Protein AF-0000000072259200 (afdb_homodimer)

pLDDT: mean 88.72, std 16.26, range [25.12, 98.75]

Organism: Indibacter alkaliphilus (strain CCUG 57479 / KCTC 22604 / LW1) (NCBI:txid1189612)

Nearest PDB structures (foldseek):
  2iuw-assembly1_A-2  TM=8.952E-01  e=7.969E-21  Homo sapiens
  8jnk-assembly1_G  TM=8.870E-01  e=5.093E-20  Homo sapiens
  3buc-assembly1_A  TM=8.949E-01  e=1.401E-19  Homo sapiens
  3btz-assembly1_A  TM=8.940E-01  e=1.327E-18  Homo sapiens
  3rzm-assembly1_A  TM=8.786E-01  e=1.327E-18  Homo sapiens

Foldseek 3Di:
DCVPQPWPVDAQAPDQWGKTKRQQLVHDPCQQVVVVVCVPPAPWDWAWDDDPNDTDTAQKIKAKEFADPPPDPDDPPDPDHHYDDPVNVVVQVSQCVVQVDHFGMKMKIKRAWLQHKWDKAFPPDPQQPAWWKKKKFKGKDWFKKKKAFPVHRVRIGIDTHHRGMMMIITHRCSVTMIMMGHRDPVTRHMMMMIITGHGHD/DCVPQPWPVDAQAPDQWGKTKRQQLVHDPCQQVVVVVCVPPAPWDWDWDDDPNDTDTAQKIKAKAFADDPPDPDDPPDPGHHYDDPVNVVVQVSQCVVQVDHFGMKMKIKRAWLQHKWDKAFPPDPQQPAWWKKKKFKGKDWFKKKKAFPVHRVRIGIDTRHRGMMMIITHRCSVTMIMMGHRDPVTRHMMMMIITGHGHD

InterPro domains:
  IPR005123 Oxoglutarate/iron-dependent dioxygenase domain [PS51471] (102-200)
  IPR027450 Alpha-ketoglutarate-dependent dioxygenase AlkB-like [PF13532] (20-197)
  IPR032854 Alkylated DNA repair protein alkB homologue 3 [PTHR31212] (34-199)
  IPR037151 Alpha-ketoglutarate-dependent dioxygenase AlkB-like superfamily [G3DSA:2.60.120.590] (10-200)

Sequence (402 aa):
MNLFPISSDQNLLPFDGEVFYYPDFFGESPGMKFFELLKNEIQWKQEPIWIFGKKVMQPRLTALYGDPEIPYGYSGIQMEAYPWTGKLQEIKERVEVQAGTHFTHVLLNYYRNGDDSMGWHRDNEKELGINPVIASVSFGAEREFQMRHYKQKNVKVNVHLKDGSLLLMQGSSQHHWEHQLPKRKKISSGRINLTFRRIIGMNLFPISSDQNLLPFDGEVFYYPDFFGESPGMKFFELLKNEIQWKQEPIWIFGKKVMQPRLTALYGDPEIPYGYSGIQMEAYPWTGKLQEIKERVEVQAGTHFTHVLLNYYRNGDDSMGWHRDNEKELGINPVIASVSFGAEREFQMRHYKQKNVKVNVHLKDGSLLLMQGSSQHHWEHQLPKRKKISSGRINLTFRRIIG

Secondary structure (DSSP, 8-state):
---------S-SSSSSSEEEEETTSS-HHHHHHHHHHHHHHS--B--EEEETTEEEE-SSEEEEEESPP---SS----B-PBPPPHHHHHHHHHHHHHHTS---EEEEEEE-STT--EEEE----GGG-SS--EEEEEEES-EEEEEEESSSTT-EEEEEE-TTEEEEEETTHHHHEEEEE---TT--S-EEEEEEE----/---------S-SSSSSSEEEEETTSS-HHHHHHHHHHHHHHS--B--EEEETTEEEE-SSEEEEEESPP---SS------PBPPPHHHHHHHHHHHHHHTS---EEEEEEE-STT--EEEE----GGG-SS--EEEEEEES-EEEEEEESSSTT-EEEEEE-TTEEEEEETTHHHHEEEEE---TT--S-EEEEEEE----

Structure (mmCIF, N/CA/C/O backbone):
data_AF-0000000072259200-model_v1
#
loop_
_entity.id
_entity.type
_entity.pdbx_description
1 polymer 'Alkylated DNA repair protein AlkB'
#
loop_
_atom_site.group_PDB
_atom_site.id
_atom_site.type_symbol
_atom_site.label_atom_id
_atom_site.label_alt_id
_atom_site.label_comp_id
_atom_site.label_asym_id
_atom_site.label_entity_id
_atom_site.label_seq_id
_atom_site.pdbx_PDB_ins_code
_atom_site.Cartn_x
_atom_site.Cartn_y
_atom_site.Cartn_z
_atom_site.occupancy
_atom_site.B_iso_or_equiv
_atom_site.auth_seq_id
_atom_site.auth_comp_id
_atom_site.auth_asym_id
_atom_site.auth_atom_id
_atom_site.pdbx_PDB_model_num
ATOM 1 N N . MET A 1 1 ? -4.359 44.531 14.281 1 25.45 1 MET A N 1
ATOM 2 C CA . MET A 1 1 ? -3.408 43.625 13.617 1 25.45 1 MET A CA 1
ATOM 3 C C . MET A 1 1 ? -4.098 42.812 12.531 1 25.45 1 MET A C 1
ATOM 5 O O . MET A 1 1 ? -5.098 42.156 12.797 1 25.45 1 MET A O 1
ATOM 9 N N . ASN A 1 2 ? -4.215 43.281 11.32 1 30.47 2 ASN A N 1
ATOM 10 C CA . ASN A 1 2 ? -4.84 42.781 10.094 1 30.47 2 ASN A CA 1
ATOM 11 C C . ASN A 1 2 ? -4.43 41.344 9.789 1 30.47 2 ASN A C 1
ATOM 13 O O . ASN A 1 2 ? -3.402 41.125 9.148 1 30.47 2 ASN A O 1
ATOM 17 N N . LEU A 1 3 ? -4.355 40.5 10.789 1 34.28 3 LEU A N 1
ATOM 18 C CA . LEU A 1 3 ? -3.873 39.125 10.633 1 34.28 3 LEU A CA 1
ATOM 19 C C . LEU A 1 3 ? -4.559 38.438 9.461 1 34.28 3 LEU A C 1
ATOM 21 O O . LEU A 1 3 ? -5.57 37.75 9.641 1 34.28 3 LEU A O 1
ATOM 25 N N . PHE A 1 4 ? -4.781 39.219 8.414 1 39.69 4 PHE A N 1
ATOM 26 C CA . PHE A 1 4 ? -5.465 38.656 7.262 1 39.69 4 PHE A CA 1
ATOM 27 C C . PHE A 1 4 ? -4.707 37.438 6.73 1 39.69 4 PHE A C 1
ATOM 29 O O . PHE A 1 4 ? -3.496 37.5 6.52 1 39.69 4 PHE A O 1
ATOM 36 N N . PRO A 1 5 ? -5.117 36.25 7.039 1 44.94 5 PRO A N 1
ATOM 37 C CA . PRO A 1 5 ? -4.426 35.031 6.578 1 44.94 5 PRO A CA 1
ATOM 38 C C . PRO A 1 5 ? -3.951 35.156 5.129 1 44.94 5 PRO A C 1
ATOM 40 O O . PRO A 1 5 ? -4.602 35.812 4.312 1 44.94 5 PRO A O 1
ATOM 43 N N . ILE A 1 6 ? -2.779 35.562 4.793 1 46.09 6 ILE A N 1
ATOM 44 C CA . ILE A 1 6 ? -2.182 35.406 3.467 1 46.09 6 ILE A CA 1
ATOM 45 C C . ILE A 1 6 ? -2.754 34.188 2.77 1 46.09 6 ILE A C 1
ATOM 47 O O . ILE A 1 6 ? -2.508 33.062 3.191 1 46.09 6 ILE A O 1
ATOM 51 N N . SER A 1 7 ? -4.07 34.125 2.523 1 52.38 7 SER A N 1
ATOM 52 C CA . SER A 1 7 ? -4.844 33.156 1.785 1 52.38 7 SER A CA 1
ATOM 53 C C . SER A 1 7 ? -4.238 32.875 0.412 1 52.38 7 SER A C 1
ATOM 55 O O . SER A 1 7 ? -3.975 33.812 -0.348 1 52.38 7 SER A O 1
ATOM 57 N N . SER A 1 8 ? -3.299 32.094 0.234 1 62.31 8 SER A N 1
ATOM 58 C CA . SER A 1 8 ? -3.1 31.797 -1.18 1 62.31 8 SER A CA 1
ATOM 59 C C . SER A 1 8 ? -4.355 31.203 -1.801 1 62.31 8 SER A C 1
ATOM 61 O O . SER A 1 8 ? -4.797 30.125 -1.399 1 62.31 8 SER A O 1
ATOM 63 N N . ASP A 1 9 ? -5.203 32.062 -2.285 1 78.44 9 ASP A N 1
ATOM 64 C CA . ASP A 1 9 ? -6.461 31.688 -2.934 1 78.44 9 ASP A CA 1
ATOM 65 C C . ASP A 1 9 ? -6.207 31 -4.27 1 78.44 9 ASP A C 1
ATOM 67 O O . ASP A 1 9 ? -7.152 30.672 -4.992 1 78.44 9 ASP A O 1
ATOM 71 N N . GLN A 1 10 ? -4.949 30.766 -4.332 1 92.44 10 GLN A N 1
ATOM 72 C CA . GLN A 1 10 ? -4.695 30.156 -5.633 1 92.44 10 GLN A CA 1
ATOM 73 C C . GLN A 1 10 ? -4.652 28.625 -5.527 1 92.44 10 GLN A C 1
ATOM 75 O O . GLN A 1 10 ? -3.951 28.078 -4.676 1 92.44 10 GLN A O 1
ATOM 80 N N . ASN A 1 11 ? -5.367 28.031 -6.359 1 97.25 11 ASN A N 1
ATOM 81 C CA . ASN A 1 11 ? -5.305 26.594 -6.477 1 97.25 11 ASN A CA 1
ATOM 82 C C . ASN A 1 11 ? -3.98 26.125 -7.082 1 97.25 11 ASN A C 1
ATOM 84 O O . ASN A 1 11 ? -3.617 26.547 -8.18 1 97.25 11 ASN A O 1
ATOM 88 N N . LEU A 1 12 ? -3.287 25.266 -6.418 1 97.88 12 LEU A N 1
ATOM 89 C CA . LEU A 1 12 ? -1.979 24.812 -6.883 1 97.88 12 LEU A CA 1
ATOM 90 C C . LEU A 1 12 ? -2.119 23.781 -7.992 1 97.88 12 LEU A C 1
ATOM 92 O O . LEU A 1 12 ? -1.184 23.562 -8.766 1 97.88 12 LEU A O 1
ATOM 96 N N . LEU A 1 13 ? -3.279 23.047 -7.984 1 98.12 13 LEU A N 1
ATOM 97 C CA . LEU A 1 13 ? -3.475 22.031 -9 1 98.12 13 LEU A CA 1
ATOM 98 C C . LEU A 1 13 ? -4.059 22.625 -10.273 1 98.12 13 LEU A C 1
ATOM 100 O O . LEU A 1 13 ? -5 23.422 -10.219 1 98.12 13 LEU A O 1
ATOM 104 N N . PRO A 1 14 ? -3.555 22.297 -11.43 1 97.88 14 PRO A N 1
ATOM 105 C CA . PRO A 1 14 ? -4.055 22.844 -12.688 1 97.88 14 PRO A CA 1
ATOM 106 C C . PRO A 1 14 ? -5.449 22.328 -13.047 1 97.88 14 PRO A C 1
ATOM 108 O O . PRO A 1 14 ? -6.207 23.016 -13.734 1 97.88 14 PRO A O 1
ATOM 111 N N . PHE A 1 15 ? -5.82 21.062 -12.656 1 97.5 15 PHE A N 1
ATOM 112 C CA . PHE A 1 15 ? -7.125 20.469 -12.938 1 97.5 15 PHE A CA 1
ATOM 113 C C . PHE A 1 15 ? -7.41 19.312 -11.992 1 97.5 15 PHE A C 1
ATOM 115 O O . PHE A 1 15 ? -6.516 18.859 -11.273 1 97.5 15 PHE A O 1
ATOM 122 N N . ASP A 1 16 ? -8.625 18.953 -11.852 1 98 16 ASP A N 1
ATOM 123 C CA . ASP A 1 16 ? -9.109 17.75 -11.195 1 98 16 ASP A CA 1
ATOM 124 C C . ASP A 1 16 ? -8.805 17.766 -9.703 1 98 16 ASP A C 1
ATOM 126 O O . ASP A 1 16 ? -8.383 16.766 -9.133 1 98 16 ASP A O 1
ATOM 130 N N . GLY A 1 17 ? -8.914 18.859 -9.109 1 98 17 GLY A N 1
ATOM 131 C CA . GLY A 1 17 ? -8.711 18.953 -7.672 1 98 17 GLY A CA 1
ATOM 132 C C . GLY A 1 17 ? -8.297 20.344 -7.223 1 98 17 GLY A C 1
ATOM 133 O O . GLY A 1 17 ? -8.016 21.203 -8.055 1 98 17 GLY A O 1
ATOM 134 N N . GLU A 1 18 ? -8.281 20.547 -5.922 1 98.12 18 GLU A N 1
ATOM 135 C CA . GLU A 1 18 ? -7.91 21.828 -5.32 1 98.12 18 GLU A CA 1
ATOM 136 C C . GLU A 1 18 ? -6.938 21.625 -4.16 1 98.12 18 GLU A C 1
ATOM 138 O O . GLU A 1 18 ? -7.172 20.797 -3.279 1 98.12 18 GLU A O 1
ATOM 143 N N . VAL A 1 19 ? -5.879 22.391 -4.234 1 98.44 19 VAL A N 1
ATOM 144 C CA . VAL A 1 19 ? -4.914 22.438 -3.139 1 98.44 19 VAL A CA 1
ATOM 145 C C . VAL A 1 19 ? -4.555 23.891 -2.834 1 98.44 19 VAL A C 1
ATOM 147 O O . VAL A 1 19 ? -4.207 24.656 -3.738 1 98.44 19 VAL A O 1
ATOM 150 N N . PHE A 1 20 ? -4.68 24.266 -1.611 1 98.19 20 PHE A N 1
ATOM 151 C CA . PHE A 1 20 ? -4.344 25.609 -1.153 1 98.19 20 PHE A CA 1
ATOM 152 C C . PHE A 1 20 ? -3.262 25.562 -0.083 1 98.19 20 PHE A C 1
ATOM 154 O O . PHE A 1 20 ? -3.289 24.703 0.798 1 98.19 20 PHE A O 1
ATOM 161 N N . TYR A 1 21 ? -2.316 26.469 -0.245 1 97.75 21 TYR A N 1
ATOM 162 C CA . TYR A 1 21 ? -1.162 26.469 0.646 1 97.75 21 TYR A CA 1
ATOM 163 C C . TYR A 1 21 ? -1.057 27.781 1.408 1 97.75 21 TYR A C 1
ATOM 165 O O . TYR A 1 21 ? -1.146 28.859 0.815 1 97.75 21 TYR A O 1
ATOM 173 N N . TYR A 1 22 ? -0.928 27.672 2.713 1 95.94 22 TYR A N 1
ATOM 174 C CA . TYR A 1 22 ? -0.751 28.797 3.631 1 95.94 22 TYR A CA 1
ATOM 175 C C . TYR A 1 22 ? 0.567 28.688 4.387 1 95.94 22 TYR A C 1
ATOM 177 O O . TYR A 1 22 ? 0.622 28.078 5.465 1 95.94 22 TYR A O 1
ATOM 185 N N . PRO A 1 23 ? 1.617 29.297 3.867 1 94.25 23 PRO A N 1
ATOM 186 C CA . PRO A 1 23 ? 2.965 29.078 4.395 1 94.25 23 PRO A CA 1
ATOM 187 C C . PRO A 1 23 ? 3.154 29.641 5.797 1 94.25 23 PRO A C 1
ATOM 189 O O . PRO A 1 23 ? 4.02 29.188 6.543 1 94.25 23 PRO A O 1
ATOM 192 N N . ASP A 1 24 ? 2.387 30.656 6.246 1 92.69 24 ASP A N 1
ATOM 193 C CA . ASP A 1 24 ? 2.572 31.312 7.539 1 92.69 24 ASP A CA 1
ATOM 194 C C . ASP A 1 24 ? 1.314 31.203 8.398 1 92.69 24 ASP A C 1
ATOM 196 O O . ASP A 1 24 ? 0.92 32.156 9.062 1 92.69 24 ASP A O 1
ATOM 200 N N . PHE A 1 25 ? 0.721 30.078 8.32 1 94.06 25 PHE A N 1
ATOM 201 C CA . PHE A 1 25 ? -0.571 29.875 8.961 1 94.06 25 PHE A CA 1
ATOM 202 C C . PHE A 1 25 ? -0.448 30.016 10.477 1 94.06 25 PHE A C 1
ATOM 204 O O . PHE A 1 25 ? -1.31 30.609 11.125 1 94.06 25 PHE A O 1
ATOM 211 N N . PHE A 1 26 ? 0.555 29.391 11.102 1 93.5 26 PHE A N 1
ATOM 212 C CA . PHE A 1 26 ? 0.739 29.469 12.547 1 93.5 26 PHE A CA 1
ATOM 213 C C . PHE A 1 26 ? 1.783 30.531 12.898 1 93.5 26 PHE A C 1
ATOM 215 O O . PHE A 1 26 ? 2.164 30.672 14.062 1 93.5 26 PHE A O 1
ATOM 222 N N . GLY A 1 27 ? 2.188 31.312 12.016 1 81.06 27 GLY A N 1
ATOM 223 C CA . GLY A 1 27 ? 3.158 32.375 12.25 1 81.06 27 GLY A CA 1
ATOM 224 C C . GLY A 1 27 ? 4.539 31.844 12.594 1 81.06 27 GLY A C 1
ATOM 225 O O . GLY A 1 27 ? 4.738 30.641 12.719 1 81.06 27 GLY A O 1
ATOM 226 N N . GLU A 1 28 ? 5.652 32.562 12.57 1 64 28 GLU A N 1
ATOM 227 C CA . GLU A 1 28 ? 7.055 32.219 12.766 1 64 28 GLU A CA 1
ATOM 228 C C . GLU A 1 28 ? 7.312 31.75 14.188 1 64 28 GLU A C 1
ATOM 230 O O . GLU A 1 28 ? 8.023 30.75 14.398 1 64 28 GLU A O 1
ATOM 235 N N . SER A 1 29 ? 6.805 32.312 15.18 1 60.28 29 SER A N 1
ATOM 236 C CA . SER A 1 29 ? 7.191 32.031 16.562 1 60.28 29 SER A CA 1
ATOM 237 C C . SER A 1 29 ? 6.512 30.781 17.094 1 60.28 29 SER A C 1
ATOM 239 O O . SER A 1 29 ? 7.168 29.922 17.672 1 60.28 29 SER A O 1
ATOM 241 N N . PRO A 1 30 ? 5.363 30.516 16.781 1 61 30 PRO A N 1
ATOM 242 C CA . PRO A 1 30 ? 4.645 29.422 17.438 1 61 30 PRO A CA 1
ATOM 243 C C . PRO A 1 30 ? 4.977 28.047 16.844 1 61 30 PRO A C 1
ATOM 245 O O . PRO A 1 30 ? 4.816 27.031 17.516 1 61 30 PRO A O 1
ATOM 248 N N . GLY A 1 31 ? 5.605 28 15.727 1 68.75 31 GLY A N 1
ATOM 249 C CA . GLY A 1 31 ? 5.879 26.734 15.07 1 68.75 31 GLY A CA 1
ATOM 250 C C . GLY A 1 31 ? 6.891 25.875 15.812 1 68.75 31 GLY A C 1
ATOM 251 O O . GLY A 1 31 ? 6.66 24.688 16.031 1 68.75 31 GLY A O 1
ATOM 252 N N . MET A 1 32 ? 7.82 26.516 16.266 1 71.06 32 MET A N 1
ATOM 253 C CA . MET A 1 32 ? 8.867 25.797 16.984 1 71.06 32 MET A CA 1
ATOM 254 C C . MET A 1 32 ? 8.367 25.312 18.344 1 71.06 32 MET A C 1
ATOM 256 O O . MET A 1 32 ? 8.727 24.234 18.797 1 71.06 32 MET A O 1
ATOM 260 N N . LYS A 1 33 ? 7.512 26.125 18.859 1 86.44 33 LYS A N 1
ATOM 261 C CA . LYS A 1 33 ? 6.953 25.734 20.141 1 86.44 33 LYS A CA 1
ATOM 262 C C . LYS A 1 33 ? 6.051 24.5 20 1 86.44 33 LYS A C 1
ATOM 264 O O . LYS A 1 33 ? 6.094 23.594 20.828 1 86.44 33 LYS A O 1
ATOM 269 N N . PHE A 1 34 ? 5.332 24.469 18.891 1 94 34 PHE A N 1
ATOM 270 C CA . PHE A 1 34 ? 4.441 23.344 18.656 1 94 34 PHE A CA 1
ATOM 271 C C . PHE A 1 34 ? 5.242 22.078 18.375 1 94 34 PHE A C 1
ATOM 273 O O . PHE A 1 34 ? 4.895 21 18.859 1 94 34 PHE A O 1
ATOM 280 N N . PHE A 1 35 ? 6.324 22.234 17.703 1 96.12 35 PHE A N 1
ATOM 281 C CA . PHE A 1 35 ? 7.152 21.078 17.375 1 96.12 35 PHE A CA 1
ATOM 282 C C . PHE A 1 35 ? 7.645 20.391 18.641 1 96.12 35 PHE A C 1
ATOM 284 O O . PHE A 1 35 ? 7.445 19.188 18.812 1 96.12 35 PHE A O 1
ATOM 291 N N . GLU A 1 36 ? 8.234 21.156 19.469 1 95.62 36 GLU A N 1
ATOM 292 C CA . GLU A 1 36 ? 8.82 20.594 20.672 1 95.62 36 GLU A CA 1
ATOM 293 C C . GLU A 1 36 ? 7.742 20.016 21.594 1 95.62 36 GLU A C 1
ATOM 295 O O . GLU A 1 36 ? 7.922 18.953 22.172 1 95.62 36 GLU A O 1
ATOM 300 N N . LEU A 1 37 ? 6.727 20.703 21.703 1 95.62 37 LEU A N 1
ATOM 301 C CA . LEU A 1 37 ? 5.625 20.25 22.531 1 95.62 37 LEU A CA 1
ATOM 302 C C . LEU A 1 37 ? 5.074 18.906 22.047 1 95.62 37 LEU A C 1
ATOM 304 O O . LEU A 1 37 ? 4.926 17.969 22.812 1 95.62 37 LEU A O 1
ATOM 308 N N . LEU A 1 38 ? 4.785 18.828 20.766 1 97.62 38 LEU A N 1
ATOM 309 C CA . LEU A 1 38 ? 4.215 17.609 20.188 1 97.62 38 LEU A CA 1
ATOM 310 C C . LEU A 1 38 ? 5.211 16.469 20.25 1 97.62 38 LEU A C 1
ATOM 312 O O . LEU A 1 38 ? 4.836 15.32 20.531 1 97.62 38 LEU A O 1
ATOM 316 N N . LYS A 1 39 ? 6.461 16.766 19.969 1 97.56 39 LYS A N 1
ATOM 317 C CA . LYS A 1 39 ? 7.504 15.742 20.016 1 97.56 39 LYS A CA 1
ATOM 318 C C . LYS A 1 39 ? 7.531 15.047 21.375 1 97.56 39 LYS A C 1
ATOM 320 O O . LYS A 1 39 ? 7.707 13.828 21.438 1 97.56 39 LYS A O 1
ATOM 325 N N . ASN A 1 40 ? 7.211 15.805 22.391 1 96.5 40 ASN A N 1
ATOM 326 C CA . ASN A 1 40 ? 7.379 15.297 23.75 1 96.5 40 ASN A CA 1
ATOM 327 C C . ASN A 1 40 ? 6.074 14.727 24.312 1 96.5 40 ASN A C 1
ATOM 329 O O . ASN A 1 40 ? 6.09 13.836 25.156 1 96.5 40 ASN A O 1
ATOM 333 N N . GLU A 1 41 ? 4.969 15.133 23.812 1 96.75 41 GLU A N 1
ATOM 334 C CA . GLU A 1 41 ? 3.709 14.828 24.484 1 96.75 41 GLU A CA 1
ATOM 335 C C . GLU A 1 41 ? 2.941 13.734 23.734 1 96.75 41 GLU A C 1
ATOM 337 O O . GLU A 1 41 ? 2.092 13.055 24.328 1 96.75 41 GLU A O 1
ATOM 342 N N . ILE A 1 42 ? 3.141 13.602 22.484 1 97.69 42 ILE A N 1
ATOM 343 C CA . ILE A 1 42 ? 2.381 12.664 21.656 1 97.69 42 ILE A CA 1
ATOM 344 C C . ILE A 1 42 ? 2.836 11.234 21.953 1 97.69 42 ILE A C 1
ATOM 346 O O . ILE A 1 42 ? 4.02 10.992 22.203 1 97.69 42 ILE A O 1
ATOM 350 N N . GLN A 1 43 ? 1.866 10.289 21.875 1 95.56 43 GLN A N 1
ATOM 351 C CA . GLN A 1 43 ? 2.15 8.875 22.078 1 95.56 43 GLN A CA 1
ATOM 352 C C . GLN A 1 43 ? 2.65 8.227 20.797 1 95.56 43 GLN A C 1
ATOM 354 O O . GLN A 1 43 ? 1.97 7.375 20.219 1 95.56 43 GLN A O 1
ATOM 359 N N . TRP A 1 44 ? 3.947 8.461 20.531 1 95.94 44 TRP A N 1
ATOM 360 C CA . TRP A 1 44 ? 4.535 8.023 19.266 1 95.94 44 TRP A CA 1
ATOM 361 C C . TRP A 1 44 ? 4.742 6.516 19.25 1 95.94 44 TRP A C 1
ATOM 363 O O . TRP A 1 44 ? 5.152 5.926 20.266 1 95.94 44 TRP A O 1
ATOM 373 N N . LYS A 1 45 ? 4.434 5.961 18.156 1 91.19 45 LYS A N 1
ATOM 374 C CA . LYS A 1 45 ? 4.75 4.562 17.891 1 91.19 45 LYS A CA 1
ATOM 375 C C . LYS A 1 45 ? 5.316 4.379 16.484 1 91.19 45 LYS A C 1
ATOM 377 O O . LYS A 1 45 ? 5.027 5.172 15.586 1 91.19 45 LYS A O 1
ATOM 382 N N . GLN A 1 46 ? 6.18 3.416 16.312 1 89.62 46 GLN A N 1
ATOM 383 C CA . GLN A 1 46 ? 6.648 3.018 14.984 1 89.62 46 GLN A CA 1
ATOM 384 C C . GLN A 1 46 ? 6.051 1.677 14.57 1 89.62 46 GLN A C 1
ATOM 386 O O . GLN A 1 46 ? 6.309 0.651 15.203 1 89.62 46 GLN A O 1
ATOM 391 N N . GLU A 1 47 ? 5.254 1.729 13.57 1 82.44 47 GLU A N 1
ATOM 392 C CA . GLU A 1 47 ? 4.535 0.529 13.156 1 82.44 47 GLU A CA 1
ATOM 393 C C . GLU A 1 47 ? 5.281 -0.206 12.047 1 82.44 47 GLU A C 1
ATOM 395 O O . GLU A 1 47 ? 5.895 0.423 11.18 1 82.44 47 GLU A O 1
ATOM 400 N N . PRO A 1 48 ? 5.199 -1.53 12.062 1 79.75 48 PRO A N 1
ATOM 401 C CA . PRO A 1 48 ? 5.832 -2.305 10.992 1 79.75 48 PRO A CA 1
ATOM 402 C C . PRO A 1 48 ? 4.945 -2.443 9.758 1 79.75 48 PRO A C 1
ATOM 404 O O . PRO A 1 48 ? 3.727 -2.258 9.844 1 79.75 48 PRO A O 1
ATOM 407 N N . ILE A 1 49 ? 5.625 -2.631 8.625 1 76.62 49 ILE A N 1
ATOM 408 C CA . ILE A 1 49 ? 4.953 -3.094 7.418 1 76.62 49 ILE A CA 1
ATOM 409 C C . ILE A 1 49 ? 5.609 -4.383 6.926 1 76.62 49 ILE A C 1
ATOM 411 O O . ILE A 1 49 ? 6.773 -4.652 7.238 1 76.62 49 ILE A O 1
ATOM 415 N N . TRP A 1 50 ? 4.809 -5.176 6.316 1 72 50 TRP A N 1
ATOM 416 C CA . TRP A 1 50 ? 5.316 -6.449 5.82 1 72 50 TRP A CA 1
ATOM 417 C C . TRP A 1 50 ? 5.59 -6.379 4.324 1 72 50 TRP A C 1
ATOM 419 O O . TRP A 1 50 ? 4.723 -5.973 3.545 1 72 50 TRP A O 1
ATOM 429 N N . ILE A 1 51 ? 6.879 -6.684 4.004 1 71.25 51 ILE A N 1
ATOM 430 C CA . ILE A 1 51 ? 7.289 -6.762 2.607 1 71.25 51 ILE A CA 1
ATOM 431 C C . ILE A 1 51 ? 7.789 -8.172 2.293 1 71.25 51 ILE A C 1
ATOM 433 O O . ILE A 1 51 ? 8.859 -8.57 2.758 1 71.25 51 ILE A O 1
ATOM 437 N N . PHE A 1 52 ? 6.984 -8.906 1.551 1 67.69 52 PHE A N 1
ATOM 438 C CA . PHE A 1 52 ? 7.293 -10.289 1.189 1 67.69 52 PHE A CA 1
ATOM 439 C C . PHE A 1 52 ? 7.555 -11.125 2.434 1 67.69 52 PHE A C 1
ATOM 441 O O . PHE A 1 52 ? 8.539 -11.867 2.496 1 67.69 52 PHE A O 1
ATOM 448 N N . GLY A 1 53 ? 6.781 -10.859 3.434 1 66.44 53 GLY A N 1
ATOM 449 C CA . GLY A 1 53 ? 6.879 -11.656 4.645 1 66.44 53 GLY A CA 1
ATOM 450 C C . GLY A 1 53 ? 7.906 -11.125 5.629 1 66.44 53 GLY A C 1
ATOM 451 O O . GLY A 1 53 ? 8.055 -11.656 6.73 1 66.44 53 GLY A O 1
ATOM 452 N N . LYS A 1 54 ? 8.641 -10.102 5.125 1 69.56 54 LYS A N 1
ATOM 453 C CA . LYS A 1 54 ? 9.609 -9.477 6.016 1 69.56 54 LYS A CA 1
ATOM 454 C C . LYS A 1 54 ? 9.016 -8.25 6.703 1 69.56 54 LYS A C 1
ATOM 456 O O . LYS A 1 54 ? 8.383 -7.414 6.055 1 69.56 54 LYS A O 1
ATOM 461 N N . LYS A 1 55 ? 9.234 -8.281 8.031 1 74.88 55 LYS A N 1
ATOM 462 C CA . LYS A 1 55 ? 8.766 -7.145 8.812 1 74.88 55 LYS A CA 1
ATOM 463 C C . LYS A 1 55 ? 9.758 -5.984 8.742 1 74.88 55 LYS A C 1
ATOM 465 O O . LYS A 1 55 ? 10.938 -6.148 9.055 1 74.88 55 LYS A O 1
ATOM 470 N N . VAL A 1 56 ? 9.352 -4.855 8.234 1 79.12 56 VAL A N 1
ATOM 471 C CA . VAL A 1 56 ? 10.172 -3.65 8.18 1 79.12 56 VAL A CA 1
ATOM 472 C C . VAL A 1 56 ? 9.469 -2.506 8.898 1 79.12 56 VAL A C 1
ATOM 474 O O . VAL A 1 56 ? 8.25 -2.344 8.773 1 79.12 56 VAL A O 1
ATOM 477 N N . MET A 1 57 ? 10.273 -1.848 9.672 1 84.94 57 MET A N 1
ATOM 478 C CA . MET A 1 57 ? 9.672 -0.724 10.383 1 84.94 57 MET A CA 1
ATOM 479 C C . MET A 1 57 ? 9.445 0.455 9.445 1 84.94 57 MET A C 1
ATOM 481 O O . MET A 1 57 ? 10.328 0.809 8.656 1 84.94 57 MET A O 1
ATOM 485 N N . GLN A 1 58 ? 8.273 1.062 9.547 1 88.56 58 GLN A N 1
ATOM 486 C CA . GLN A 1 58 ? 8 2.27 8.773 1 88.56 58 GLN A CA 1
ATOM 487 C C . GLN A 1 58 ? 9.008 3.371 9.102 1 88.56 58 GLN A C 1
ATOM 489 O O . GLN A 1 58 ? 9.383 3.551 10.258 1 88.56 58 GLN A O 1
ATOM 494 N N . PRO A 1 59 ? 9.422 4.117 8.062 1 93.69 59 PRO A N 1
ATOM 495 C CA . PRO A 1 59 ? 10.406 5.176 8.289 1 93.69 59 PRO A CA 1
ATOM 496 C C . PRO A 1 59 ? 9.773 6.469 8.805 1 93.69 59 PRO A C 1
ATOM 498 O O . PRO A 1 59 ? 9.969 7.535 8.219 1 93.69 59 PRO A O 1
ATOM 501 N N . ARG A 1 60 ? 9 6.328 9.875 1 95.06 60 ARG A N 1
ATOM 502 C CA . ARG A 1 60 ? 8.359 7.418 10.609 1 95.06 60 ARG A CA 1
ATOM 503 C C . ARG A 1 60 ? 7.699 6.902 11.883 1 95.06 60 ARG A C 1
ATOM 505 O O . ARG A 1 60 ? 7.441 5.703 12.016 1 95.06 60 ARG A O 1
ATOM 512 N N . LEU A 1 61 ? 7.492 7.77 12.766 1 95.75 61 LEU A N 1
ATOM 513 C CA . LEU A 1 61 ? 6.633 7.5 13.914 1 95.75 61 LEU A CA 1
ATOM 514 C C . LEU A 1 61 ? 5.234 8.07 13.688 1 95.75 61 LEU A C 1
ATOM 516 O O . LEU A 1 61 ? 5.074 9.086 13.008 1 95.75 61 LEU A O 1
ATOM 520 N N . THR A 1 62 ? 4.246 7.422 14.242 1 94.19 62 THR A N 1
ATOM 521 C CA . THR A 1 62 ? 2.881 7.887 14.039 1 94.19 62 THR A CA 1
ATOM 522 C C . THR A 1 62 ? 2.088 7.836 15.336 1 94.19 62 THR A C 1
ATOM 524 O O . THR A 1 62 ? 2.506 7.188 16.297 1 94.19 62 THR A O 1
ATOM 527 N N . ALA A 1 63 ? 1.025 8.539 15.391 1 94.38 63 ALA A N 1
ATOM 528 C CA . ALA A 1 63 ? 0.012 8.484 16.438 1 94.38 63 ALA A CA 1
ATOM 529 C C . ALA A 1 63 ? -1.338 8.977 15.922 1 94.38 63 ALA A C 1
ATOM 531 O O . ALA A 1 63 ? -1.41 9.977 15.203 1 94.38 63 ALA A O 1
ATOM 532 N N . LEU A 1 64 ? -2.352 8.273 16.297 1 92.88 64 LEU A N 1
ATOM 533 C CA . LEU A 1 64 ? -3.705 8.633 15.891 1 92.88 64 LEU A CA 1
ATOM 534 C C . LEU A 1 64 ? -4.512 9.164 17.078 1 92.88 64 LEU A C 1
ATOM 536 O O . LEU A 1 64 ? -4.566 8.523 18.125 1 92.88 64 LEU A O 1
ATOM 540 N N . TYR A 1 65 ? -4.98 10.336 16.875 1 94.94 65 TYR A N 1
ATOM 541 C CA . TYR A 1 65 ? -5.895 10.945 17.844 1 94.94 65 TYR A CA 1
ATOM 542 C C . TYR A 1 65 ? -7.246 11.242 17.203 1 94.94 65 TYR A C 1
ATOM 544 O O . TYR A 1 65 ? -7.332 11.438 15.992 1 94.94 65 TYR A O 1
ATOM 552 N N . GLY A 1 66 ? -8.289 11.242 18 1 93.81 66 GLY A N 1
ATOM 553 C CA . GLY A 1 66 ? -9.562 11.547 17.375 1 93.81 66 GLY A CA 1
ATOM 554 C C . GLY A 1 66 ? -10.742 11.336 18.297 1 93.81 66 GLY A C 1
ATOM 555 O O . GLY A 1 66 ? -10.562 11.141 19.516 1 93.81 66 GLY A O 1
ATOM 556 N N . ASP A 1 67 ? -11.891 11.531 17.719 1 90.44 67 ASP A N 1
ATOM 557 C CA . ASP A 1 67 ? -13.148 11.312 18.422 1 90.44 67 ASP A CA 1
ATOM 558 C C . ASP A 1 67 ? -13.305 9.852 18.828 1 90.44 67 ASP A C 1
ATOM 560 O O . ASP A 1 67 ? -12.82 8.953 18.141 1 90.44 67 ASP A O 1
ATOM 564 N N . PRO A 1 68 ? -13.867 9.695 20.016 1 79.88 68 PRO A N 1
ATOM 565 C CA . PRO A 1 68 ? -14.109 8.305 20.406 1 79.88 68 PRO A CA 1
ATOM 566 C C . PRO A 1 68 ? -14.961 7.547 19.391 1 79.88 68 PRO A C 1
ATOM 568 O O . PRO A 1 68 ? -15.852 8.125 18.766 1 79.88 68 PRO A O 1
ATOM 571 N N . GLU A 1 69 ? -14.312 6.398 19.016 1 67 69 GLU A N 1
ATOM 572 C CA . GLU A 1 69 ? -15.062 5.578 18.062 1 67 69 GLU A CA 1
ATOM 573 C C . GLU A 1 69 ? -16.359 5.078 18.688 1 67 69 GLU A C 1
ATOM 575 O O . GLU A 1 69 ? -16.422 4.801 19.891 1 67 69 GLU A O 1
ATOM 580 N N . ILE A 1 70 ? -17.406 5.434 18.078 1 54.41 70 ILE A N 1
ATOM 581 C CA . ILE A 1 70 ? -18.625 4.75 18.484 1 54.41 70 ILE A CA 1
ATOM 582 C C . ILE A 1 70 ? -18.484 3.25 18.219 1 54.41 70 ILE A C 1
ATOM 584 O O . ILE A 1 70 ? -18.234 2.834 17.094 1 54.41 70 ILE A O 1
ATOM 588 N N . PRO A 1 71 ? -18.094 2.594 19.344 1 51.31 71 PRO A N 1
ATOM 589 C CA . PRO A 1 71 ? -17.984 1.146 19.141 1 51.31 71 PRO A CA 1
ATOM 590 C C . PRO A 1 71 ? -19.078 0.604 18.219 1 51.31 71 PRO A C 1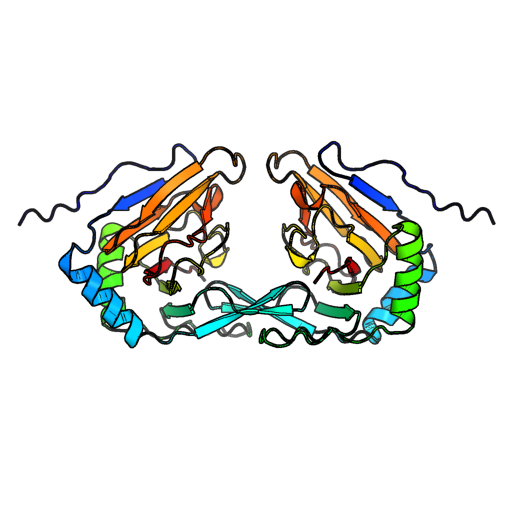
ATOM 592 O O . PRO A 1 71 ? -20.266 0.944 18.391 1 51.31 71 PRO A O 1
ATOM 595 N N . TYR A 1 72 ? -19 0.807 17.094 1 44.31 72 TYR A N 1
ATOM 596 C CA . TYR A 1 72 ? -20.031 0.009 16.438 1 44.31 72 TYR A CA 1
ATOM 597 C C . TYR A 1 72 ? -19.891 -1.466 16.797 1 44.31 72 TYR A C 1
ATOM 599 O O . TYR A 1 72 ? -18.797 -1.929 17.125 1 44.31 72 TYR A O 1
ATOM 607 N N . GLY A 1 73 ? -20.984 -2.125 17.156 1 41.91 73 GLY A N 1
ATOM 608 C CA . GLY A 1 73 ? -21.109 -3.52 17.547 1 41.91 73 GLY A CA 1
ATOM 609 C C . GLY A 1 73 ? -19.953 -4.383 17.078 1 41.91 73 GLY A C 1
ATOM 610 O O . GLY A 1 73 ? -19.281 -5.02 17.891 1 41.91 73 GLY A O 1
ATOM 611 N N . TYR A 1 74 ? -20.156 -5.047 15.914 1 38.31 74 TYR A N 1
ATOM 612 C CA . TYR A 1 74 ? -19.594 -6.328 15.484 1 38.31 74 TYR A CA 1
ATOM 613 C C . TYR A 1 74 ? -18.125 -6.176 15.086 1 38.31 74 TYR A C 1
ATOM 615 O O . TYR A 1 74 ? -17.453 -7.168 14.805 1 38.31 74 TYR A O 1
ATOM 623 N N . SER A 1 75 ? -17.734 -5.211 14.352 1 41.53 75 SER A N 1
ATOM 624 C CA . SER A 1 75 ? -16.641 -5.598 13.469 1 41.53 75 SER A CA 1
ATOM 625 C C . SER A 1 75 ? -15.281 -5.387 14.141 1 41.53 75 SER A C 1
ATOM 627 O O . SER A 1 75 ? -14.992 -4.297 14.641 1 41.53 75 SER A O 1
ATOM 629 N N . GLY A 1 76 ? -14.875 -6.324 15 1 46.41 76 GLY A N 1
ATOM 630 C CA . GLY A 1 76 ? -13.523 -6.676 15.398 1 46.41 76 GLY A CA 1
ATOM 631 C C . GLY A 1 76 ? -12.523 -5.566 15.156 1 46.41 76 GLY A C 1
ATOM 632 O O . GLY A 1 76 ? -11.312 -5.766 15.32 1 46.41 76 GLY A O 1
ATOM 633 N N . ILE A 1 77 ? -12.836 -4.555 14.422 1 45.16 77 ILE A N 1
ATOM 634 C CA . ILE A 1 77 ? -11.805 -3.6 14.039 1 45.16 77 ILE A CA 1
ATOM 635 C C . ILE A 1 77 ? -11.641 -2.545 15.133 1 45.16 77 ILE A C 1
ATOM 637 O O . ILE A 1 77 ? -12.617 -1.891 15.516 1 45.16 77 ILE A O 1
ATOM 641 N N . GLN A 1 78 ? -10.914 -2.664 16.203 1 50.88 78 GLN A N 1
ATOM 642 C CA . GLN A 1 78 ? -10.734 -1.647 17.234 1 50.88 78 GLN A CA 1
ATOM 643 C C . GLN A 1 78 ? -9.836 -0.515 16.75 1 50.88 78 GLN A C 1
ATOM 645 O O . GLN A 1 78 ? -8.742 -0.76 16.25 1 50.88 78 GLN A O 1
ATOM 650 N N . MET A 1 79 ? -10.32 0.562 16.172 1 52.44 79 MET A N 1
ATOM 651 C CA . MET A 1 79 ? -9.562 1.793 15.961 1 52.44 79 MET A CA 1
ATOM 652 C C . MET A 1 79 ? -9.078 2.375 17.281 1 52.44 79 MET A 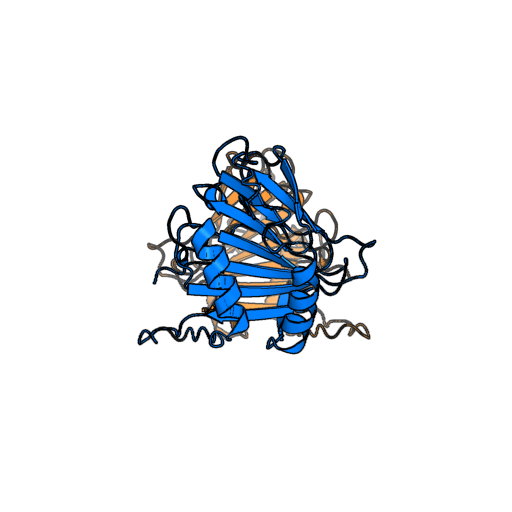C 1
ATOM 654 O O . MET A 1 79 ? -9.883 2.646 18.172 1 52.44 79 MET A O 1
ATOM 658 N N . GLU A 1 80 ? -7.859 2.164 17.844 1 72.94 80 GLU A N 1
ATOM 659 C CA . GLU A 1 80 ? -7.73 2.826 19.125 1 72.94 80 GLU A CA 1
ATOM 660 C C . GLU A 1 80 ? -7.023 4.172 19 1 72.94 80 GLU A C 1
ATOM 662 O O . GLU A 1 80 ? -5.793 4.234 19.016 1 72.94 80 GLU A O 1
ATOM 667 N N . ALA A 1 81 ? -7.848 5.262 18.422 1 86 81 ALA A N 1
ATOM 668 C CA . ALA A 1 81 ? -7.309 6.617 18.516 1 86 81 ALA A CA 1
ATOM 669 C C . ALA A 1 81 ? -7.25 7.086 19.969 1 86 81 ALA A C 1
ATOM 671 O O . ALA A 1 81 ? -8.156 6.801 20.75 1 86 81 ALA A O 1
ATOM 672 N N . TYR A 1 82 ? -6.207 7.711 20.266 1 92.12 82 TYR A N 1
ATOM 673 C CA . TYR A 1 82 ? -6.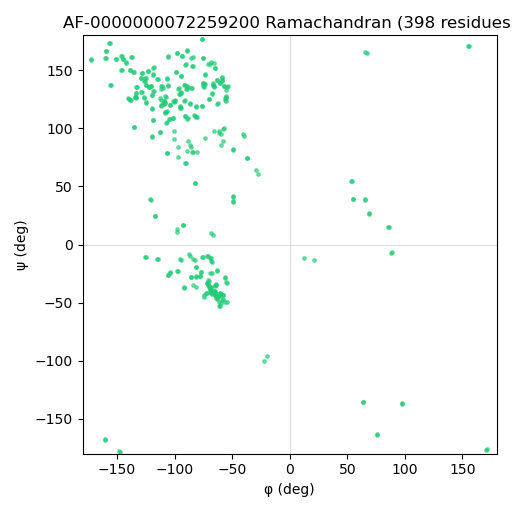141 8.406 21.547 1 92.12 82 TYR A CA 1
ATOM 674 C C . TYR A 1 82 ? -7.09 9.602 21.562 1 92.12 82 TYR A C 1
ATOM 676 O O . TYR A 1 82 ? -7.43 10.148 20.516 1 92.12 82 TYR A O 1
ATOM 684 N N . PRO A 1 83 ? -7.48 10.008 22.781 1 94.5 83 PRO A N 1
ATOM 685 C CA . PRO A 1 83 ? -8.305 11.211 22.859 1 94.5 83 PRO A CA 1
ATOM 686 C C . PRO A 1 83 ? -7.527 12.484 22.531 1 94.5 83 PRO A C 1
ATOM 688 O O . PRO A 1 83 ? -6.309 12.531 22.703 1 94.5 83 PRO A O 1
ATOM 691 N N . TRP A 1 84 ? -8.281 13.43 22.109 1 96.69 84 TRP A N 1
ATOM 692 C CA . TRP A 1 84 ? -7.695 14.742 21.844 1 96.69 84 TRP A CA 1
ATOM 693 C C . TRP A 1 84 ? -7.008 15.297 23.078 1 96.69 84 TRP A C 1
ATOM 695 O O . TRP A 1 84 ? -7.535 15.18 24.188 1 96.69 84 TRP A O 1
ATOM 705 N N . THR A 1 85 ? -5.863 15.844 22.906 1 96.69 85 THR A N 1
ATOM 706 C CA . THR A 1 85 ? -5.266 16.672 23.953 1 96.69 85 THR A CA 1
ATOM 707 C C . THR A 1 85 ? -5.695 18.125 23.812 1 96.69 85 THR A C 1
ATOM 709 O O . THR A 1 85 ? -6.219 18.516 22.766 1 96.69 85 THR A O 1
ATOM 712 N N . GLY A 1 86 ? -5.445 18.875 24.812 1 96.38 86 GLY A N 1
ATOM 713 C CA . GLY A 1 86 ? -5.762 20.297 24.734 1 96.38 86 GLY A CA 1
ATOM 714 C C . GLY A 1 86 ? -5.074 21 23.578 1 96.38 86 GLY A C 1
ATOM 715 O O . GLY A 1 86 ? -5.703 21.781 22.859 1 96.38 86 GLY A O 1
ATOM 716 N N . LYS A 1 87 ? -3.852 20.703 23.391 1 95.81 87 LYS A N 1
ATOM 717 C CA . LYS A 1 87 ? -3.068 21.344 22.328 1 95.81 87 LYS A CA 1
ATOM 718 C C . LYS A 1 87 ? -3.561 20.906 20.953 1 95.81 87 LYS A C 1
ATOM 720 O O . LYS A 1 87 ? -3.666 21.734 20.047 1 95.81 87 LYS A O 1
ATOM 725 N N . LEU A 1 88 ? -3.865 19.641 20.781 1 97.94 88 LEU A N 1
ATOM 726 C CA . LEU A 1 88 ? -4.387 19.156 19.5 1 97.94 88 LEU A CA 1
ATOM 727 C C . LEU A 1 88 ? -5.742 19.781 19.203 1 97.94 88 LEU A C 1
ATOM 729 O O . LEU A 1 88 ? -6.043 20.094 18.047 1 97.94 88 LEU A O 1
ATOM 733 N N . GLN A 1 89 ? -6.477 20 20.234 1 97.5 89 GLN A N 1
ATOM 734 C CA . GLN A 1 89 ? -7.77 20.641 20.062 1 97.5 89 GLN A CA 1
ATOM 735 C C . GLN A 1 89 ? -7.602 22.094 19.594 1 97.5 89 GLN A C 1
ATOM 737 O O . GLN A 1 89 ? -8.336 22.547 18.719 1 97.5 89 GLN A O 1
ATOM 742 N N . GLU A 1 90 ? -6.68 22.703 20.188 1 95.88 90 GLU A N 1
ATOM 743 C CA . GLU A 1 90 ? -6.383 24.078 19.797 1 95.88 90 GLU A CA 1
ATOM 744 C C . GLU A 1 90 ? -6 24.156 18.328 1 95.88 90 GLU A C 1
ATOM 746 O O . GLU A 1 90 ? -6.516 25.016 17.594 1 95.88 90 GLU A O 1
ATOM 751 N N . ILE A 1 91 ? -5.148 23.328 17.875 1 96.94 91 ILE A N 1
ATOM 752 C CA . ILE A 1 91 ? -4.699 23.312 16.484 1 96.94 91 ILE A CA 1
ATOM 753 C C . ILE A 1 91 ? -5.867 22.953 15.57 1 96.94 91 ILE A C 1
ATOM 755 O O . ILE A 1 91 ? -6.078 23.609 14.547 1 96.94 91 ILE A O 1
ATOM 759 N N . LYS A 1 92 ? -6.617 21.984 15.977 1 98.38 92 LYS A N 1
ATOM 760 C CA . LYS A 1 92 ? -7.781 21.531 15.211 1 98.38 92 LYS A CA 1
ATOM 761 C C . LYS A 1 92 ? -8.742 22.688 14.953 1 98.38 92 LYS A C 1
ATOM 763 O O . LYS A 1 92 ? -9.203 22.891 13.828 1 98.38 92 LYS A O 1
ATOM 768 N N . GLU A 1 93 ? -9.055 23.391 15.977 1 97.81 93 GLU A N 1
ATOM 769 C CA . GLU A 1 93 ? -10.016 24.484 15.875 1 97.81 93 GLU A CA 1
ATOM 770 C C . GLU A 1 93 ? -9.539 25.547 14.891 1 97.81 93 GLU A C 1
ATOM 772 O O . GLU A 1 93 ? -10.328 26.062 14.086 1 97.81 93 GLU A O 1
ATOM 777 N N . ARG A 1 94 ? -8.289 25.859 14.945 1 96.38 94 ARG A N 1
ATOM 778 C CA . ARG A 1 94 ? -7.727 26.844 14.016 1 96.38 94 ARG A CA 1
ATOM 779 C C . ARG A 1 94 ? -7.812 26.344 12.578 1 96.38 94 ARG A C 1
ATOM 781 O O . ARG A 1 94 ? -8.188 27.094 11.672 1 96.38 94 ARG A O 1
ATOM 788 N N . VAL A 1 95 ? -7.477 25.094 12.375 1 98.12 95 VAL A N 1
ATOM 789 C CA . VAL A 1 95 ? -7.477 24.5 11.039 1 98.12 95 VAL A CA 1
ATOM 790 C C . VAL A 1 95 ? -8.906 24.438 10.5 1 98.12 95 VAL A C 1
ATOM 792 O O . VAL A 1 95 ? -9.141 24.688 9.32 1 98.12 95 VAL A O 1
ATOM 795 N N . GLU A 1 96 ? -9.82 24.109 11.367 1 98.56 96 GLU A N 1
ATOM 796 C CA . GLU A 1 96 ? -11.219 23.969 10.953 1 98.56 96 GLU A CA 1
ATOM 797 C C . GLU A 1 96 ? -11.789 25.312 10.492 1 98.56 96 GLU A C 1
ATOM 799 O O . GLU A 1 96 ? -12.617 25.359 9.578 1 98.56 96 GLU A O 1
ATOM 804 N N . VAL A 1 97 ? -11.383 26.391 11.117 1 97.38 97 VAL A N 1
ATOM 805 C CA . VAL A 1 97 ? -11.82 27.719 10.703 1 97.38 97 VAL A CA 1
ATOM 806 C C . VAL A 1 97 ? -11.383 27.984 9.266 1 97.38 97 VAL A C 1
ATOM 808 O O . VAL A 1 97 ? -12.18 28.438 8.438 1 97.38 97 VAL A O 1
ATOM 811 N N . GLN A 1 98 ? -10.195 27.656 8.961 1 96.19 98 GLN A N 1
ATOM 812 C CA . GLN A 1 98 ? -9.664 27.891 7.621 1 96.19 98 GLN A CA 1
ATOM 813 C C . GLN A 1 98 ? -10.281 26.938 6.609 1 96.19 98 GLN A C 1
ATOM 815 O O . GLN A 1 98 ? -10.609 27.328 5.488 1 96.19 98 GLN A O 1
ATOM 820 N N . ALA A 1 99 ? -10.414 25.703 7.031 1 97.19 99 ALA A N 1
ATOM 821 C CA . ALA A 1 99 ? -10.867 24.641 6.129 1 97.19 99 ALA A CA 1
ATOM 822 C C . ALA A 1 99 ? -12.375 24.719 5.906 1 97.19 99 ALA A C 1
ATOM 824 O O . ALA A 1 99 ? -12.891 24.203 4.906 1 97.19 99 ALA A O 1
ATOM 825 N N . GLY A 1 100 ? -13.062 25.328 6.848 1 96.81 100 GLY A N 1
ATOM 826 C CA . GLY A 1 100 ? -14.508 25.391 6.758 1 96.81 100 GLY A CA 1
ATOM 827 C C . GLY A 1 100 ? -15.18 24.047 6.953 1 96.81 100 GLY A C 1
ATOM 828 O O . GLY A 1 100 ? -16.203 23.75 6.332 1 96.81 100 GLY A O 1
ATOM 829 N N . THR A 1 101 ? -14.57 23.125 7.652 1 96.38 101 THR A N 1
ATOM 830 C CA . THR A 1 101 ? -15.125 21.797 7.922 1 96.38 101 THR A CA 1
ATOM 831 C C . THR A 1 101 ? -14.695 21.312 9.305 1 96.38 101 THR A C 1
ATOM 833 O O . THR A 1 101 ? -13.812 21.891 9.93 1 96.38 101 THR A O 1
ATOM 836 N N . HIS A 1 102 ? -15.422 20.312 9.789 1 96.88 102 HIS A N 1
ATOM 837 C CA . HIS A 1 102 ? -15.094 19.672 11.047 1 96.88 102 HIS A CA 1
ATOM 838 C C . HIS A 1 102 ? -14.281 18.406 10.82 1 96.88 102 HIS A C 1
ATOM 840 O O . HIS A 1 102 ? -14.602 17.594 9.938 1 96.88 102 HIS A O 1
ATOM 846 N N . PHE A 1 103 ? -13.219 18.281 11.625 1 97.06 103 PHE A N 1
ATOM 847 C CA . PHE A 1 103 ? -12.398 17.078 11.539 1 97.06 103 PHE A CA 1
ATOM 848 C C . PHE A 1 103 ? -12.641 16.172 12.75 1 97.06 103 PHE A C 1
ATOM 850 O O . PHE A 1 103 ? -12.797 16.656 13.867 1 97.06 103 PHE A O 1
ATOM 857 N N . THR A 1 104 ? -12.617 14.844 12.492 1 93.88 104 THR A N 1
ATOM 858 C CA . THR A 1 104 ? -12.898 13.891 13.555 1 93.88 104 THR A CA 1
ATOM 859 C C . THR A 1 104 ? -11.609 13.234 14.047 1 93.88 104 THR A C 1
ATOM 861 O O . THR A 1 104 ? -11.555 12.711 15.156 1 93.88 104 THR A O 1
ATOM 864 N N . HIS A 1 105 ? -10.586 13.188 13.211 1 93.5 105 HIS A N 1
ATOM 865 C CA . HIS A 1 105 ? -9.344 12.5 13.539 1 93.5 105 HIS A CA 1
ATOM 866 C C . HIS A 1 105 ? -8.133 13.266 13.016 1 93.5 105 HIS A C 1
ATOM 868 O O . HIS A 1 105 ? -8.25 14.07 12.094 1 93.5 105 HIS A O 1
ATOM 874 N N . VAL A 1 106 ? -7.039 12.992 13.664 1 96.44 106 VAL A N 1
ATOM 875 C CA . VAL A 1 106 ? -5.758 13.508 13.195 1 96.44 106 VAL A CA 1
ATOM 876 C C . VAL A 1 106 ? -4.695 12.414 13.297 1 96.44 106 VAL A C 1
ATOM 878 O O . VAL A 1 106 ? -4.551 11.773 14.336 1 96.44 106 VAL A O 1
ATOM 881 N N . LEU A 1 107 ? -4.059 12.141 12.18 1 94.62 107 LEU A N 1
ATOM 882 C CA . LEU A 1 107 ? -2.867 11.297 12.18 1 94.62 107 LEU A CA 1
ATOM 883 C C . LEU A 1 107 ? -1.602 12.141 12.242 1 94.62 107 LEU A C 1
ATOM 885 O O . LEU A 1 107 ? -1.347 12.953 11.352 1 94.62 107 LEU A O 1
ATOM 889 N N . LEU A 1 108 ? -0.885 11.945 13.305 1 97.06 108 LEU A N 1
ATOM 890 C CA . LEU A 1 108 ? 0.402 12.625 13.422 1 97.06 108 LEU A CA 1
ATOM 891 C C . LEU A 1 108 ? 1.525 11.75 12.867 1 97.06 108 LEU A C 1
ATOM 893 O O . LEU A 1 108 ? 1.539 10.539 13.086 1 97.06 108 LEU A O 1
ATOM 897 N N . ASN A 1 109 ? 2.377 12.391 12.156 1 97.25 109 ASN A N 1
ATOM 898 C CA . ASN A 1 109 ? 3.578 11.773 11.602 1 97.25 109 ASN A CA 1
ATOM 899 C C . ASN A 1 109 ? 4.84 12.523 12.023 1 97.25 109 ASN A C 1
ATOM 901 O O . ASN A 1 109 ? 4.957 13.727 11.789 1 97.25 109 ASN A O 1
ATOM 905 N N . TYR A 1 110 ? 5.73 11.844 12.648 1 98.44 110 TYR A N 1
ATOM 906 C CA . TYR A 1 110 ? 7.023 12.406 13.016 1 98.44 110 TYR A CA 1
ATOM 907 C C . TYR A 1 110 ? 8.141 11.836 12.148 1 98.44 110 TYR A C 1
ATOM 909 O O . TYR A 1 110 ? 8.484 10.656 12.258 1 98.44 110 TYR A O 1
ATOM 917 N N . TYR A 1 111 ? 8.586 12.664 11.227 1 98.56 111 TYR A N 1
ATOM 918 C CA . TYR A 1 111 ? 9.773 12.375 10.422 1 98.56 111 TYR A CA 1
ATOM 919 C C . TYR A 1 111 ? 11.031 12.875 11.117 1 98.56 111 TYR A C 1
ATOM 921 O O . TYR A 1 111 ? 11.297 14.078 11.141 1 98.56 111 TYR A O 1
ATOM 929 N N . ARG A 1 112 ? 11.859 12.055 11.617 1 98.31 112 ARG A N 1
ATOM 930 C CA . ARG A 1 112 ? 12.977 12.383 12.5 1 98.31 112 ARG A CA 1
ATOM 931 C C . ARG A 1 112 ? 14.086 13.102 11.742 1 98.31 112 ARG A C 1
ATOM 933 O O . ARG A 1 112 ? 14.789 13.945 12.305 1 98.31 112 ARG A O 1
ATOM 940 N N . ASN A 1 113 ? 14.227 12.68 10.461 1 98.38 113 ASN A N 1
ATOM 941 C CA . ASN A 1 113 ? 15.188 13.281 9.539 1 98.38 113 ASN A CA 1
ATOM 942 C C . ASN A 1 113 ? 14.828 12.984 8.086 1 98.38 113 ASN A C 1
ATOM 944 O O . ASN A 1 113 ? 13.719 12.523 7.793 1 98.38 113 ASN A O 1
ATOM 948 N N . GLY A 1 114 ? 15.805 13.289 7.215 1 98 114 GLY A N 1
ATOM 949 C CA . GLY A 1 114 ? 15.555 13.172 5.789 1 98 114 GLY A CA 1
ATOM 950 C C . GLY A 1 114 ? 15.445 11.742 5.312 1 98 114 GLY A C 1
ATOM 951 O O . GLY A 1 114 ? 15.008 11.484 4.188 1 98 114 GLY A O 1
ATOM 952 N N . ASP A 1 115 ? 15.773 10.812 6.164 1 97 115 ASP A N 1
ATOM 953 C CA . ASP A 1 115 ? 15.641 9.406 5.801 1 97 115 ASP A CA 1
ATOM 954 C C . ASP A 1 115 ? 14.203 8.922 5.969 1 97 115 ASP A C 1
ATOM 956 O O . ASP A 1 115 ? 13.812 7.91 5.383 1 97 115 ASP A O 1
ATOM 960 N N . ASP A 1 116 ? 13.531 9.555 6.867 1 97.88 116 ASP A N 1
ATOM 961 C CA . ASP A 1 116 ? 12.117 9.227 7.027 1 97.88 116 ASP A CA 1
ATOM 962 C C . ASP A 1 116 ? 11.281 9.82 5.891 1 97.88 116 ASP A C 1
ATOM 964 O O . ASP A 1 116 ? 11.555 10.922 5.422 1 97.88 116 ASP A O 1
ATOM 968 N N . SER A 1 117 ? 10.297 9.055 5.379 1 97.69 117 SER A N 1
ATOM 969 C CA . SER A 1 117 ? 9.562 9.43 4.176 1 97.69 117 SER A CA 1
ATOM 970 C C . SER A 1 117 ? 8.195 8.758 4.133 1 97.69 117 SER A C 1
ATOM 972 O O . SER A 1 117 ? 7.844 7.996 5.035 1 97.69 117 SER A O 1
ATOM 974 N N . MET A 1 118 ? 7.402 9.078 3.221 1 96.38 118 MET A N 1
ATOM 975 C CA . MET A 1 118 ? 6.152 8.43 2.836 1 96.38 118 MET A CA 1
ATOM 976 C C . MET A 1 118 ? 5.996 8.406 1.319 1 96.38 118 MET A C 1
ATOM 978 O O . MET A 1 118 ? 6.102 9.445 0.662 1 96.38 118 MET A O 1
ATOM 982 N N . GLY A 1 119 ? 5.785 7.238 0.813 1 94.5 119 GLY A N 1
ATOM 983 C CA . GLY A 1 119 ? 5.707 7.059 -0.628 1 94.5 119 GLY A CA 1
ATOM 984 C C . GLY A 1 119 ? 4.395 7.535 -1.219 1 94.5 119 GLY A C 1
ATOM 985 O O . GLY A 1 119 ? 3.479 7.918 -0.486 1 94.5 119 GLY A O 1
ATOM 986 N N . TRP A 1 120 ? 4.316 7.438 -2.58 1 93.69 120 TRP A N 1
ATOM 987 C CA . TRP A 1 120 ? 3.15 7.875 -3.336 1 93.69 120 TRP A CA 1
ATOM 988 C C . TRP A 1 120 ? 1.885 7.188 -2.832 1 93.69 120 TRP A C 1
ATOM 990 O O . TRP A 1 120 ? 1.842 5.961 -2.719 1 93.69 120 TRP A O 1
ATOM 1000 N N . HIS A 1 121 ? 0.916 7.926 -2.52 1 93.56 121 HIS A N 1
ATOM 1001 C CA . HIS A 1 121 ? -0.37 7.391 -2.088 1 93.56 121 HIS A CA 1
ATOM 1002 C C . HIS A 1 121 ? -1.479 8.43 -2.248 1 93.56 121 HIS A C 1
ATOM 1004 O O . HIS A 1 121 ? -1.208 9.594 -2.549 1 93.56 121 HIS A O 1
ATOM 1010 N N . ARG A 1 122 ? -2.709 8.07 -2.174 1 94.88 122 ARG A N 1
ATOM 1011 C CA . ARG A 1 122 ? -3.912 8.891 -2.082 1 94.88 122 ARG A CA 1
ATOM 1012 C C . ARG A 1 122 ? -4.66 8.617 -0.782 1 94.88 122 ARG A C 1
ATOM 1014 O O . ARG A 1 122 ? -4.562 7.527 -0.219 1 94.88 122 ARG A O 1
ATOM 1021 N N . ASP A 1 123 ? -5.262 9.633 -0.274 1 92.94 123 ASP A N 1
ATOM 1022 C CA . ASP A 1 123 ? -6.191 9.438 0.834 1 92.94 123 ASP A CA 1
ATOM 1023 C C . ASP A 1 123 ? -7.609 9.211 0.325 1 92.94 123 ASP A C 1
ATOM 1025 O O . ASP A 1 123 ? -8.5 10.031 0.556 1 92.94 123 ASP A O 1
ATOM 1029 N N . ASN A 1 124 ? -7.824 8.078 -0.269 1 89.62 124 ASN A N 1
ATOM 1030 C CA . ASN A 1 124 ? -9.094 7.809 -0.944 1 89.62 124 ASN A CA 1
ATOM 1031 C C . ASN A 1 124 ? -9.836 6.645 -0.301 1 89.62 124 ASN A C 1
ATOM 1033 O O . ASN A 1 124 ? -10.648 5.984 -0.953 1 89.62 124 ASN A O 1
ATOM 1037 N N . GLU A 1 125 ? -9.539 6.395 0.978 1 86.88 125 GLU A N 1
ATOM 1038 C CA . GLU A 1 125 ? -10.273 5.363 1.699 1 86.88 125 GLU A CA 1
ATOM 1039 C C . GLU A 1 125 ? -11.773 5.668 1.718 1 86.88 125 GLU A C 1
ATOM 1041 O O . GLU A 1 125 ? -12.172 6.824 1.858 1 86.88 125 GLU A O 1
ATOM 1046 N N . LYS A 1 126 ? -12.562 4.605 1.626 1 84.44 126 LYS A N 1
ATOM 1047 C CA . LYS A 1 126 ? -14.016 4.758 1.583 1 84.44 126 LYS A CA 1
ATOM 1048 C C . LYS A 1 126 ? -14.523 5.523 2.801 1 84.44 126 LYS A C 1
ATOM 1050 O O . LYS A 1 126 ? -15.508 6.262 2.709 1 84.44 126 LYS A O 1
ATOM 1055 N N . GLU A 1 127 ? -13.852 5.441 3.893 1 85 127 GLU A N 1
ATOM 1056 C CA . GLU A 1 127 ? -14.25 6.047 5.16 1 85 127 GLU A CA 1
ATOM 1057 C C . GLU A 1 127 ? -14.195 7.57 5.09 1 85 127 GLU A C 1
ATOM 1059 O O . GLU A 1 127 ? -14.781 8.258 5.926 1 85 127 GLU A O 1
ATOM 1064 N N . LEU A 1 128 ? -13.539 8.109 4.082 1 91.12 128 LEU A N 1
ATOM 1065 C CA . LEU A 1 128 ? -13.383 9.555 3.963 1 91.12 128 LEU A CA 1
ATOM 1066 C C . LEU A 1 128 ? -14.477 10.148 3.082 1 91.12 128 LEU A C 1
ATOM 1068 O O . LEU A 1 128 ? -14.672 11.367 3.055 1 91.12 128 LEU A O 1
ATOM 1072 N N . GLY A 1 129 ? -15.219 9.266 2.346 1 91.31 129 GLY A N 1
ATOM 1073 C CA . GLY A 1 129 ? -16.297 9.734 1.475 1 91.31 129 GLY A CA 1
ATOM 1074 C C . GLY A 1 129 ? -15.781 10.359 0.192 1 91.31 129 GLY A C 1
ATOM 1075 O O . GLY A 1 129 ? -14.633 10.141 -0.203 1 91.31 129 GLY A O 1
ATOM 1076 N N . ILE A 1 130 ? -16.734 11.109 -0.448 1 95.44 130 ILE A N 1
ATOM 1077 C CA . ILE A 1 130 ? -16.453 11.75 -1.725 1 95.44 130 ILE A CA 1
ATOM 1078 C C . ILE A 1 130 ? -15.875 13.148 -1.482 1 95.44 130 ILE A C 1
ATOM 1080 O O . ILE A 1 130 ? -16.406 13.906 -0.669 1 95.44 130 ILE A O 1
ATOM 1084 N N . ASN A 1 131 ? -14.844 13.445 -2.162 1 97.06 131 ASN A N 1
ATOM 1085 C CA . ASN A 1 131 ? -14.203 14.75 -2.119 1 97.06 131 ASN A CA 1
ATOM 1086 C C . ASN A 1 131 ? -13.867 15.172 -0.688 1 97.06 131 ASN A C 1
ATOM 1088 O O . ASN A 1 131 ? -14.242 16.266 -0.254 1 97.06 131 ASN A O 1
ATOM 1092 N N . PRO A 1 132 ? -13.148 14.305 -0.02 1 96.56 132 PRO A N 1
ATOM 1093 C CA . PRO A 1 132 ? -12.797 14.688 1.352 1 96.56 132 PRO A CA 1
ATOM 1094 C C . PRO A 1 132 ? -11.891 15.914 1.412 1 96.56 132 PRO A C 1
ATOM 1096 O O . PRO A 1 132 ? -11.156 16.188 0.462 1 96.56 132 PRO A O 1
ATOM 1099 N N . VAL A 1 133 ? -12.016 16.625 2.514 1 97.75 133 VAL A N 1
ATOM 1100 C CA . VAL A 1 133 ? -11.062 17.688 2.824 1 97.75 133 VAL A CA 1
ATOM 1101 C C . VAL A 1 133 ? -9.969 17.156 3.746 1 97.75 133 VAL A C 1
ATOM 1103 O O . VAL A 1 133 ? -10.258 16.641 4.832 1 97.75 133 VAL A O 1
ATOM 1106 N N . ILE A 1 134 ? -8.75 17.172 3.318 1 97.94 134 ILE A N 1
ATOM 1107 C CA . ILE A 1 134 ? -7.586 16.781 4.102 1 97.94 134 ILE A CA 1
ATOM 1108 C C . ILE A 1 134 ? -6.75 18.016 4.449 1 97.94 134 ILE A C 1
ATOM 1110 O O . ILE A 1 134 ? -6.32 18.75 3.559 1 97.94 134 ILE A O 1
ATOM 1114 N N . ALA A 1 135 ? -6.559 18.266 5.676 1 98.62 135 ALA A N 1
ATOM 1115 C CA . ALA A 1 135 ? -5.73 19.375 6.121 1 98.62 135 ALA A CA 1
ATOM 1116 C C . ALA A 1 135 ? -4.41 18.891 6.703 1 98.62 135 ALA A C 1
ATOM 1118 O O . ALA A 1 135 ? -4.398 18.031 7.598 1 98.62 135 ALA A O 1
ATOM 1119 N N . SER A 1 136 ? -3.361 19.391 6.23 1 98.5 136 SER A N 1
ATOM 1120 C CA . SER A 1 136 ? -2.02 18.984 6.645 1 98.5 136 SER A CA 1
ATOM 1121 C C . SER A 1 136 ? -1.254 20.172 7.242 1 98.5 136 SER A C 1
ATOM 1123 O O . SER A 1 136 ? -0.942 21.125 6.539 1 98.5 136 SER A O 1
ATOM 1125 N N . VAL A 1 137 ? -0.901 20.078 8.477 1 98.19 137 VAL A N 1
ATOM 1126 C CA . VAL A 1 137 ? -0.114 21.094 9.172 1 98.19 137 VAL A CA 1
ATOM 1127 C C . VAL A 1 137 ? 1.316 20.594 9.367 1 98.19 137 VAL A C 1
ATOM 1129 O O . VAL A 1 137 ? 1.532 19.438 9.742 1 98.19 137 VAL A O 1
ATOM 1132 N N . SER A 1 138 ? 2.24 21.484 9.125 1 97.5 138 SER A N 1
ATOM 1133 C CA . SER A 1 138 ? 3.646 21.109 9.258 1 97.5 138 SER A CA 1
ATOM 1134 C C . SER A 1 138 ? 4.332 21.953 10.336 1 97.5 138 SER A C 1
ATOM 1136 O O . SER A 1 138 ? 4.195 23.172 10.359 1 97.5 138 SER A O 1
ATOM 1138 N N . PHE A 1 139 ? 5.047 21.281 11.195 1 97.44 139 PHE A N 1
ATOM 1139 C CA . PHE A 1 139 ? 5.938 21.938 12.156 1 97.44 139 PHE A CA 1
ATOM 1140 C C . PHE A 1 139 ? 7.348 21.359 12.055 1 97.44 139 PHE A C 1
ATOM 1142 O O . PHE A 1 139 ? 7.523 20.156 11.906 1 97.44 139 PHE A O 1
ATOM 1149 N N . GLY A 1 140 ? 8.367 22.172 12.156 1 96.69 140 GLY A N 1
ATOM 1150 C CA . GLY A 1 140 ? 9.75 21.734 12.117 1 96.69 140 GLY A CA 1
ATOM 1151 C C . GLY A 1 140 ? 10.391 21.891 10.75 1 96.69 140 GLY A C 1
ATOM 1152 O O . GLY A 1 140 ? 10.203 22.922 10.094 1 96.69 140 GLY A O 1
ATOM 1153 N N . ALA A 1 141 ? 11.117 20.938 10.305 1 96.56 141 ALA A N 1
ATOM 1154 C CA . ALA A 1 141 ? 11.93 21.016 9.086 1 96.56 141 ALA A CA 1
ATOM 1155 C C . ALA A 1 141 ? 11.047 21.156 7.848 1 96.56 141 ALA A C 1
ATOM 1157 O O . ALA A 1 141 ? 10.016 20.484 7.734 1 96.56 141 ALA A O 1
ATOM 1158 N N . GLU A 1 142 ? 11.484 22.047 7 1 96.88 142 GLU A N 1
ATOM 1159 C CA . GLU A 1 142 ? 10.836 22.172 5.699 1 96.88 142 GLU A CA 1
ATOM 1160 C C . GLU A 1 142 ? 11.086 20.938 4.832 1 96.88 142 GLU A C 1
ATOM 1162 O O . GLU A 1 142 ? 12.227 20.469 4.734 1 96.88 142 GLU A O 1
ATOM 1167 N N . ARG A 1 143 ? 10.031 20.422 4.305 1 98 143 ARG A N 1
ATOM 1168 C CA . ARG A 1 143 ? 10.125 19.266 3.424 1 98 143 ARG A CA 1
ATOM 1169 C C . ARG A 1 143 ? 9.375 19.5 2.119 1 98 143 ARG A C 1
ATOM 1171 O O . ARG A 1 143 ? 8.297 20.094 2.115 1 98 143 ARG A O 1
ATOM 1178 N N . GLU A 1 144 ? 9.977 18.969 1.077 1 98.25 144 GLU A N 1
ATOM 1179 C CA . GLU A 1 144 ? 9.305 19.016 -0.217 1 98.25 144 GLU A CA 1
ATOM 1180 C C . GLU A 1 144 ? 8.188 17.969 -0.29 1 98.25 144 GLU A C 1
ATOM 1182 O O . GLU A 1 144 ? 8.414 16.781 -0.053 1 98.25 144 GLU A O 1
ATOM 1187 N N . PHE A 1 145 ? 7.035 18.469 -0.48 1 98.62 145 PHE A N 1
ATOM 1188 C CA . PHE A 1 145 ? 5.84 17.656 -0.711 1 98.62 145 PHE A CA 1
ATOM 1189 C C . PHE A 1 145 ? 5.512 17.594 -2.197 1 98.62 145 PHE A C 1
ATOM 1191 O O . PHE A 1 145 ? 5.34 18.625 -2.848 1 98.62 145 PHE A O 1
ATOM 1198 N N . GLN A 1 146 ? 5.426 16.375 -2.738 1 98.75 146 GLN A N 1
ATOM 1199 C CA . GLN A 1 146 ? 5.23 16.203 -4.176 1 98.75 146 GLN A CA 1
ATOM 1200 C C . GLN A 1 146 ? 3.842 15.656 -4.48 1 98.75 146 GLN A C 1
ATOM 1202 O O . GLN A 1 146 ? 3.344 14.781 -3.766 1 98.75 146 GLN A O 1
ATOM 1207 N N . MET A 1 147 ? 3.232 16.219 -5.477 1 98.69 147 MET A N 1
ATOM 1208 C CA . MET A 1 147 ? 1.943 15.758 -5.984 1 98.69 147 MET A CA 1
ATOM 1209 C C . MET A 1 147 ? 2.016 15.477 -7.48 1 98.69 147 MET A C 1
ATOM 1211 O O . MET A 1 147 ? 2.711 16.172 -8.219 1 98.69 147 MET A O 1
ATOM 1215 N N . ARG A 1 148 ? 1.3 14.438 -7.914 1 97.81 148 ARG A N 1
ATOM 1216 C CA . ARG A 1 148 ? 1.191 14.164 -9.344 1 97.81 148 ARG A CA 1
ATOM 1217 C C . ARG A 1 148 ? -0.175 13.578 -9.688 1 97.81 148 ARG A C 1
ATOM 1219 O O . ARG A 1 148 ? -0.803 12.922 -8.859 1 97.81 148 ARG A O 1
ATOM 1226 N N . HIS A 1 149 ? -0.54 13.891 -10.906 1 97.25 149 HIS A N 1
ATOM 1227 C CA . HIS A 1 149 ? -1.806 13.328 -11.367 1 97.25 149 HIS A CA 1
ATOM 1228 C C . HIS A 1 149 ? -1.718 11.812 -11.508 1 97.25 149 HIS A C 1
ATOM 1230 O O . HIS A 1 149 ? -0.729 11.289 -12.023 1 97.25 149 HIS A O 1
ATOM 1236 N N . TYR A 1 150 ? -2.709 11.148 -11.086 1 94.62 150 TYR A N 1
ATOM 1237 C CA . TYR A 1 150 ? -2.684 9.695 -10.992 1 94.62 150 TYR A CA 1
ATOM 1238 C C . TYR A 1 150 ? -2.67 9.055 -12.375 1 94.62 150 TYR A C 1
ATOM 1240 O O . TYR A 1 150 ? -1.975 8.062 -12.602 1 94.62 150 TYR A O 1
ATOM 1248 N N . LYS A 1 151 ? -3.408 9.609 -13.328 1 91.88 151 LYS A N 1
ATOM 1249 C CA . LYS A 1 151 ? -3.508 9.062 -14.68 1 91.88 151 LYS A CA 1
ATOM 1250 C C . LYS A 1 151 ? -2.463 9.688 -15.602 1 91.88 151 LYS A C 1
ATOM 1252 O O . LYS A 1 151 ? -1.971 9.023 -16.531 1 91.88 151 LYS A O 1
ATOM 1257 N N . GLN A 1 152 ? -2.189 10.977 -15.43 1 93.12 152 GLN A N 1
ATOM 1258 C CA . GLN A 1 152 ? -1.157 11.688 -16.172 1 93.12 152 GLN A CA 1
ATOM 1259 C C . GLN A 1 152 ? 0.057 11.977 -15.297 1 93.12 152 GLN A C 1
ATOM 1261 O O . GLN A 1 152 ? 0.307 13.125 -14.938 1 93.12 152 GLN A O 1
ATOM 1266 N N . LYS A 1 153 ? 0.899 11.031 -15.078 1 91.31 153 LYS A N 1
ATOM 1267 C CA . LYS A 1 153 ? 1.917 11.039 -14.031 1 91.31 153 LYS A CA 1
ATOM 1268 C C . LYS A 1 153 ? 3 12.07 -14.328 1 91.31 153 LYS A C 1
ATOM 1270 O O . LYS A 1 153 ? 3.773 12.445 -13.445 1 91.31 153 LYS A O 1
ATOM 1275 N N . ASN A 1 154 ? 3.014 12.609 -15.508 1 92.69 154 ASN A N 1
ATOM 1276 C CA . ASN A 1 154 ? 3.986 13.641 -15.852 1 92.69 154 ASN A CA 1
ATOM 1277 C C . ASN A 1 154 ? 3.553 15.016 -15.352 1 92.69 154 ASN A C 1
ATOM 1279 O O . ASN A 1 154 ? 4.348 15.953 -15.336 1 92.69 154 ASN A O 1
ATOM 1283 N N . VAL A 1 155 ? 2.312 15.172 -15.07 1 96.62 155 VAL A N 1
ATOM 1284 C CA . VAL A 1 155 ? 1.823 16.422 -14.484 1 96.62 155 VAL A CA 1
ATOM 1285 C C . VAL A 1 155 ? 2.088 16.422 -12.977 1 96.62 155 VAL A C 1
ATOM 1287 O O . VAL A 1 155 ? 1.438 15.68 -12.227 1 96.62 155 VAL A O 1
ATOM 1290 N N . LYS A 1 156 ? 3.02 17.25 -12.539 1 97.81 156 LYS A N 1
ATOM 1291 C CA . LYS A 1 156 ? 3.494 17.25 -11.156 1 97.81 156 LYS A CA 1
ATOM 1292 C C . LYS A 1 156 ? 3.436 18.656 -10.555 1 97.81 156 LYS A C 1
ATOM 1294 O O . LYS A 1 156 ? 3.543 19.656 -11.273 1 97.81 156 LYS A O 1
ATOM 1299 N N . VAL A 1 157 ? 3.199 18.734 -9.312 1 98.38 157 VAL A N 1
ATOM 1300 C CA . VAL A 1 157 ? 3.232 19.953 -8.508 1 98.38 157 VAL A CA 1
ATOM 1301 C C . VAL A 1 157 ? 4.004 19.703 -7.215 1 98.38 157 VAL A C 1
ATOM 1303 O O . VAL A 1 157 ? 3.711 18.75 -6.488 1 98.38 157 VAL A O 1
ATOM 1306 N N . ASN A 1 158 ? 4.949 20.484 -6.965 1 98.25 158 ASN A N 1
ATOM 1307 C CA . ASN A 1 158 ? 5.723 20.375 -5.734 1 98.25 158 ASN A CA 1
ATOM 1308 C C . ASN A 1 158 ? 5.531 21.609 -4.844 1 98.25 158 ASN A C 1
ATOM 1310 O O . ASN A 1 158 ? 5.434 22.734 -5.34 1 98.25 158 ASN A O 1
ATOM 1314 N N . VAL A 1 159 ? 5.484 21.391 -3.578 1 98 159 VAL A N 1
ATOM 1315 C CA . VAL A 1 159 ? 5.355 22.453 -2.586 1 98 159 VAL A CA 1
ATOM 1316 C C . VAL A 1 159 ? 6.371 22.234 -1.464 1 98 159 VAL A C 1
ATOM 1318 O O . VAL A 1 159 ? 6.566 21.109 -1.008 1 98 159 VAL A O 1
ATOM 1321 N N . HIS A 1 160 ? 7.008 23.297 -1.078 1 97.88 160 HIS A N 1
ATOM 1322 C CA . HIS A 1 160 ? 7.855 23.234 0.109 1 97.88 160 HIS A CA 1
ATOM 1323 C C . HIS A 1 160 ? 7.074 23.609 1.362 1 97.88 160 HIS A C 1
ATOM 1325 O O . HIS A 1 160 ? 6.695 24.781 1.537 1 97.88 160 HIS A O 1
ATOM 1331 N N . LEU A 1 161 ? 6.855 22.625 2.201 1 97.06 161 LEU A N 1
ATOM 1332 C CA . LEU A 1 161 ? 6.055 22.844 3.402 1 97.06 161 LEU A CA 1
ATOM 1333 C C . LEU A 1 161 ? 6.898 23.438 4.52 1 97.06 161 LEU A C 1
ATOM 1335 O O . LEU A 1 161 ? 7.711 22.75 5.137 1 97.06 161 LEU A O 1
ATOM 1339 N N . LYS A 1 162 ? 6.633 24.672 4.852 1 95.38 162 LYS A N 1
ATOM 1340 C CA . LYS A 1 162 ? 7.402 25.406 5.852 1 95.38 162 LYS A CA 1
ATOM 1341 C C . LYS A 1 162 ? 6.895 25.109 7.262 1 95.38 162 LYS A C 1
ATOM 1343 O O . LYS A 1 162 ? 5.777 24.609 7.434 1 95.38 162 LYS A O 1
ATOM 1348 N N . ASP A 1 163 ? 7.785 25.422 8.188 1 95.94 163 ASP A N 1
ATOM 1349 C CA . ASP A 1 163 ? 7.367 25.359 9.586 1 95.94 163 ASP A CA 1
ATOM 1350 C C . ASP A 1 163 ? 6.145 26.25 9.828 1 95.94 163 ASP A C 1
ATOM 1352 O O . ASP A 1 163 ? 6.145 27.422 9.469 1 95.94 163 ASP A O 1
ATOM 1356 N N . GLY A 1 164 ? 5.074 25.625 10.367 1 95.88 164 GLY A N 1
ATOM 1357 C CA . GLY A 1 164 ? 3.881 26.375 10.695 1 95.88 164 GLY A CA 1
ATOM 1358 C C . GLY A 1 164 ? 2.939 26.547 9.516 1 95.88 164 GLY A C 1
ATOM 1359 O O . GLY A 1 164 ? 2.027 27.375 9.562 1 95.88 164 GLY A O 1
ATOM 1360 N N . SER A 1 165 ? 3.123 25.781 8.477 1 95.94 165 SER A N 1
ATOM 1361 C CA . SER A 1 165 ? 2.301 25.938 7.277 1 95.94 165 SER A CA 1
ATOM 1362 C C . SER A 1 165 ? 1.09 25 7.316 1 95.94 165 SER A C 1
ATOM 1364 O O . SER A 1 165 ? 1.046 24.062 8.117 1 95.94 165 SER A O 1
ATOM 1366 N N . LEU A 1 166 ? 0.085 25.312 6.484 1 97.56 166 LEU A N 1
ATOM 1367 C CA . LEU A 1 166 ? -1.121 24.516 6.27 1 97.56 166 LEU A CA 1
ATOM 1368 C C . LEU A 1 166 ? -1.33 24.234 4.785 1 97.56 166 LEU A C 1
ATOM 1370 O O . LEU A 1 166 ? -1.23 25.141 3.955 1 97.56 166 LEU A O 1
ATOM 1374 N N . LEU A 1 167 ? -1.477 23.031 4.461 1 98.31 167 LEU A N 1
ATOM 1375 C CA . LEU A 1 167 ? -1.885 22.594 3.133 1 98.31 167 LEU A CA 1
ATOM 1376 C C . LEU A 1 167 ? -3.287 21.984 3.164 1 98.31 167 LEU A C 1
ATOM 1378 O O . LEU A 1 167 ? -3.541 21.031 3.902 1 98.31 167 LEU A O 1
ATOM 1382 N N . LEU A 1 168 ? -4.176 22.594 2.406 1 98.5 168 LEU A N 1
ATOM 1383 C CA . LEU A 1 168 ? -5.527 22.062 2.27 1 98.5 168 LEU A CA 1
ATOM 1384 C C . LEU A 1 168 ? -5.707 21.375 0.923 1 98.5 168 LEU A C 1
ATOM 1386 O O . LEU A 1 168 ? -5.539 21.984 -0.127 1 98.5 168 LEU A O 1
ATOM 1390 N N . MET A 1 169 ? -6.027 20.125 0.997 1 98.44 169 MET A N 1
ATOM 1391 C CA . MET A 1 169 ? -6.371 19.344 -0.194 1 98.44 169 MET A CA 1
ATOM 1392 C C . MET A 1 169 ? -7.863 19.031 -0.225 1 98.44 169 MET A C 1
ATOM 1394 O O . MET A 1 169 ? -8.391 18.422 0.704 1 98.44 169 MET A O 1
ATOM 1398 N N . GLN A 1 170 ? -8.508 19.453 -1.279 1 97.56 170 GLN A N 1
ATOM 1399 C CA . GLN A 1 170 ? -9.961 19.328 -1.261 1 97.56 170 GLN A CA 1
ATOM 1400 C C . GLN A 1 170 ? -10.516 19.078 -2.662 1 97.56 170 GLN A C 1
ATOM 1402 O O . GLN A 1 170 ? -9.75 18.875 -3.607 1 97.56 170 GLN A O 1
ATOM 1407 N N . GLY A 1 171 ? -11.828 18.984 -2.703 1 97.56 171 GLY A N 1
ATOM 1408 C CA . GLY A 1 171 ? -12.445 18.609 -3.967 1 97.56 171 GLY A CA 1
ATOM 1409 C C . GLY A 1 171 ? -12.062 17.203 -4.422 1 97.56 171 GLY A C 1
ATOM 1410 O O . GLY A 1 171 ? -12.062 16.266 -3.625 1 97.56 171 GLY A O 1
ATOM 1411 N N . SER A 1 172 ? -11.734 17.094 -5.758 1 98.12 172 SER A N 1
ATOM 1412 C CA . SER A 1 172 ? -11.484 15.773 -6.312 1 98.12 172 SER A CA 1
ATOM 1413 C C . SER A 1 172 ? -10 15.422 -6.254 1 98.12 172 SER A C 1
ATOM 1415 O O . SER A 1 172 ? -9.555 14.477 -6.906 1 98.12 172 SER A O 1
ATOM 1417 N N . SER A 1 173 ? -9.219 16.141 -5.441 1 98.31 173 SER A N 1
ATOM 1418 C CA . SER A 1 173 ? -7.77 15.977 -5.422 1 98.31 173 SER A CA 1
ATOM 1419 C C . SER A 1 173 ? -7.387 14.547 -5.043 1 98.31 173 SER A C 1
ATOM 1421 O O . SER A 1 173 ? -6.52 13.945 -5.676 1 98.31 173 SER A O 1
ATOM 1423 N N . GLN A 1 174 ? -8.094 14 -4.02 1 97.75 174 GLN A N 1
ATOM 1424 C CA . GLN A 1 174 ? -7.711 12.672 -3.549 1 97.75 174 GLN A CA 1
ATOM 1425 C C . GLN A 1 174 ? -8.18 11.586 -4.516 1 97.75 174 GLN A C 1
ATOM 1427 O O . GLN A 1 174 ? -7.754 10.438 -4.418 1 97.75 174 GLN A O 1
ATOM 1432 N N . HIS A 1 175 ? -9.031 11.977 -5.48 1 97.06 175 HIS A N 1
ATOM 1433 C CA . HIS A 1 175 ? -9.469 11.031 -6.5 1 97.06 175 HIS A CA 1
ATOM 1434 C C . HIS A 1 175 ? -8.484 10.977 -7.66 1 97.06 175 HIS A C 1
ATOM 1436 O O . HIS A 1 175 ? -8.344 9.938 -8.312 1 97.06 175 HIS A O 1
ATOM 1442 N N . HIS A 1 176 ? -7.793 12.102 -7.867 1 97.62 176 HIS A N 1
ATOM 1443 C CA . HIS A 1 176 ? -7.098 12.188 -9.141 1 97.62 176 HIS A CA 1
ATOM 1444 C C . HIS A 1 176 ? -5.613 12.469 -8.945 1 97.62 176 HIS A C 1
ATOM 1446 O O . HIS A 1 176 ? -4.828 12.398 -9.898 1 97.62 176 HIS A O 1
ATOM 1452 N N . TRP A 1 177 ? -5.219 12.805 -7.742 1 98.19 177 TRP A N 1
ATOM 1453 C CA . TRP A 1 177 ? -3.824 13.141 -7.473 1 98.19 177 TRP A CA 1
ATOM 1454 C C . TRP A 1 177 ? -3.26 12.266 -6.355 1 98.19 177 TRP A C 1
ATOM 1456 O O . TRP A 1 177 ? -3.949 11.992 -5.371 1 98.19 177 TRP A O 1
ATOM 1466 N N . GLU A 1 178 ? -2.076 11.797 -6.527 1 97.75 178 GLU A N 1
ATOM 1467 C CA . GLU A 1 178 ? -1.333 11.164 -5.441 1 97.75 178 GLU A CA 1
ATOM 1468 C C . GLU A 1 178 ? -0.221 12.078 -4.93 1 97.75 178 GLU A C 1
ATOM 1470 O O . GLU A 1 178 ? 0.105 13.086 -5.566 1 97.75 178 GLU A O 1
ATOM 1475 N N . HIS A 1 179 ? 0.264 11.789 -3.738 1 98.56 179 HIS A N 1
ATOM 1476 C CA . HIS A 1 179 ? 1.279 12.641 -3.127 1 98.56 179 HIS A CA 1
ATOM 1477 C C . HIS A 1 179 ? 2.275 11.82 -2.318 1 98.56 179 HIS A C 1
ATOM 1479 O O . HIS A 1 179 ? 2.014 10.656 -2 1 98.56 179 HIS A O 1
ATOM 1485 N N . GLN A 1 180 ? 3.42 12.375 -2.066 1 98.25 180 GLN A N 1
ATOM 1486 C CA . GLN A 1 180 ? 4.453 11.719 -1.269 1 98.25 180 GLN A CA 1
ATOM 1487 C C . GLN A 1 180 ? 5.324 12.742 -0.549 1 98.25 180 GLN A C 1
ATOM 1489 O O . GLN A 1 180 ? 5.273 13.938 -0.858 1 98.25 180 GLN A O 1
ATOM 1494 N N . LEU A 1 181 ? 5.977 12.305 0.458 1 98.62 181 LEU A N 1
ATOM 1495 C CA . LEU A 1 181 ? 7.109 12.945 1.114 1 98.62 181 LEU A CA 1
ATOM 1496 C C . LEU A 1 181 ? 8.383 12.141 0.902 1 98.62 181 LEU A C 1
ATOM 1498 O O . LEU A 1 181 ? 8.664 11.203 1.653 1 98.62 181 LEU A O 1
ATOM 1502 N N . PRO A 1 182 ? 9.195 12.531 -0.104 1 98.06 182 PRO A N 1
ATOM 1503 C CA . PRO A 1 182 ? 10.359 11.711 -0.454 1 98.06 182 PRO A CA 1
ATOM 1504 C C . PRO A 1 182 ? 11.508 11.852 0.546 1 98.06 182 PRO A C 1
ATOM 1506 O O . PRO A 1 182 ? 11.539 12.805 1.322 1 98.06 182 PRO A O 1
ATOM 1509 N N . LYS A 1 183 ? 12.414 10.898 0.565 1 97.62 183 LYS A N 1
ATOM 1510 C CA . LYS A 1 183 ? 13.656 11.016 1.326 1 97.62 183 LYS A CA 1
ATOM 1511 C C . LYS A 1 183 ? 14.492 12.203 0.847 1 97.62 183 LYS A C 1
ATOM 1513 O O . LYS A 1 183 ? 14.477 12.531 -0.34 1 97.62 183 LYS A O 1
ATOM 1518 N N . ARG A 1 184 ? 15.008 12.836 1.754 1 97.62 184 ARG A N 1
ATOM 1519 C CA . ARG A 1 184 ? 15.938 13.93 1.5 1 97.62 184 ARG A CA 1
ATOM 1520 C C . ARG A 1 184 ? 17.156 13.836 2.416 1 97.62 184 ARG A C 1
ATOM 1522 O O . ARG A 1 184 ? 17.125 14.336 3.543 1 97.62 184 ARG A O 1
ATOM 1529 N N . LYS A 1 185 ? 18.234 13.359 1.897 1 95.31 185 LYS A N 1
ATOM 1530 C CA . LYS A 1 185 ? 19.406 12.992 2.693 1 95.31 185 LYS A CA 1
ATOM 1531 C C . LYS A 1 185 ? 20 14.211 3.387 1 95.31 185 LYS A C 1
ATOM 1533 O O . LYS A 1 185 ? 20.609 14.094 4.453 1 95.31 185 LYS A O 1
ATOM 1538 N N . LYS A 1 186 ? 19.766 15.312 2.922 1 96.38 186 LYS A N 1
ATOM 1539 C CA . LYS A 1 186 ? 20.438 16.5 3.434 1 96.38 186 LYS A CA 1
ATOM 1540 C C . LYS A 1 186 ? 19.672 17.094 4.621 1 96.38 186 LYS A C 1
ATOM 1542 O O . LYS A 1 186 ? 20.188 17.984 5.316 1 96.38 186 LYS A O 1
ATOM 1547 N N . ILE A 1 187 ? 18.547 16.641 4.91 1 97.38 187 ILE A N 1
ATOM 1548 C CA . ILE A 1 187 ? 17.75 17.156 6.008 1 97.38 187 ILE A CA 1
ATOM 1549 C C . ILE A 1 187 ? 18.031 16.359 7.281 1 97.38 187 ILE A C 1
ATOM 1551 O O . ILE A 1 187 ? 17.844 15.148 7.32 1 97.38 187 ILE A O 1
ATOM 1555 N N . SER A 1 188 ? 18.422 17.016 8.32 1 97.25 188 SER A N 1
ATOM 1556 C CA . SER A 1 188 ? 18.844 16.328 9.539 1 97.25 188 SER A CA 1
ATOM 1557 C C . SER A 1 188 ? 17.891 16.625 10.695 1 97.25 188 SER A C 1
ATOM 1559 O O . SER A 1 188 ? 17.969 15.977 11.742 1 97.25 188 SER A O 1
ATOM 1561 N N . SER A 1 189 ? 17.047 17.594 10.516 1 96.88 189 SER A N 1
ATOM 1562 C CA . SER A 1 189 ? 16.109 17.969 11.578 1 96.88 189 SER A CA 1
ATOM 1563 C C . SER A 1 189 ? 14.742 17.328 11.352 1 96.88 189 SER A C 1
ATOM 1565 O O . SER A 1 189 ? 14.43 16.875 10.25 1 96.88 189 SER A O 1
ATOM 1567 N N . GLY A 1 190 ? 13.945 17.344 12.391 1 97.81 190 GLY A N 1
ATOM 1568 C CA . GLY A 1 190 ? 12.68 16.625 12.375 1 97.81 190 GLY A CA 1
ATOM 1569 C C . GLY A 1 190 ? 11.523 17.469 11.875 1 97.81 190 GLY A C 1
ATOM 1570 O O . GLY A 1 190 ? 11.562 18.703 11.953 1 97.81 190 GLY A O 1
ATOM 1571 N N . ARG A 1 191 ? 10.5 16.812 11.344 1 97.94 191 ARG A N 1
ATOM 1572 C CA . ARG A 1 191 ? 9.219 17.375 10.945 1 97.94 191 ARG A CA 1
ATOM 1573 C C . ARG A 1 191 ? 8.062 16.594 11.555 1 97.94 191 ARG A C 1
ATOM 1575 O O . ARG A 1 191 ? 8.062 15.367 11.555 1 97.94 191 ARG A O 1
ATOM 1582 N N . ILE A 1 192 ? 7.152 17.312 12.125 1 98.44 192 ILE A N 1
ATOM 1583 C CA . ILE A 1 192 ? 5.898 16.719 12.57 1 98.44 192 ILE A CA 1
ATOM 1584 C C . ILE A 1 192 ? 4.746 17.234 11.719 1 98.44 192 ILE A C 1
ATOM 1586 O O . ILE A 1 192 ? 4.598 18.453 11.531 1 98.44 192 ILE A O 1
ATOM 1590 N N . ASN A 1 193 ? 4.082 16.312 11.188 1 98 193 ASN A N 1
ATOM 1591 C CA . ASN A 1 193 ? 2.908 16.609 10.375 1 98 193 ASN A CA 1
ATOM 1592 C C . ASN A 1 193 ? 1.621 16.172 11.07 1 98 193 ASN A C 1
ATOM 1594 O O . ASN A 1 193 ? 1.574 15.109 11.68 1 98 193 ASN A O 1
ATOM 1598 N N . LEU A 1 194 ? 0.623 17.016 11.07 1 98.31 194 LEU A N 1
ATOM 1599 C CA . LEU A 1 194 ? -0.733 16.672 11.484 1 98.31 194 LEU A CA 1
ATOM 1600 C C . LEU A 1 194 ? -1.67 16.609 10.281 1 98.31 194 LEU A C 1
ATOM 1602 O O . LEU A 1 194 ? -1.935 17.625 9.648 1 98.31 194 LEU A O 1
ATOM 1606 N N . THR A 1 195 ? -2.158 15.445 9.992 1 97.75 195 THR A N 1
ATOM 1607 C CA . THR A 1 195 ? -3.115 15.281 8.906 1 97.75 195 THR A CA 1
ATOM 1608 C C . THR A 1 195 ? -4.527 15.086 9.445 1 97.75 195 THR A C 1
ATOM 1610 O O . THR A 1 195 ? -4.855 14.008 9.945 1 97.75 195 THR A O 1
ATOM 1613 N N . PHE A 1 196 ? -5.293 16.094 9.273 1 97.56 196 PHE A N 1
ATOM 1614 C CA . PHE A 1 196 ? -6.664 16.094 9.766 1 97.56 196 PHE A CA 1
ATOM 1615 C C . PHE A 1 196 ? -7.613 15.516 8.727 1 97.56 196 PHE A C 1
ATOM 1617 O O . PHE A 1 196 ? -7.52 15.844 7.543 1 97.56 196 PHE A O 1
ATOM 1624 N N . ARG A 1 197 ? -8.508 14.648 9.211 1 95.38 197 ARG A N 1
ATOM 1625 C CA . ARG A 1 197 ? -9.516 14.039 8.367 1 95.38 197 ARG A CA 1
ATOM 1626 C C . ARG A 1 197 ? -10.867 13.984 9.07 1 95.38 197 ARG A C 1
ATOM 1628 O O . ARG A 1 197 ? -10.93 13.961 10.305 1 95.38 197 ARG A O 1
ATOM 1635 N N . ARG A 1 198 ? -11.852 14.047 8.227 1 94.25 198 ARG A N 1
ATOM 1636 C CA . ARG A 1 198 ? -13.195 13.703 8.695 1 94.25 198 ARG A CA 1
ATOM 1637 C C . ARG A 1 198 ? -13.586 12.297 8.273 1 94.25 198 ARG A C 1
ATOM 1639 O O . ARG A 1 198 ? -13.766 12.023 7.086 1 94.25 198 ARG A O 1
ATOM 1646 N N . ILE A 1 199 ? -13.648 11.375 9.203 1 87.75 199 ILE A N 1
ATOM 1647 C CA . ILE A 1 199 ? -14.047 10 8.922 1 87.75 199 ILE A CA 1
ATOM 1648 C C . ILE A 1 199 ? -15.57 9.883 9 1 87.75 199 ILE A C 1
ATOM 1650 O O . ILE A 1 199 ? -16.172 10.273 10 1 87.75 199 ILE A O 1
ATOM 1654 N N . ILE A 1 200 ? -16.125 9.453 7.836 1 83.56 200 ILE A N 1
ATOM 1655 C CA . ILE A 1 200 ? -17.578 9.391 7.766 1 83.56 200 ILE A CA 1
ATOM 1656 C C . ILE A 1 200 ? -18.047 7.949 7.98 1 83.56 200 ILE A C 1
ATOM 1658 O O . ILE A 1 200 ? -17.359 7.004 7.59 1 83.56 200 ILE A O 1
ATOM 1662 N N . GLY A 1 201 ? -18.391 7.23 8.977 1 65.75 201 GLY A N 1
ATOM 1663 C CA . GLY A 1 201 ? -18.938 5.926 9.336 1 65.75 201 GLY A CA 1
ATOM 1664 C C . GLY A 1 201 ? -19.484 5.164 8.148 1 65.75 201 GLY A C 1
ATOM 1665 O O . GLY A 1 201 ? -19.828 5.758 7.121 1 65.75 201 GLY A O 1
ATOM 1666 N N . MET B 1 1 ? 4 -39.531 -25.078 1 25.12 1 MET B N 1
ATOM 1667 C CA . MET B 1 1 ? 3.002 -38.531 -24.719 1 25.12 1 MET B CA 1
ATOM 1668 C C . MET B 1 1 ? 3.58 -37.094 -24.812 1 25.12 1 MET B C 1
ATOM 1670 O O . MET B 1 1 ? 4.621 -36.812 -24.234 1 25.12 1 MET B O 1
ATOM 1674 N N . ASN B 1 2 ? 3.539 -36.469 -25.938 1 30.45 2 ASN B N 1
ATOM 1675 C CA . ASN B 1 2 ? 4.047 -35.188 -26.406 1 30.45 2 ASN B CA 1
ATOM 1676 C C . ASN B 1 2 ? 3.67 -34.031 -25.453 1 30.45 2 ASN B C 1
ATOM 1678 O O . ASN B 1 2 ? 2.59 -33.469 -25.578 1 30.45 2 ASN B O 1
ATOM 1682 N N . LEU B 1 3 ? 3.766 -34.281 -24.172 1 34.47 3 LEU B N 1
ATOM 1683 C CA . LEU B 1 3 ? 3.312 -33.312 -23.156 1 34.47 3 LEU B CA 1
ATOM 1684 C C . LEU B 1 3 ? 3.875 -31.922 -23.438 1 34.47 3 LEU B C 1
ATOM 1686 O O . LEU B 1 3 ? 4.918 -31.562 -22.891 1 34.47 3 LEU B O 1
ATOM 1690 N N . PHE B 1 4 ? 3.959 -31.609 -24.703 1 39.81 4 PHE B N 1
ATOM 1691 C CA . PHE B 1 4 ? 4.543 -30.328 -25.078 1 39.81 4 PHE B CA 1
ATOM 1692 C C . PHE B 1 4 ? 3.785 -29.172 -24.438 1 39.81 4 PHE B C 1
ATOM 1694 O O . PHE B 1 4 ? 2.559 -29.094 -24.547 1 39.81 4 PHE B O 1
ATOM 1701 N N . PRO B 1 5 ? 4.262 -28.594 -23.344 1 44.72 5 PRO B N 1
ATOM 1702 C CA . PRO B 1 5 ? 3.576 -27.5 -22.672 1 44.72 5 PRO B CA 1
ATOM 1703 C C . PRO B 1 5 ? 2.973 -26.484 -23.656 1 44.72 5 PRO B C 1
ATOM 1705 O O . PRO B 1 5 ? 3.504 -26.297 -24.75 1 44.72 5 PRO B O 1
ATOM 1708 N N . ILE B 1 6 ? 1.745 -26.531 -24.047 1 45.88 6 ILE B N 1
ATOM 1709 C CA . ILE B 1 6 ? 1.043 -25.453 -24.75 1 45.88 6 ILE B CA 1
ATOM 1710 C C . ILE B 1 6 ? 1.628 -24.109 -24.328 1 45.88 6 ILE B C 1
ATOM 1712 O O . ILE B 1 6 ? 1.492 -23.688 -23.188 1 45.88 6 ILE B O 1
ATOM 1716 N N . SER B 1 7 ? 2.895 -23.859 -24.625 1 52.25 7 SER B N 1
ATOM 1717 C CA . SER B 1 7 ? 3.662 -22.625 -24.453 1 52.25 7 SER B CA 1
ATOM 1718 C C . SER B 1 7 ? 2.906 -21.422 -25.016 1 52.25 7 SER B C 1
ATOM 1720 O O . SER B 1 7 ? 2.432 -21.453 -26.156 1 52.25 7 SER B O 1
ATOM 1722 N N . SER B 1 8 ? 2.035 -20.828 -24.391 1 62.03 8 SER B N 1
ATOM 1723 C CA . SER B 1 8 ? 1.674 -19.562 -25.016 1 62.03 8 SER B CA 1
ATOM 1724 C C . SER B 1 8 ? 2.879 -18.625 -25.125 1 62.03 8 SER B C 1
ATOM 1726 O O . SER B 1 8 ? 3.422 -18.203 -24.094 1 62.03 8 SER B O 1
ATOM 1728 N N . ASP B 1 9 ? 3.617 -18.797 -26.188 1 78.25 9 ASP B N 1
ATOM 1729 C CA . ASP B 1 9 ? 4.805 -18 -26.484 1 78.25 9 ASP B CA 1
ATOM 1730 C C . ASP B 1 9 ? 4.438 -16.547 -26.781 1 78.25 9 ASP B C 1
ATOM 1732 O O . ASP B 1 9 ? 5.305 -15.734 -27.109 1 78.25 9 ASP B O 1
ATOM 1736 N N . GLN B 1 10 ? 3.191 -16.422 -26.516 1 92.25 10 GLN B N 1
ATOM 1737 C CA . GLN B 1 10 ? 2.816 -15.047 -26.859 1 92.25 10 GLN B CA 1
ATOM 1738 C C . GLN B 1 10 ? 2.869 -14.141 -25.641 1 92.25 10 GLN B C 1
ATOM 1740 O O . GLN B 1 10 ? 2.305 -14.469 -24.594 1 92.25 10 GLN B O 1
ATOM 1745 N N . ASN B 1 11 ? 3.518 -13.094 -25.812 1 97.19 11 ASN B N 1
ATOM 1746 C CA . ASN B 1 11 ? 3.521 -12.062 -24.781 1 97.19 11 ASN B CA 1
ATOM 1747 C C . ASN B 1 11 ? 2.166 -11.367 -24.672 1 97.19 11 ASN B C 1
ATOM 1749 O O . ASN B 1 11 ? 1.667 -10.82 -25.656 1 97.19 11 ASN B O 1
ATOM 1753 N N . LEU B 1 12 ? 1.595 -11.344 -23.531 1 97.88 12 LEU B N 1
ATOM 1754 C CA . LEU B 1 12 ? 0.267 -10.773 -23.344 1 97.88 12 LEU B CA 1
ATOM 1755 C C . LEU B 1 12 ? 0.338 -9.25 -23.297 1 97.88 12 LEU B C 1
ATOM 1757 O O . LEU B 1 12 ? -0.665 -8.57 -23.516 1 97.88 12 LEU B O 1
ATOM 1761 N N . LEU B 1 13 ? 1.53 -8.727 -22.859 1 98.12 13 LEU B N 1
ATOM 1762 C CA . LEU B 1 13 ? 1.666 -7.277 -22.766 1 98.12 13 LEU B CA 1
ATOM 1763 C C . LEU B 1 13 ? 2.072 -6.68 -24.109 1 98.12 13 LEU B C 1
ATOM 1765 O O . LEU B 1 13 ? 2.979 -7.191 -24.766 1 98.12 13 LEU B O 1
ATOM 1769 N N . PRO B 1 14 ? 1.455 -5.613 -24.547 1 97.88 14 PRO B N 1
ATOM 1770 C CA . PRO B 1 14 ? 1.782 -5.004 -25.844 1 97.88 14 PRO B CA 1
ATOM 1771 C C . PRO B 1 14 ? 3.148 -4.32 -25.844 1 97.88 14 PRO B C 1
ATOM 1773 O O . PRO B 1 14 ? 3.785 -4.207 -26.891 1 97.88 14 PRO B O 1
ATOM 1776 N N . PHE B 1 15 ? 3.627 -3.775 -24.672 1 97.5 15 PHE B N 1
ATOM 1777 C CA . PHE B 1 15 ? 4.918 -3.107 -24.547 1 97.5 15 PHE B CA 1
ATOM 1778 C C . PHE B 1 15 ? 5.367 -3.053 -23.094 1 97.5 15 PHE B C 1
ATOM 1780 O O . PHE B 1 15 ? 4.586 -3.344 -22.188 1 97.5 15 PHE B O 1
ATOM 1787 N N . ASP B 1 16 ? 6.602 -2.859 -22.875 1 98 16 ASP B N 1
ATOM 1788 C CA . ASP B 1 16 ? 7.219 -2.539 -21.594 1 98 16 ASP B CA 1
ATOM 1789 C C . ASP B 1 16 ? 7.074 -3.697 -20.609 1 98 16 ASP B C 1
ATOM 1791 O O . ASP B 1 16 ? 6.77 -3.488 -19.438 1 98 16 ASP B O 1
ATOM 1795 N N . GLY B 1 17 ? 7.199 -4.844 -21.047 1 98 17 GLY B N 1
ATOM 1796 C CA . GLY B 1 17 ? 7.156 -6.004 -20.172 1 98 17 GLY B CA 1
ATOM 1797 C C . GLY B 1 17 ? 6.715 -7.273 -20.875 1 98 17 GLY B C 1
ATOM 1798 O O . GLY B 1 17 ? 6.305 -7.23 -22.031 1 98 17 GLY B O 1
ATOM 1799 N N . GLU B 1 18 ? 6.832 -8.383 -20.188 1 98.06 18 GLU B N 1
ATOM 1800 C CA . GLU B 1 18 ? 6.461 -9.688 -20.719 1 98.06 18 GLU B CA 1
ATOM 1801 C C . GLU B 1 18 ? 5.633 -10.484 -19.719 1 98.06 18 GLU B C 1
ATOM 1803 O O . GLU B 1 18 ? 6.004 -10.586 -18.547 1 98.06 18 GLU B O 1
ATOM 1808 N N . VAL B 1 19 ? 4.539 -10.992 -20.219 1 98.44 19 VAL B N 1
ATOM 1809 C CA . VAL B 1 19 ? 3.703 -11.898 -19.453 1 98.44 19 VAL B CA 1
ATOM 1810 C C . VAL B 1 19 ? 3.311 -13.102 -20.312 1 98.44 19 VAL B C 1
ATOM 1812 O O . VAL B 1 19 ? 2.822 -12.938 -21.422 1 98.44 19 VAL B O 1
ATOM 1815 N N . PHE B 1 20 ? 3.559 -14.25 -19.812 1 98.19 20 PHE B N 1
ATOM 1816 C CA . PHE B 1 20 ? 3.215 -15.492 -20.5 1 98.19 20 PHE B CA 1
ATOM 1817 C C . PHE B 1 20 ? 2.258 -16.328 -19.641 1 98.19 20 PHE B C 1
ATOM 1819 O O . PHE B 1 20 ? 2.426 -16.438 -18.438 1 98.19 20 PHE B O 1
ATOM 1826 N N . TYR B 1 21 ? 1.265 -16.844 -20.344 1 97.81 21 TYR B N 1
ATOM 1827 C CA . TYR B 1 21 ? 0.214 -17.578 -19.641 1 97.81 21 TYR B CA 1
ATOM 1828 C C . TYR B 1 21 ? 0.13 -19.016 -20.125 1 97.81 21 TYR B C 1
ATOM 1830 O O . TYR B 1 21 ? 0.103 -19.266 -21.328 1 97.81 21 TYR B O 1
ATOM 1838 N N . TYR B 1 22 ? 0.156 -19.938 -19.188 1 95.94 22 TYR B N 1
ATOM 1839 C CA . TYR B 1 22 ? 0.028 -21.375 -19.422 1 95.94 22 TYR B CA 1
ATOM 1840 C C . TYR B 1 22 ? -1.191 -21.938 -18.703 1 95.94 22 TYR B C 1
ATOM 1842 O O . TYR B 1 22 ? -1.097 -22.375 -17.547 1 95.94 22 TYR B O 1
ATOM 1850 N N . PRO B 1 23 ? -2.322 -22.016 -19.391 1 94.25 23 PRO B N 1
ATOM 1851 C CA . PRO B 1 23 ? -3.588 -22.328 -18.734 1 94.25 23 PRO B CA 1
ATOM 1852 C C . PRO B 1 23 ? -3.648 -23.781 -18.234 1 94.25 23 PRO B C 1
ATOM 1854 O O . PRO B 1 23 ? -4.402 -24.094 -17.312 1 94.25 23 PRO B O 1
ATOM 1857 N N . ASP B 1 24 ? -2.885 -24.734 -18.797 1 92.62 24 ASP B N 1
ATOM 1858 C CA . ASP B 1 24 ? -2.955 -26.156 -18.438 1 92.62 24 ASP B CA 1
ATOM 1859 C C . ASP B 1 24 ? -1.605 -26.656 -17.922 1 92.62 24 ASP B C 1
ATOM 1861 O O . ASP B 1 24 ? -1.184 -27.766 -18.281 1 92.62 24 ASP B O 1
ATOM 1865 N N . PHE B 1 25 ? -0.968 -25.828 -17.203 1 93.94 25 PHE B N 1
ATOM 1866 C CA . PHE B 1 25 ? 0.396 -26.125 -16.781 1 93.94 25 PHE B CA 1
ATOM 1867 C C . PHE B 1 25 ? 0.435 -27.359 -15.891 1 93.94 25 PHE B C 1
ATOM 1869 O O . PHE B 1 25 ? 1.335 -28.188 -16.016 1 93.94 25 PHE B O 1
ATOM 1876 N N . PHE B 1 26 ? -0.466 -27.484 -14.898 1 93.44 26 PHE B N 1
ATOM 1877 C CA . PHE B 1 26 ? -0.496 -28.641 -14.016 1 93.44 26 PHE B CA 1
ATOM 1878 C C . PHE B 1 26 ? -1.543 -29.641 -14.477 1 93.44 26 PHE B C 1
ATOM 1880 O O . PHE B 1 26 ? -1.806 -30.641 -13.797 1 93.44 26 PHE B O 1
ATOM 1887 N N . GLY B 1 27 ? -2.051 -29.516 -15.617 1 80.62 27 GLY B N 1
ATOM 1888 C CA . GLY B 1 27 ? -3.029 -30.438 -16.172 1 80.62 27 GLY B CA 1
ATOM 1889 C C . GLY B 1 27 ? -4.348 -30.438 -15.422 1 80.62 27 GLY B C 1
ATOM 1890 O O . GLY B 1 27 ? -4.488 -29.75 -14.406 1 80.62 27 GLY B O 1
ATOM 1891 N N . GLU B 1 28 ? -5.492 -30.969 -15.867 1 63.91 28 GLU B N 1
ATOM 1892 C CA . GLU B 1 28 ? -6.855 -30.969 -15.344 1 63.91 28 GLU B CA 1
ATOM 1893 C C . GLU B 1 28 ? -6.945 -31.734 -14.023 1 63.91 28 GLU B C 1
ATOM 1895 O O . GLU B 1 28 ? -7.613 -31.297 -13.086 1 63.91 28 GLU B O 1
ATOM 1900 N N . SER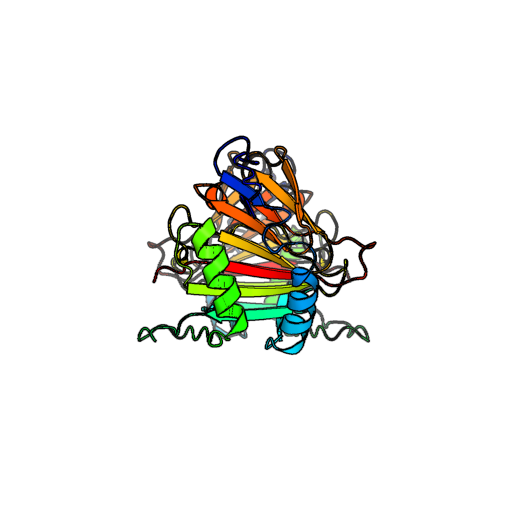 B 1 29 ? -6.316 -32.812 -13.836 1 59.97 29 SER B N 1
ATOM 1901 C CA . SER B 1 29 ? -6.555 -33.688 -12.695 1 59.97 29 SER B CA 1
ATOM 1902 C C . SER B 1 29 ? -5.762 -33.219 -11.477 1 59.97 29 SER B C 1
ATOM 1904 O O . SER B 1 29 ? -6.305 -33.156 -10.375 1 59.97 29 SER B O 1
ATOM 1906 N N . PRO B 1 30 ? -4.668 -32.719 -11.594 1 60.75 30 PRO B N 1
ATOM 1907 C CA . PRO B 1 30 ? -3.826 -32.469 -10.414 1 60.75 30 PRO B CA 1
ATOM 1908 C C . PRO B 1 30 ? -4.148 -31.156 -9.711 1 60.75 30 PRO B C 1
ATOM 1910 O O . PRO B 1 30 ? -3.863 -31 -8.523 1 60.75 30 PRO B O 1
ATOM 1913 N N . GLY B 1 31 ? -4.895 -30.297 -10.305 1 67.94 31 GLY B N 1
ATOM 1914 C CA . GLY B 1 31 ? -5.168 -29 -9.719 1 67.94 31 GLY B CA 1
ATOM 1915 C C . GLY B 1 31 ? -6.043 -29.062 -8.484 1 67.94 31 GLY B C 1
ATOM 1916 O O . GLY B 1 31 ? -5.734 -28.453 -7.461 1 67.94 31 GLY B O 1
ATOM 1917 N N . MET B 1 32 ? -6.949 -29.859 -8.586 1 70.38 32 MET B N 1
ATOM 1918 C CA . MET B 1 32 ? -7.875 -30 -7.469 1 70.38 32 MET B CA 1
ATOM 1919 C C . MET B 1 32 ? -7.203 -30.703 -6.289 1 70.38 32 MET B C 1
ATOM 1921 O O . MET B 1 32 ? -7.453 -30.359 -5.133 1 70.38 32 MET B O 1
ATOM 1925 N N . LYS B 1 33 ? -6.344 -31.578 -6.664 1 86.38 33 LYS B N 1
ATOM 1926 C CA . LYS B 1 33 ? -5.625 -32.25 -5.598 1 86.38 33 LYS B CA 1
ATOM 1927 C C . LYS B 1 33 ? -4.684 -31.297 -4.863 1 86.38 33 LYS B C 1
ATOM 1929 O O . LYS B 1 33 ? -4.598 -31.328 -3.635 1 86.38 33 LYS B O 1
ATOM 1934 N N . PHE B 1 34 ? -4.094 -30.391 -5.625 1 93.75 34 PHE B N 1
ATOM 1935 C CA . PHE B 1 34 ? -3.18 -29.422 -5.02 1 93.75 34 PHE B CA 1
ATOM 1936 C C . PHE B 1 34 ? -3.939 -28.422 -4.152 1 93.75 34 PHE B C 1
ATOM 1938 O O . PHE B 1 34 ? -3.484 -28.078 -3.062 1 93.75 34 PHE B O 1
ATOM 1945 N N . PHE B 1 35 ? -5.109 -28.094 -4.613 1 96 35 PHE B N 1
ATOM 1946 C CA . PHE B 1 35 ? -5.906 -27.125 -3.859 1 96 35 PHE B CA 1
ATOM 1947 C C . PHE B 1 35 ? -6.219 -27.656 -2.467 1 96 35 PHE B C 1
ATOM 1949 O O . PHE B 1 35 ? -5.941 -27 -1.465 1 96 35 PHE B O 1
ATOM 1956 N N . GLU B 1 36 ? -6.758 -28.812 -2.438 1 95.44 36 GLU B N 1
ATOM 1957 C CA . GLU B 1 36 ? -7.172 -29.391 -1.164 1 95.44 36 GLU B CA 1
ATOM 1958 C C . GLU B 1 36 ? -5.969 -29.656 -0.259 1 95.44 36 GLU B C 1
ATOM 1960 O O . GLU B 1 36 ? -6.035 -29.422 0.949 1 95.44 36 GLU B O 1
ATOM 1965 N N . LEU B 1 37 ? -4.984 -30.125 -0.812 1 95.56 37 LEU B N 1
ATOM 1966 C CA . LEU B 1 37 ? -3.771 -30.406 -0.048 1 95.56 37 LEU B CA 1
ATOM 1967 C C . LEU B 1 37 ? -3.213 -29.125 0.573 1 95.56 37 LEU B C 1
ATOM 1969 O O . LEU B 1 37 ? -2.928 -29.094 1.772 1 95.56 37 LEU B O 1
ATOM 1973 N N . LEU B 1 38 ? -3.076 -28.094 -0.217 1 97.62 38 LEU B N 1
ATOM 1974 C CA . LEU B 1 38 ? -2.516 -26.828 0.259 1 97.62 38 LEU B CA 1
ATOM 1975 C C . LEU B 1 38 ? -3.443 -26.172 1.274 1 97.62 38 LEU B C 1
ATOM 1977 O O . LEU B 1 38 ? -2.982 -25.625 2.279 1 97.62 38 LEU B O 1
ATOM 1981 N N . LYS B 1 39 ? -4.727 -26.234 1.004 1 97.5 39 LYS B N 1
ATOM 1982 C CA . LYS B 1 39 ? -5.707 -25.656 1.919 1 97.5 39 LYS B CA 1
ATOM 1983 C C . LYS B 1 39 ? -5.547 -26.234 3.326 1 97.5 39 LYS B C 1
ATOM 1985 O O . LYS B 1 39 ? -5.656 -25.5 4.312 1 97.5 39 LYS B O 1
ATOM 1990 N N . ASN B 1 40 ? -5.141 -27.484 3.385 1 96.44 40 ASN B N 1
ATOM 1991 C CA . ASN B 1 40 ? -5.133 -28.188 4.664 1 96.44 40 ASN B CA 1
ATOM 1992 C C . ASN B 1 40 ? -3.744 -28.172 5.301 1 96.44 40 ASN B C 1
ATOM 1994 O O . ASN B 1 40 ? -3.619 -28.234 6.527 1 96.44 40 ASN B O 1
ATOM 1998 N N . GLU B 1 41 ? -2.721 -28 4.559 1 96.75 41 GLU B N 1
ATOM 1999 C CA . GLU B 1 41 ? -1.378 -28.234 5.078 1 96.75 41 GLU B CA 1
ATOM 2000 C C . GLU B 1 41 ? -0.647 -26.922 5.336 1 96.75 41 GLU B C 1
ATOM 2002 O O . GLU B 1 41 ? 0.292 -26.875 6.133 1 96.75 41 GLU B O 1
ATOM 2007 N N . ILE B 1 42 ? -0.985 -25.891 4.648 1 97.69 42 ILE B N 1
ATOM 2008 C CA . ILE B 1 42 ? -0.277 -24.625 4.742 1 97.69 42 ILE B CA 1
ATOM 2009 C C . ILE B 1 42 ? -0.625 -23.938 6.062 1 97.69 42 ILE B C 1
ATOM 2011 O O . ILE B 1 42 ? -1.759 -24.031 6.539 1 97.69 42 ILE B O 1
ATOM 2015 N N . GLN B 1 43 ? 0.375 -23.203 6.625 1 95.5 43 GLN B N 1
ATOM 2016 C CA . GLN B 1 43 ? 0.188 -22.453 7.855 1 95.5 43 GLN B CA 1
ATOM 2017 C C . GLN B 1 43 ? -0.422 -21.078 7.57 1 95.5 43 GLN B C 1
ATOM 2019 O O . GLN B 1 43 ? 0.23 -20.047 7.762 1 95.5 43 GLN B O 1
ATOM 2024 N N . TRP B 1 44 ? -1.761 -21.109 7.371 1 95.88 44 TRP B N 1
ATOM 2025 C CA . TRP B 1 44 ? -2.467 -19.906 6.949 1 95.88 44 TRP B CA 1
ATOM 2026 C C . TRP B 1 44 ? -2.6 -18.922 8.102 1 95.88 44 TRP B C 1
ATOM 2028 O O . TRP B 1 44 ? -2.871 -19.312 9.242 1 95.88 44 TRP B O 1
ATOM 2038 N N . LYS B 1 45 ? -2.383 -17.703 7.781 1 91.19 45 LYS B N 1
ATOM 2039 C CA . LYS B 1 45 ? -2.658 -16.609 8.703 1 91.19 45 LYS B CA 1
ATOM 2040 C C . LYS B 1 45 ? -3.365 -15.461 7.996 1 91.19 45 LYS B C 1
ATOM 2042 O O . LYS B 1 45 ? -3.209 -15.273 6.789 1 91.19 45 LYS B O 1
ATOM 2047 N N . GLN B 1 46 ? -4.207 -14.742 8.695 1 89.62 46 GLN B N 1
ATOM 2048 C CA . GLN B 1 46 ? -4.801 -13.508 8.195 1 89.62 46 GLN B CA 1
ATOM 2049 C C . GLN B 1 46 ? -4.18 -12.289 8.875 1 89.62 46 GLN B C 1
ATOM 2051 O O . GLN B 1 46 ? -4.312 -12.109 10.086 1 89.62 46 GLN B O 1
ATOM 2056 N N . GLU B 1 47 ? -3.508 -11.516 8.102 1 82.5 47 GLU B N 1
ATOM 2057 C CA . GLU B 1 47 ? -2.777 -10.383 8.664 1 82.5 47 GLU B CA 1
ATOM 2058 C C . GLU B 1 47 ? -3.605 -9.102 8.594 1 82.5 47 GLU B C 1
ATOM 2060 O O . GLU B 1 47 ? -4.344 -8.891 7.633 1 82.5 47 GLU B O 1
ATOM 2065 N N . PRO B 1 48 ? -3.461 -8.258 9.602 1 79.88 48 PRO B N 1
ATOM 2066 C CA . PRO B 1 48 ? -4.172 -6.977 9.57 1 79.88 48 PRO B CA 1
ATOM 2067 C C . PRO B 1 48 ? -3.428 -5.902 8.781 1 79.88 48 PRO B C 1
ATOM 2069 O O . PRO B 1 48 ? -2.221 -6.02 8.562 1 79.88 48 PRO B O 1
ATOM 2072 N N . ILE B 1 49 ? -4.223 -4.965 8.273 1 76.44 49 ILE B N 1
ATOM 2073 C CA . ILE B 1 49 ? -3.674 -3.709 7.766 1 76.44 49 ILE B CA 1
ATOM 2074 C C . ILE B 1 49 ? -4.32 -2.533 8.5 1 76.44 49 ILE B C 1
ATOM 2076 O O . ILE B 1 49 ? -5.43 -2.654 9.023 1 76.44 49 ILE B O 1
ATOM 2080 N N . TRP B 1 50 ? -3.557 -1.519 8.625 1 72 50 TRP B N 1
ATOM 2081 C CA . TRP B 1 50 ? -4.062 -0.341 9.32 1 72 50 TRP B CA 1
ATOM 2082 C C . TRP B 1 50 ? -4.492 0.737 8.328 1 72 50 TRP B C 1
ATOM 2084 O O . TRP B 1 50 ? -3.723 1.11 7.441 1 72 50 TRP B O 1
ATOM 2094 N N . ILE B 1 51 ? -5.797 1.117 8.484 1 71.44 51 ILE B N 1
ATOM 2095 C CA . ILE B 1 51 ? -6.344 2.207 7.688 1 71.44 51 ILE B CA 1
ATOM 2096 C C . ILE B 1 51 ? -6.812 3.336 8.602 1 71.44 51 ILE B C 1
ATOM 2098 O O . ILE B 1 51 ? -7.805 3.191 9.32 1 71.44 51 ILE B O 1
ATOM 2102 N N . PHE B 1 52 ? -6.055 4.418 8.602 1 67.94 52 PHE B N 1
ATOM 2103 C CA . PHE B 1 52 ? -6.336 5.574 9.445 1 67.94 52 PHE B CA 1
ATOM 2104 C C . PHE B 1 52 ? -6.438 5.164 10.906 1 67.94 52 PHE B C 1
ATOM 2106 O O . PHE B 1 52 ? -7.383 5.547 11.602 1 67.94 52 PHE B O 1
ATOM 2113 N N . GLY B 1 53 ? -5.578 4.262 11.281 1 66.69 53 GLY B N 1
ATOM 2114 C CA . GLY B 1 53 ? -5.516 3.863 12.672 1 66.69 53 GLY B CA 1
ATOM 2115 C C . GLY B 1 53 ? -6.457 2.721 13.008 1 66.69 53 GLY B C 1
ATOM 2116 O O . GLY B 1 53 ? -6.469 2.229 14.141 1 66.69 53 GLY B O 1
ATOM 2117 N N . LYS B 1 54 ? -7.273 2.396 11.984 1 69.81 54 LYS B N 1
ATOM 2118 C CA . LYS B 1 54 ? -8.172 1.264 12.18 1 69.81 54 LYS B CA 1
ATOM 2119 C C . LYS B 1 54 ? -7.562 -0.024 11.633 1 69.81 54 LYS B C 1
ATOM 2121 O O . LYS B 1 54 ? -7.043 -0.045 10.516 1 69.81 54 LYS B O 1
ATOM 2126 N N . LYS B 1 55 ? -7.633 -1.012 12.547 1 75.12 55 LYS B N 1
ATOM 2127 C CA . LYS B 1 55 ? -7.133 -2.322 12.141 1 75.12 55 LYS B CA 1
ATOM 2128 C C . LYS B 1 55 ? -8.172 -3.078 11.32 1 75.12 55 LYS B C 1
ATOM 2130 O O . LYS B 1 55 ? -9.305 -3.268 11.758 1 75.12 55 LYS B O 1
ATOM 2135 N N . VAL B 1 56 ? -7.879 -3.402 10.102 1 79.44 56 VAL B N 1
ATOM 2136 C CA . VAL B 1 56 ? -8.75 -4.188 9.234 1 79.44 56 VAL B CA 1
ATOM 2137 C C . VAL B 1 56 ? -8.008 -5.441 8.758 1 79.44 56 VAL B C 1
ATOM 2139 O O . VAL B 1 56 ? -6.82 -5.387 8.445 1 79.44 56 VAL B O 1
ATOM 2142 N N . MET B 1 57 ? -8.758 -6.508 8.836 1 85.06 57 MET B N 1
ATOM 2143 C CA . MET B 1 57 ? -8.125 -7.742 8.383 1 85.06 57 MET B CA 1
ATOM 2144 C C . MET B 1 57 ? -8.062 -7.789 6.859 1 85.06 57 MET B C 1
ATOM 2146 O O . MET B 1 57 ? -9.039 -7.473 6.18 1 85.06 57 MET B O 1
ATOM 2150 N N . GLN B 1 58 ? -6.914 -8.203 6.336 1 88.56 58 GLN B N 1
ATOM 2151 C CA . GLN B 1 58 ? -6.781 -8.391 4.895 1 88.56 58 GLN B CA 1
ATOM 2152 C C . GLN B 1 58 ? -7.793 -9.414 4.375 1 88.56 58 GLN B C 1
ATOM 2154 O O . GLN B 1 58 ? -8.055 -10.422 5.027 1 88.56 58 GLN B O 1
ATOM 2159 N N . PRO B 1 59 ? -8.352 -9.133 3.199 1 93.69 59 PRO B N 1
ATOM 2160 C CA . PRO B 1 59 ? -9.359 -10.047 2.65 1 93.69 59 PRO B CA 1
ATOM 2161 C C . PRO B 1 59 ? -8.734 -11.242 1.936 1 93.69 59 PRO B C 1
ATOM 2163 O O . PRO B 1 59 ? -9.047 -11.508 0.772 1 93.69 59 PRO B O 1
ATOM 2166 N N . ARG B 1 60 ? -7.848 -11.922 2.641 1 95.06 60 ARG B N 1
ATOM 2167 C CA . ARG B 1 60 ? -7.188 -13.156 2.229 1 95.06 60 ARG B CA 1
ATOM 2168 C C . ARG B 1 60 ? -6.363 -13.75 3.369 1 95.06 60 ARG B C 1
ATOM 2170 O O . ARG B 1 60 ? -6.039 -13.047 4.332 1 95.06 60 ARG B O 1
ATOM 2177 N N . LEU B 1 61 ? -6.098 -14.969 3.266 1 95.81 61 LEU B N 1
ATOM 2178 C CA . LEU B 1 61 ? -5.102 -15.609 4.113 1 95.81 61 LEU B CA 1
ATOM 2179 C C . LEU B 1 61 ? -3.768 -15.742 3.385 1 95.81 61 LEU B C 1
ATOM 2181 O O . LEU B 1 61 ? -3.736 -15.883 2.16 1 95.81 61 LEU B O 1
ATOM 2185 N N . THR B 1 62 ? -2.693 -15.688 4.125 1 94.19 62 THR B N 1
ATOM 2186 C CA . THR B 1 62 ? -1.384 -15.766 3.488 1 94.19 62 THR B CA 1
ATOM 2187 C C . THR B 1 62 ? -0.451 -16.672 4.285 1 94.19 62 THR B C 1
ATOM 2189 O O . THR B 1 62 ? -0.728 -17 5.441 1 94.19 62 THR B O 1
ATOM 2192 N N . ALA B 1 63 ? 0.58 -17.125 3.664 1 94.38 63 ALA B N 1
ATOM 2193 C CA . ALA B 1 63 ? 1.704 -17.828 4.27 1 94.38 63 ALA B CA 1
ATOM 2194 C C . ALA B 1 63 ? 2.963 -17.688 3.418 1 94.38 63 ALA B C 1
ATOM 2196 O O . ALA B 1 63 ? 2.906 -17.797 2.191 1 94.38 63 ALA B O 1
ATOM 2197 N N . LEU B 1 64 ? 4.043 -17.453 4.086 1 92.88 64 LEU B N 1
ATOM 2198 C CA . LEU B 1 64 ? 5.32 -17.312 3.396 1 92.88 64 LEU B CA 1
ATOM 2199 C C . LEU B 1 64 ? 6.227 -18.5 3.668 1 92.88 64 LEU B C 1
ATOM 2201 O O . LEU B 1 64 ? 6.438 -18.875 4.824 1 92.88 64 LEU B O 1
ATOM 2205 N N . TYR B 1 65 ? 6.621 -19.109 2.611 1 94.94 65 TYR B N 1
ATOM 2206 C CA . TYR B 1 65 ? 7.602 -20.172 2.672 1 94.94 65 TYR B CA 1
ATOM 2207 C C . TYR B 1 65 ? 8.859 -19.812 1.887 1 94.94 65 TYR B C 1
ATOM 2209 O O . TYR B 1 65 ? 8.797 -19.016 0.944 1 94.94 65 TYR B O 1
ATOM 2217 N N . GLY B 1 66 ? 9.969 -20.375 2.287 1 93.81 66 GLY B N 1
ATOM 2218 C CA . GLY B 1 66 ? 11.156 -20.031 1.517 1 93.81 66 GLY B CA 1
ATOM 2219 C C . GLY B 1 66 ? 12.445 -20.531 2.15 1 93.81 66 GLY B C 1
ATOM 2220 O O . GLY B 1 66 ? 12.406 -21.328 3.094 1 93.81 66 GLY B O 1
ATOM 2221 N N . ASP B 1 67 ? 13.516 -20.156 1.491 1 90.31 67 ASP B N 1
ATOM 2222 C CA . ASP B 1 67 ? 14.859 -20.484 1.971 1 90.31 67 ASP B CA 1
ATOM 2223 C C . ASP B 1 67 ? 15.133 -19.828 3.32 1 90.31 67 ASP B C 1
ATOM 2225 O O . ASP B 1 67 ? 14.609 -18.734 3.607 1 90.31 67 ASP B O 1
ATOM 2229 N N . PRO B 1 68 ? 15.828 -20.578 4.156 1 79.56 68 PRO B N 1
ATOM 2230 C CA . PRO B 1 68 ? 16.188 -19.938 5.426 1 79.56 68 PRO B CA 1
ATOM 2231 C C . PRO B 1 68 ? 16.953 -18.625 5.242 1 79.56 68 PRO B C 1
ATOM 2233 O O . PRO B 1 68 ? 17.75 -18.5 4.309 1 79.56 68 PRO B O 1
ATOM 2236 N N . GLU B 1 69 ? 16.328 -17.641 5.914 1 67 69 GLU B N 1
ATOM 2237 C CA . GLU B 1 69 ? 16.984 -16.344 5.832 1 67 69 GLU B CA 1
ATOM 2238 C C . GLU B 1 69 ? 18.375 -16.406 6.457 1 67 69 GLU B C 1
ATOM 2240 O O . GLU B 1 69 ? 18.594 -17.125 7.434 1 67 69 GLU B O 1
ATOM 2245 N N . ILE B 1 70 ? 19.328 -16.094 5.676 1 54.44 70 ILE B N 1
ATOM 2246 C CA . ILE B 1 70 ? 20.609 -15.867 6.328 1 54.44 70 ILE B CA 1
ATOM 2247 C C . ILE B 1 70 ? 20.5 -14.695 7.301 1 54.44 70 ILE B C 1
ATOM 2249 O O . ILE B 1 70 ? 20.125 -13.594 6.914 1 54.44 70 ILE B O 1
ATOM 2253 N N . PRO B 1 71 ? 20.297 -15.133 8.555 1 51.09 71 PRO B N 1
ATOM 2254 C CA . PRO B 1 71 ? 20.219 -14.039 9.523 1 51.09 71 PRO B CA 1
ATOM 2255 C C . PRO B 1 71 ? 21.188 -12.891 9.203 1 51.09 71 PRO B C 1
ATOM 2257 O O . PRO B 1 71 ? 22.359 -13.125 8.898 1 51.09 71 PRO B O 1
ATOM 2260 N N . TYR B 1 72 ? 20.938 -12.18 8.32 1 44.5 72 TYR B N 1
ATOM 2261 C CA . TYR B 1 72 ? 21.875 -11.062 8.359 1 44.5 72 TYR B CA 1
ATOM 2262 C C . TYR B 1 72 ? 21.859 -10.367 9.711 1 44.5 72 TYR B C 1
ATOM 2264 O O . TYR B 1 72 ? 20.844 -10.406 10.414 1 44.5 72 TYR B O 1
ATOM 2272 N N . GLY B 1 73 ? 23.016 -10.039 10.273 1 41.94 73 GLY B N 1
ATOM 2273 C CA . GLY B 1 73 ? 23.25 -9.375 11.547 1 41.94 73 GLY B CA 1
ATOM 2274 C C . GLY B 1 73 ? 22.062 -8.562 12.031 1 41.94 73 GLY B C 1
ATOM 2275 O O . GLY B 1 73 ? 21.391 -8.953 12.992 1 41.94 73 GLY B O 1
ATOM 2276 N N . TYR B 1 74 ? 22.156 -7.223 11.805 1 38.59 74 TYR B N 1
ATOM 2277 C CA . TYR B 1 74 ? 21.609 -6.109 12.562 1 38.59 74 TYR B CA 1
ATOM 2278 C C . TYR B 1 74 ? 20.094 -5.996 12.336 1 38.59 74 TYR B C 1
ATOM 2280 O O . TYR B 1 74 ? 19.438 -5.172 12.969 1 38.59 74 TYR B O 1
ATOM 2288 N N . SER B 1 75 ? 19.562 -6.117 11.156 1 42.28 75 SER B N 1
ATOM 2289 C CA . SER B 1 75 ? 18.375 -5.297 11.008 1 42.28 75 SER B CA 1
ATOM 2290 C C . SER B 1 75 ? 17.125 -6.051 11.469 1 42.28 75 SER B C 1
ATOM 2292 O O . SER B 1 75 ? 16.953 -7.227 11.156 1 42.28 75 SER B O 1
ATOM 2294 N N . GLY B 1 76 ? 16.781 -5.945 12.766 1 46.62 76 GLY B N 1
ATOM 2295 C CA . GLY B 1 76 ? 15.523 -6.098 13.477 1 46.62 76 GLY B CA 1
ATOM 2296 C C . GLY B 1 76 ? 14.438 -6.734 12.625 1 46.62 76 GLY B C 1
ATOM 2297 O O . GLY B 1 76 ? 13.273 -6.793 13.031 1 46.62 76 GLY B O 1
ATOM 2298 N N . ILE B 1 77 ? 14.602 -6.871 11.352 1 45.47 77 ILE B N 1
ATOM 2299 C CA . ILE B 1 77 ? 13.477 -7.293 10.531 1 45.47 77 ILE B CA 1
ATOM 2300 C C . ILE B 1 77 ? 13.398 -8.82 10.5 1 45.47 77 ILE B C 1
ATOM 2302 O O . ILE B 1 77 ? 14.367 -9.484 10.133 1 45.47 77 ILE B O 1
ATOM 2306 N N . GLN B 1 78 ? 12.781 -9.578 11.406 1 51.06 78 GLN B N 1
ATOM 2307 C CA . GLN B 1 78 ? 12.727 -11.031 11.383 1 51.06 78 GLN B CA 1
ATOM 2308 C C . GLN B 1 78 ? 11.656 -11.531 10.414 1 51.06 78 GLN B C 1
ATOM 2310 O O . GLN B 1 78 ? 10.492 -11.125 10.508 1 51.06 78 GLN B O 1
ATOM 2315 N N . MET B 1 79 ? 11.773 -11.609 9.117 1 52.22 79 MET B N 1
ATOM 2316 C CA . MET B 1 79 ? 10.836 -12.336 8.258 1 52.22 79 MET B CA 1
ATOM 2317 C C . MET B 1 79 ? 10.898 -13.836 8.539 1 52.22 79 MET B C 1
ATOM 2319 O O . MET B 1 79 ? 11.961 -14.445 8.445 1 52.22 79 MET B O 1
ATOM 2323 N N . GLU B 1 80 ? 10.008 -14.531 9.367 1 70.88 80 GLU B N 1
ATOM 2324 C CA . GLU B 1 80 ? 10.344 -15.945 9.438 1 70.88 80 GLU B CA 1
ATOM 2325 C C . GLU B 1 80 ? 9.5 -16.766 8.469 1 70.88 80 GLU B C 1
ATOM 2327 O O . GLU B 1 80 ? 8.305 -16.969 8.695 1 70.88 80 GLU B O 1
ATOM 2332 N N . ALA B 1 81 ? 9.953 -16.844 7.086 1 85.69 81 ALA B N 1
ATOM 2333 C CA . ALA B 1 81 ? 9.352 -17.828 6.18 1 85.69 81 ALA B CA 1
ATOM 2334 C C . ALA B 1 81 ? 9.422 -19.234 6.766 1 85.69 81 ALA B C 1
ATOM 2336 O O . ALA B 1 81 ? 10.422 -19.609 7.383 1 85.69 81 ALA B O 1
ATOM 2337 N N . TYR B 1 82 ? 8.344 -19.891 6.633 1 92.12 82 TYR B N 1
ATOM 2338 C CA . TYR B 1 82 ? 8.383 -21.312 6.941 1 92.12 82 TYR B CA 1
ATOM 2339 C C . TYR B 1 82 ? 9.273 -22.062 5.953 1 92.12 82 TYR B C 1
ATOM 2341 O O . TYR B 1 82 ? 9.469 -21.609 4.824 1 92.12 82 TYR B O 1
ATOM 2349 N N . PRO B 1 83 ? 9.781 -23.219 6.391 1 94.38 83 PRO B N 1
ATOM 2350 C CA . PRO B 1 83 ? 10.547 -24.031 5.441 1 94.38 83 PRO B CA 1
ATOM 2351 C C . PRO B 1 83 ? 9.68 -24.641 4.348 1 94.38 83 PRO B C 1
ATOM 2353 O O . PRO B 1 83 ? 8.484 -24.875 4.559 1 94.38 83 PRO B O 1
ATOM 2356 N N . TRP B 1 84 ? 10.312 -24.906 3.289 1 96.69 84 TRP B N 1
ATOM 2357 C CA . TRP B 1 84 ? 9.641 -25.594 2.189 1 96.69 84 TRP B CA 1
ATOM 2358 C C . TRP B 1 84 ? 9.07 -26.938 2.648 1 96.69 84 TRP B C 1
ATOM 2360 O O . TRP B 1 84 ? 9.727 -27.672 3.385 1 96.69 84 TRP B O 1
ATOM 2370 N N . THR B 1 85 ? 7.883 -27.219 2.25 1 96.75 85 THR B N 1
ATOM 2371 C CA . THR B 1 85 ? 7.367 -28.578 2.371 1 96.75 85 THR B CA 1
ATOM 2372 C C . THR B 1 85 ? 7.707 -29.391 1.132 1 96.75 85 THR B C 1
ATOM 2374 O O . THR B 1 85 ? 8.094 -28.844 0.1 1 96.75 85 THR B O 1
ATOM 2377 N N . GLY B 1 86 ? 7.523 -30.672 1.236 1 96.31 86 GLY B N 1
ATOM 2378 C CA . GLY B 1 86 ? 7.758 -31.516 0.077 1 96.31 86 GLY B CA 1
ATOM 2379 C C . GLY B 1 86 ? 6.914 -31.125 -1.123 1 96.31 86 GLY B C 1
ATOM 2380 O O . GLY B 1 86 ? 7.418 -31.062 -2.246 1 96.31 86 GLY B O 1
ATOM 2381 N N . LYS B 1 87 ? 5.703 -30.859 -0.887 1 95.69 87 LYS B N 1
ATOM 2382 C CA . LYS B 1 87 ? 4.777 -30.5 -1.962 1 95.69 87 LYS B CA 1
ATOM 2383 C C . LYS B 1 87 ? 5.137 -29.156 -2.584 1 95.69 87 LYS B C 1
ATOM 2385 O O . LYS B 1 87 ? 5.098 -29 -3.807 1 95.69 87 LYS B O 1
ATOM 2390 N N . LEU B 1 88 ? 5.473 -28.188 -1.78 1 97.88 88 LEU B N 1
ATOM 2391 C CA . LEU B 1 88 ? 5.871 -26.891 -2.295 1 97.88 88 LEU B CA 1
ATOM 2392 C C . LEU B 1 88 ? 7.152 -27 -3.117 1 97.88 88 LEU B C 1
ATOM 2394 O O . LEU B 1 88 ? 7.309 -26.312 -4.129 1 97.88 88 LEU B O 1
ATOM 2398 N N . GLN B 1 89 ? 7.992 -27.875 -2.684 1 97.44 89 GLN B N 1
ATOM 2399 C CA . GLN B 1 89 ? 9.227 -28.109 -3.434 1 97.44 89 GLN B CA 1
ATOM 2400 C C . GLN B 1 89 ? 8.93 -28.703 -4.809 1 97.44 89 GLN B C 1
ATOM 2402 O O . GLN B 1 89 ? 9.539 -28.297 -5.805 1 97.44 89 GLN B O 1
ATOM 2407 N N . GLU B 1 90 ? 8.055 -29.609 -4.773 1 95.69 90 GLU B N 1
ATOM 2408 C CA . GLU B 1 90 ? 7.645 -30.219 -6.031 1 95.69 90 GLU B CA 1
ATOM 2409 C C . GLU B 1 90 ? 7.094 -29.188 -7.008 1 95.69 90 GLU B C 1
ATOM 2411 O O . GLU B 1 90 ? 7.48 -29.156 -8.18 1 95.69 90 GLU B O 1
ATOM 2416 N N . ILE B 1 91 ? 6.246 -28.344 -6.582 1 96.88 91 ILE B N 1
ATOM 2417 C CA . ILE B 1 91 ? 5.645 -27.297 -7.41 1 96.88 91 ILE B CA 1
ATOM 2418 C C . ILE B 1 91 ? 6.723 -26.328 -7.867 1 96.88 91 ILE B C 1
ATOM 2420 O O . ILE B 1 91 ? 6.781 -25.953 -9.047 1 96.88 91 ILE B O 1
ATOM 2424 N N . LYS B 1 92 ? 7.559 -25.938 -6.949 1 98.38 92 LYS B N 1
ATOM 2425 C CA . LYS B 1 92 ? 8.648 -25.016 -7.238 1 98.38 92 LYS B CA 1
ATOM 2426 C C . LYS B 1 92 ? 9.523 -25.531 -8.383 1 98.38 92 LYS B C 1
ATOM 2428 O O . LYS B 1 92 ? 9.836 -24.781 -9.312 1 98.38 92 LYS B O 1
ATOM 2433 N N . GLU B 1 93 ? 9.906 -26.734 -8.289 1 97.81 93 GLU B N 1
ATOM 2434 C CA . GLU B 1 93 ? 10.797 -27.328 -9.281 1 97.81 93 GLU B CA 1
ATOM 2435 C C . GLU B 1 93 ? 10.156 -27.297 -10.672 1 97.81 93 GLU B C 1
ATOM 2437 O O . GLU B 1 93 ? 10.828 -27 -11.656 1 97.81 93 GLU B O 1
ATOM 2442 N N . ARG B 1 94 ? 8.906 -27.609 -10.734 1 96.31 94 ARG B N 1
ATOM 2443 C CA . ARG B 1 94 ? 8.195 -27.578 -12.008 1 96.31 94 ARG B CA 1
ATOM 2444 C C . ARG B 1 94 ? 8.148 -26.156 -12.57 1 96.31 94 ARG B C 1
ATOM 2446 O O . ARG B 1 94 ? 8.375 -25.953 -13.766 1 96.31 94 ARG B O 1
ATOM 2453 N N . VAL B 1 95 ? 7.859 -25.219 -11.711 1 98.06 95 VAL B N 1
ATOM 2454 C CA . VAL B 1 95 ? 7.742 -23.812 -12.125 1 98.06 95 VAL B CA 1
ATOM 2455 C C . VAL B 1 95 ? 9.102 -23.297 -12.578 1 98.06 95 VAL B C 1
ATOM 2457 O O . VAL B 1 95 ? 9.188 -22.562 -13.562 1 98.06 95 VAL B O 1
ATOM 2460 N N . GLU B 1 96 ? 10.125 -23.688 -11.883 1 98.62 96 GLU B N 1
ATOM 2461 C CA . GLU B 1 96 ? 11.469 -23.219 -12.203 1 98.62 96 GLU B CA 1
ATOM 2462 C C . GLU B 1 96 ? 11.922 -23.719 -13.578 1 98.62 96 GLU B C 1
ATOM 2464 O O . GLU B 1 96 ? 12.641 -23.016 -14.289 1 98.62 96 GLU B O 1
ATOM 2469 N N . VAL B 1 97 ? 11.516 -24.906 -13.945 1 97.38 97 VAL B N 1
ATOM 2470 C CA . VAL B 1 97 ? 11.844 -25.438 -15.266 1 97.38 97 VAL B CA 1
ATOM 2471 C C . VAL B 1 97 ? 11.234 -24.547 -16.344 1 97.38 97 VAL B C 1
ATOM 2473 O O . VAL B 1 97 ? 11.914 -24.172 -17.297 1 97.38 97 VAL B O 1
ATOM 2476 N N . GLN B 1 98 ? 10.039 -24.172 -16.141 1 96.19 98 GLN B N 1
ATOM 2477 C CA . GLN B 1 98 ? 9.352 -23.344 -17.125 1 96.19 98 GLN B CA 1
ATOM 2478 C C . GLN B 1 98 ? 9.898 -21.922 -17.125 1 96.19 98 GLN B C 1
ATOM 2480 O O . GLN B 1 98 ? 10.086 -21.328 -18.188 1 96.19 98 GLN B O 1
ATOM 2485 N N . ALA B 1 99 ? 10.141 -21.422 -15.945 1 97.19 99 ALA B N 1
ATOM 2486 C CA . ALA B 1 99 ? 10.539 -20.031 -15.781 1 97.19 99 ALA B CA 1
ATOM 2487 C C . ALA B 1 99 ? 12.008 -19.828 -16.156 1 97.19 99 ALA B C 1
ATOM 2489 O O . ALA B 1 99 ? 12.43 -18.719 -16.469 1 97.19 99 ALA B O 1
ATOM 2490 N N . GLY B 1 100 ? 12.766 -20.906 -16.078 1 96.88 100 GLY B N 1
ATOM 2491 C CA . GLY B 1 100 ? 14.195 -20.812 -16.344 1 96.88 100 GLY B CA 1
ATOM 2492 C C . GLY B 1 100 ? 14.945 -20.031 -15.273 1 96.88 100 GLY B C 1
ATOM 2493 O O . GLY B 1 100 ? 15.914 -19.328 -15.57 1 96.88 100 GLY B O 1
ATOM 2494 N N . THR B 1 101 ? 14.461 -20 -14.07 1 96.38 101 THR B N 1
ATOM 2495 C CA . THR B 1 101 ? 15.102 -19.297 -12.961 1 96.38 101 THR B CA 1
ATOM 2496 C C . THR B 1 101 ? 14.859 -20.047 -11.648 1 96.38 101 THR B C 1
ATOM 2498 O O . THR B 1 101 ? 14.031 -20.953 -11.586 1 96.38 101 THR B O 1
ATOM 2501 N N . HIS B 1 102 ? 15.672 -19.719 -10.664 1 96.88 102 HIS B N 1
ATOM 2502 C CA . HIS B 1 102 ? 15.523 -20.266 -9.32 1 96.88 102 HIS B CA 1
ATOM 2503 C C . HIS B 1 102 ? 14.75 -19.312 -8.414 1 96.88 102 HIS B C 1
ATOM 2505 O O . HIS B 1 102 ? 15 -18.094 -8.43 1 96.88 102 HIS B O 1
ATOM 2511 N N . PHE B 1 103 ? 13.797 -19.891 -7.684 1 97.06 103 PHE B N 1
ATOM 2512 C CA . PHE B 1 103 ? 13.039 -19.094 -6.734 1 97.06 103 PHE B CA 1
ATOM 2513 C C . PHE B 1 103 ? 13.453 -19.406 -5.305 1 97.06 103 PHE B C 1
ATOM 2515 O O . PHE B 1 103 ? 13.711 -20.562 -4.965 1 97.06 103 PHE B O 1
ATOM 2522 N N . THR B 1 104 ? 13.484 -18.344 -4.465 1 93.75 104 THR B N 1
ATOM 2523 C CA . THR B 1 104 ? 13.922 -18.516 -3.082 1 93.75 104 THR B CA 1
ATOM 2524 C C . THR B 1 104 ? 12.727 -18.516 -2.131 1 93.75 104 THR B C 1
ATOM 2526 O O . THR B 1 104 ? 12.828 -19.016 -1.01 1 93.75 104 THR B O 1
ATOM 2529 N N . HIS B 1 105 ? 11.633 -17.922 -2.525 1 93.56 105 HIS B N 1
ATOM 2530 C CA . HIS B 1 105 ? 10.469 -17.781 -1.655 1 93.56 105 HIS B CA 1
ATOM 2531 C C . HIS B 1 105 ? 9.172 -17.953 -2.438 1 93.56 105 HIS B C 1
ATOM 2533 O O . HIS B 1 105 ? 9.148 -17.766 -3.658 1 93.56 105 HIS B O 1
ATOM 2539 N N . VAL B 1 106 ? 8.164 -18.297 -1.703 1 96.44 106 VAL B N 1
ATOM 2540 C CA . VAL B 1 106 ? 6.812 -18.344 -2.252 1 96.44 106 VAL B CA 1
ATOM 2541 C C . VAL B 1 106 ? 5.82 -17.766 -1.246 1 96.44 106 VAL B C 1
ATOM 2543 O O . VAL B 1 106 ? 5.824 -18.141 -0.072 1 96.44 106 VAL B O 1
ATOM 2546 N N . LEU B 1 107 ? 5.082 -16.781 -1.682 1 94.62 107 LEU B N 1
ATOM 2547 C CA . LEU B 1 107 ? 3.943 -16.297 -0.911 1 94.62 107 LEU B CA 1
ATOM 2548 C C . LEU B 1 107 ? 2.65 -16.953 -1.368 1 94.62 107 LEU B C 1
ATOM 2550 O O . LEU B 1 107 ? 2.254 -16.828 -2.527 1 94.62 107 LEU B O 1
ATOM 2554 N N . LEU B 1 108 ? 2.07 -17.672 -0.46 1 97.12 108 LEU B N 1
ATOM 2555 C CA . LEU B 1 108 ? 0.773 -18.266 -0.755 1 97.12 108 LEU B CA 1
ATOM 2556 C C . LEU B 1 108 ? -0.361 -17.344 -0.333 1 97.12 108 LEU B C 1
ATOM 2558 O O . LEU B 1 108 ? -0.293 -16.719 0.725 1 97.12 108 LEU B O 1
ATOM 2562 N N . ASN B 1 109 ? -1.324 -17.266 -1.182 1 97.25 109 ASN B N 1
ATOM 2563 C CA . ASN B 1 109 ? -2.549 -16.5 -0.945 1 97.25 109 ASN B CA 1
ATOM 2564 C C . ASN B 1 109 ? -3.789 -17.375 -1.1 1 97.25 109 ASN B C 1
ATOM 2566 O O . ASN B 1 109 ? -3.992 -18 -2.146 1 97.25 109 ASN B O 1
ATOM 2570 N N . TYR B 1 110 ? -4.566 -17.453 -0.088 1 98.44 110 TYR B N 1
ATOM 2571 C CA . TYR B 1 110 ? -5.84 -18.156 -0.128 1 98.44 110 TYR B CA 1
ATOM 2572 C C . TYR B 1 110 ? -7.012 -17.188 -0.139 1 98.44 110 TYR B C 1
ATOM 2574 O O . TYR B 1 110 ? -7.285 -16.531 0.865 1 98.44 110 TYR B O 1
ATOM 2582 N N . TYR B 1 111 ? -7.605 -17.062 -1.299 1 98.56 111 TYR B N 1
ATOM 2583 C CA . TYR B 1 111 ? -8.852 -16.328 -1.469 1 98.56 111 TYR B CA 1
ATOM 2584 C C . TYR B 1 111 ? -10.055 -17.234 -1.26 1 98.56 111 TYR B C 1
ATOM 2586 O O . TYR B 1 111 ? -10.375 -18.062 -2.121 1 98.56 111 TYR B O 1
ATOM 2594 N N . ARG B 1 112 ? -10.781 -17.125 -0.226 1 98.31 112 ARG B N 1
ATOM 2595 C CA . ARG B 1 112 ? -11.805 -18.062 0.22 1 98.31 112 ARG B CA 1
ATOM 2596 C C . ARG B 1 112 ? -13.023 -18.016 -0.693 1 98.31 112 ARG B C 1
ATOM 2598 O O . ARG B 1 112 ? -13.703 -19.031 -0.887 1 98.31 112 ARG B O 1
ATOM 2605 N N . ASN B 1 113 ? -13.281 -16.781 -1.19 1 98.31 113 ASN B N 1
ATOM 2606 C CA . ASN B 1 113 ? -14.359 -16.531 -2.135 1 98.31 113 ASN B CA 1
ATOM 2607 C C . ASN B 1 113 ? -14.156 -15.227 -2.891 1 98.31 113 ASN B C 1
ATOM 2609 O O . ASN B 1 113 ? -13.062 -14.656 -2.867 1 98.31 113 ASN B O 1
ATOM 2613 N N . GLY B 1 114 ? -15.242 -14.82 -3.57 1 97.94 114 GLY B N 1
ATOM 2614 C CA . GLY B 1 114 ? -15.141 -13.656 -4.438 1 97.94 114 GLY B CA 1
ATOM 2615 C C . GLY B 1 114 ? -15.016 -12.352 -3.67 1 97.94 114 GLY B C 1
ATOM 2616 O O . GLY B 1 114 ? -14.695 -11.312 -4.25 1 97.94 114 GLY B O 1
ATOM 2617 N N . ASP B 1 115 ? -15.203 -12.391 -2.389 1 97 115 ASP B N 1
ATOM 2618 C CA . ASP B 1 115 ? -15.047 -11.188 -1.578 1 97 115 ASP B CA 1
ATOM 2619 C C . ASP B 1 115 ? -13.578 -10.922 -1.257 1 97 115 ASP B C 1
ATOM 2621 O O . ASP B 1 115 ? -13.203 -9.805 -0.913 1 97 115 ASP B O 1
ATOM 2625 N N . ASP B 1 116 ? -12.844 -11.984 -1.232 1 97.88 116 ASP B N 1
ATOM 2626 C CA . ASP B 1 116 ? -11.406 -11.82 -1.038 1 97.88 116 ASP B CA 1
ATOM 2627 C C . ASP B 1 116 ? -10.742 -11.305 -2.311 1 97.88 116 ASP B C 1
ATOM 2629 O O . ASP B 1 116 ? -11.117 -11.695 -3.418 1 97.88 116 ASP B O 1
ATOM 2633 N N . SER B 1 117 ? -9.781 -10.367 -2.168 1 97.69 117 SER B N 1
ATOM 2634 C CA . SER B 1 117 ? -9.203 -9.672 -3.311 1 97.69 117 SER B CA 1
ATOM 2635 C C . SER B 1 117 ? -7.816 -9.125 -2.982 1 97.69 117 SER B C 1
ATOM 2637 O O . SER B 1 117 ? -7.324 -9.289 -1.864 1 97.69 117 SER B O 1
ATOM 2639 N N . MET B 1 118 ? -7.141 -8.609 -3.9 1 96.31 118 MET B N 1
ATOM 2640 C CA . MET B 1 118 ? -5.91 -7.832 -3.797 1 96.31 118 MET B CA 1
ATOM 2641 C C . MET B 1 118 ? -5.926 -6.66 -4.773 1 96.31 118 MET B C 1
ATOM 2643 O O . MET B 1 118 ? -6.16 -6.848 -5.969 1 96.31 118 MET B O 1
ATOM 2647 N N . GLY B 1 119 ? -5.715 -5.504 -4.23 1 94.5 119 GLY B N 1
ATOM 2648 C CA . GLY B 1 119 ? -5.789 -4.297 -5.035 1 94.5 119 GLY B CA 1
ATOM 2649 C C . GLY B 1 119 ? -4.574 -4.094 -5.922 1 94.5 119 GLY B C 1
ATOM 2650 O O . GLY B 1 119 ? -3.607 -4.852 -5.84 1 94.5 119 GLY B O 1
ATOM 2651 N N . TRP B 1 120 ? -4.641 -3.01 -6.738 1 93.69 120 TRP B N 1
ATOM 2652 C CA . TRP B 1 120 ? -3.588 -2.668 -7.688 1 93.69 120 TRP B CA 1
ATOM 2653 C C . TRP B 1 120 ? -2.242 -2.531 -6.984 1 93.69 120 TRP B C 1
ATOM 2655 O O . TRP B 1 120 ? -2.125 -1.808 -5.992 1 93.69 120 TRP B O 1
ATOM 2665 N N . HIS B 1 121 ? -1.284 -3.191 -7.445 1 93.56 121 HIS B N 1
ATOM 2666 C CA . HIS B 1 121 ? 0.067 -3.104 -6.902 1 93.56 121 HIS B CA 1
ATOM 2667 C C . HIS B 1 121 ? 1.098 -3.6 -7.914 1 93.56 121 HIS B C 1
ATOM 2669 O O . HIS B 1 121 ? 0.737 -4.141 -8.961 1 93.56 121 HIS B O 1
ATOM 2675 N N . ARG B 1 122 ? 2.344 -3.357 -7.727 1 95 122 ARG B N 1
ATOM 2676 C CA . ARG B 1 122 ? 3.506 -3.9 -8.422 1 95 122 ARG B CA 1
ATOM 2677 C C . ARG B 1 122 ? 4.414 -4.664 -7.465 1 95 122 ARG B C 1
ATOM 2679 O O . ARG B 1 122 ? 4.438 -4.379 -6.262 1 95 122 ARG B O 1
ATOM 2686 N N . ASP B 1 123 ? 5.012 -5.691 -7.965 1 92.94 123 ASP B N 1
ATOM 2687 C CA . ASP B 1 123 ? 6.07 -6.352 -7.211 1 92.94 123 ASP B CA 1
ATOM 2688 C C . ASP B 1 123 ? 7.434 -5.742 -7.531 1 92.94 123 ASP B C 1
ATOM 2690 O O . ASP B 1 123 ? 8.297 -6.406 -8.102 1 92.94 123 ASP B O 1
ATOM 2694 N N . ASN B 1 124 ? 7.641 -4.527 -7.086 1 89.62 124 ASN B N 1
ATOM 2695 C CA . ASN B 1 124 ? 8.836 -3.775 -7.469 1 89.62 124 ASN B CA 1
ATOM 2696 C C . ASN B 1 124 ? 9.703 -3.455 -6.258 1 89.62 124 ASN B C 1
ATOM 2698 O O . ASN B 1 124 ? 10.477 -2.49 -6.277 1 89.62 124 ASN B O 1
ATOM 2702 N N . GLU B 1 125 ? 9.555 -4.281 -5.207 1 86.88 125 GLU B N 1
ATOM 2703 C CA . GLU B 1 125 ? 10.422 -4.105 -4.043 1 86.88 125 GLU B CA 1
ATOM 2704 C C . GLU B 1 125 ? 11.891 -4.246 -4.426 1 86.88 125 GLU B C 1
ATOM 2706 O O . GLU B 1 125 ? 12.25 -5.09 -5.25 1 86.88 125 GLU B O 1
ATOM 2711 N N . LYS B 1 126 ? 12.727 -3.432 -3.764 1 84.31 126 LYS B N 1
ATOM 2712 C CA . LYS B 1 126 ? 14.156 -3.426 -4.066 1 84.31 126 LYS B CA 1
ATOM 2713 C C . LYS B 1 126 ? 14.758 -4.82 -3.914 1 84.31 126 LYS B C 1
ATOM 2715 O O . LYS B 1 126 ? 15.68 -5.188 -4.641 1 84.31 126 LYS B O 1
ATOM 2720 N N . GLU B 1 127 ? 14.211 -5.633 -3.078 1 85 127 GLU B N 1
ATOM 2721 C CA . GLU B 1 127 ? 14.719 -6.965 -2.754 1 85 127 GLU B CA 1
ATOM 2722 C C . GLU B 1 127 ? 14.578 -7.914 -3.943 1 85 127 GLU B C 1
ATOM 2724 O O . GLU B 1 127 ? 15.211 -8.969 -3.982 1 85 127 GLU B O 1
ATOM 2729 N N . LEU B 1 128 ? 13.797 -7.539 -4.934 1 91.12 128 LEU B N 1
ATOM 2730 C CA . LEU B 1 128 ? 13.562 -8.406 -6.082 1 91.12 128 LEU B CA 1
ATOM 2731 C C . LEU B 1 128 ? 14.516 -8.07 -7.223 1 91.12 128 LEU B C 1
ATOM 2733 O O . LEU B 1 128 ? 14.633 -8.836 -8.18 1 91.12 128 LEU B O 1
ATOM 2737 N N . GLY B 1 129 ? 15.219 -6.898 -7.113 1 91.25 129 GLY B N 1
ATOM 2738 C CA . GLY B 1 129 ? 16.156 -6.492 -8.148 1 91.25 129 GLY B CA 1
ATOM 2739 C C . GLY B 1 129 ? 15.477 -5.961 -9.398 1 91.25 129 GLY B C 1
ATOM 2740 O O . GLY B 1 129 ? 14.305 -5.578 -9.352 1 91.25 129 GLY B O 1
ATOM 2741 N N . ILE B 1 130 ? 16.312 -5.926 -10.469 1 95.38 130 ILE B N 1
ATOM 2742 C CA . ILE B 1 130 ? 15.844 -5.391 -11.75 1 95.38 130 ILE B CA 1
ATOM 2743 C C . ILE B 1 130 ? 15.242 -6.516 -12.586 1 95.38 130 ILE B C 1
ATOM 2745 O O . ILE B 1 130 ? 15.812 -7.602 -12.688 1 95.38 130 ILE B O 1
ATOM 2749 N N . ASN B 1 131 ? 14.125 -6.25 -13.125 1 97 131 ASN B N 1
ATOM 2750 C CA . ASN B 1 131 ? 13.43 -7.168 -14.008 1 97 131 ASN B CA 1
ATOM 2751 C C . ASN B 1 131 ? 13.234 -8.539 -13.367 1 97 131 ASN B C 1
ATOM 2753 O O . ASN B 1 131 ? 13.594 -9.562 -13.953 1 97 131 ASN B O 1
ATOM 2757 N N . PRO B 1 132 ? 12.633 -8.508 -12.211 1 96.56 132 PRO B N 1
ATOM 2758 C CA . PRO B 1 132 ? 12.422 -9.805 -11.57 1 96.56 132 PRO B CA 1
ATOM 2759 C C . PRO B 1 132 ? 11.461 -10.703 -12.359 1 96.56 132 PRO B C 1
ATOM 2761 O O . PRO B 1 132 ? 10.617 -10.203 -13.102 1 96.56 132 PRO B O 1
ATOM 2764 N N . VAL B 1 133 ? 11.664 -12.008 -12.195 1 97.75 133 VAL B N 1
ATOM 2765 C CA . VAL B 1 133 ? 10.695 -12.984 -12.688 1 97.75 133 VAL B CA 1
ATOM 2766 C C . VAL B 1 133 ? 9.742 -13.383 -11.562 1 97.75 133 VAL B C 1
ATOM 2768 O O . VAL B 1 133 ? 10.18 -13.852 -10.508 1 97.75 133 VAL B O 1
ATOM 2771 N N . ILE B 1 134 ? 8.484 -13.141 -11.719 1 97.94 134 ILE B N 1
ATOM 2772 C CA . ILE B 1 134 ? 7.434 -13.539 -10.781 1 97.94 134 ILE B CA 1
ATOM 2773 C C . ILE B 1 134 ? 6.586 -14.648 -11.398 1 97.94 134 ILE B C 1
ATOM 2775 O O . ILE B 1 134 ? 6.02 -14.477 -12.477 1 97.94 134 ILE B O 1
ATOM 2779 N N . ALA B 1 135 ? 6.527 -15.734 -10.773 1 98.62 135 ALA B N 1
ATOM 2780 C CA . ALA B 1 135 ? 5.699 -16.844 -11.242 1 98.62 135 ALA B CA 1
ATOM 2781 C C . ALA B 1 135 ? 4.477 -17.031 -10.344 1 98.62 135 ALA B C 1
ATOM 2783 O O . ALA B 1 135 ? 4.605 -17.141 -9.125 1 98.62 135 ALA B O 1
ATOM 2784 N N . SER B 1 136 ? 3.361 -17.062 -10.922 1 98.44 136 SER B N 1
ATOM 2785 C CA . SER B 1 136 ? 2.094 -17.188 -10.211 1 98.44 136 SER B CA 1
ATOM 2786 C C . SER B 1 136 ? 1.342 -18.438 -10.625 1 98.44 136 SER B C 1
ATOM 2788 O O . SER B 1 136 ? 0.906 -18.562 -11.773 1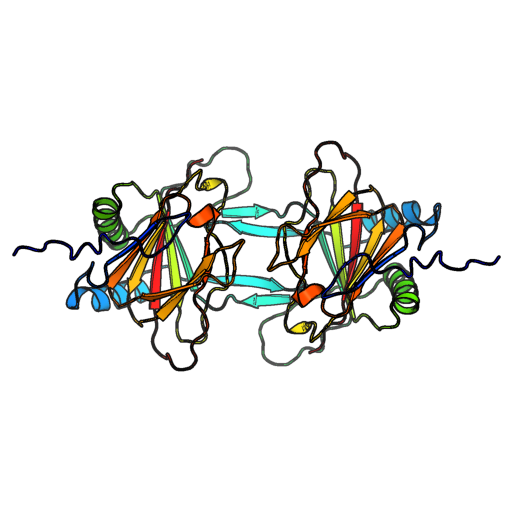 98.44 136 SER B O 1
ATOM 2790 N N . VAL B 1 137 ? 1.137 -19.344 -9.727 1 98.12 137 VAL B N 1
ATOM 2791 C CA . VAL B 1 137 ? 0.386 -20.562 -9.961 1 98.12 137 VAL B CA 1
ATOM 2792 C C . VAL B 1 137 ? -0.988 -20.469 -9.297 1 98.12 137 VAL B C 1
ATOM 2794 O O . VAL B 1 137 ? -1.104 -20.016 -8.156 1 98.12 137 VAL B O 1
ATOM 2797 N N . SER B 1 138 ? -1.973 -20.906 -10.023 1 97.44 138 SER B N 1
ATOM 2798 C CA . SER B 1 138 ? -3.334 -20.844 -9.508 1 97.44 138 SER B CA 1
ATOM 2799 C C . SER B 1 138 ? -3.938 -22.234 -9.367 1 97.44 138 SER B C 1
ATOM 2801 O O . SER B 1 138 ? -3.859 -23.047 -10.297 1 97.44 138 SER B O 1
ATOM 2803 N N . PHE B 1 139 ? -4.52 -22.484 -8.227 1 97.38 139 PHE B N 1
ATOM 2804 C CA . PHE B 1 139 ? -5.328 -23.672 -7.996 1 97.38 139 PHE B CA 1
ATOM 2805 C C . PHE B 1 139 ? -6.711 -23.297 -7.477 1 97.38 139 PHE B C 1
ATOM 2807 O O . PHE B 1 139 ? -6.844 -22.406 -6.645 1 97.38 139 PHE B O 1
ATOM 2814 N N . GLY B 1 140 ? -7.758 -23.969 -7.91 1 96.69 140 GLY B N 1
ATOM 2815 C CA . GLY B 1 140 ? -9.117 -23.719 -7.445 1 96.69 140 GLY B CA 1
ATOM 2816 C C . GLY B 1 140 ? -9.914 -22.828 -8.383 1 96.69 140 GLY B C 1
ATOM 2817 O O . GLY B 1 140 ? -9.852 -23 -9.602 1 96.69 140 GLY B O 1
ATOM 2818 N N . ALA B 1 141 ? -10.633 -21.906 -7.879 1 96.56 141 ALA B N 1
ATOM 2819 C CA . ALA B 1 141 ? -11.578 -21.078 -8.625 1 96.56 141 ALA B CA 1
ATOM 2820 C C . ALA B 1 141 ? -10.852 -20.188 -9.633 1 96.56 141 ALA B C 1
ATOM 2822 O O . ALA B 1 141 ? -9.805 -19.609 -9.312 1 96.56 141 ALA B O 1
ATOM 2823 N N . GLU B 1 142 ? -11.414 -20.156 -10.797 1 96.88 142 GLU B N 1
ATOM 2824 C CA . GLU B 1 142 ? -10.922 -19.219 -11.805 1 96.88 142 GLU B CA 1
ATOM 2825 C C . GLU B 1 142 ? -11.211 -17.781 -11.406 1 96.88 142 GLU B C 1
ATOM 2827 O O . GLU B 1 142 ? -12.328 -17.453 -11 1 96.88 142 GLU B O 1
ATOM 2832 N N . ARG B 1 143 ? -10.203 -16.984 -11.477 1 98.06 143 ARG B N 1
ATOM 2833 C CA . ARG B 1 143 ? -10.344 -15.562 -11.156 1 98.06 143 ARG B CA 1
ATOM 2834 C C . ARG B 1 143 ? -9.758 -14.688 -12.266 1 98.06 143 ARG B C 1
ATOM 2836 O O . ARG B 1 143 ? -8.711 -15.023 -12.836 1 98.06 143 ARG B O 1
ATOM 2843 N N . GLU B 1 144 ? -10.43 -13.594 -12.469 1 98.19 144 GLU B N 1
ATOM 2844 C CA . GLU B 1 144 ? -9.906 -12.609 -13.414 1 98.19 144 GLU B CA 1
ATOM 2845 C C . GLU B 1 144 ? -8.75 -11.82 -12.797 1 98.19 144 GLU B C 1
ATOM 2847 O O . GLU B 1 144 ? -8.898 -11.234 -11.727 1 98.19 144 GLU B O 1
ATOM 2852 N N . PHE B 1 145 ? -7.66 -11.938 -13.414 1 98.62 145 PHE B N 1
ATOM 2853 C CA . PHE B 1 145 ? -6.465 -11.172 -13.086 1 98.62 145 PHE B CA 1
ATOM 2854 C C . PHE B 1 145 ? -6.301 -9.984 -14.031 1 98.62 145 PHE B C 1
ATOM 2856 O O . PHE B 1 145 ? -6.254 -10.164 -15.25 1 98.62 145 PHE B O 1
ATOM 2863 N N . GLN B 1 146 ? -6.195 -8.773 -13.477 1 98.69 146 GLN B N 1
ATOM 2864 C CA . GLN B 1 146 ? -6.156 -7.57 -14.305 1 98.69 146 GLN B CA 1
ATOM 2865 C C . GLN B 1 146 ? -4.785 -6.902 -14.234 1 98.69 146 GLN B C 1
ATOM 2867 O O . GLN B 1 146 ? -4.168 -6.84 -13.172 1 98.69 146 GLN B O 1
ATOM 2872 N N . MET B 1 147 ? -4.316 -6.496 -15.367 1 98.69 147 MET B N 1
ATOM 2873 C CA . MET B 1 147 ? -3.072 -5.746 -15.492 1 98.69 147 MET B CA 1
ATOM 2874 C C . MET B 1 147 ? -3.297 -4.434 -16.234 1 98.69 147 MET B C 1
ATOM 2876 O O . MET B 1 147 ? -4.105 -4.379 -17.172 1 98.69 147 MET B O 1
ATOM 2880 N N . ARG B 1 148 ? -2.59 -3.383 -15.805 1 97.81 148 ARG B N 1
ATOM 2881 C CA . ARG B 1 148 ? -2.631 -2.119 -16.531 1 97.81 148 ARG B CA 1
ATOM 2882 C C . ARG B 1 148 ? -1.284 -1.407 -16.469 1 97.81 148 ARG B C 1
ATOM 2884 O O . ARG B 1 148 ? -0.533 -1.571 -15.508 1 97.81 148 ARG B O 1
ATOM 2891 N N . HIS B 1 149 ? -1.073 -0.673 -17.531 1 97.31 149 HIS B N 1
ATOM 2892 C CA . HIS B 1 149 ? 0.161 0.103 -17.547 1 97.31 149 HIS B CA 1
ATOM 2893 C C . HIS B 1 149 ? 0.137 1.196 -16.484 1 97.31 149 HIS B C 1
ATOM 2895 O O . HIS B 1 149 ? -0.875 1.88 -16.312 1 97.31 149 HIS B O 1
ATOM 2901 N N . TYR B 1 150 ? 1.201 1.365 -15.82 1 94.69 150 TYR B N 1
ATOM 2902 C CA . TYR B 1 150 ? 1.261 2.244 -14.656 1 94.69 150 TYR B CA 1
ATOM 2903 C C . TYR B 1 150 ? 1.124 3.705 -15.07 1 94.69 150 TYR B C 1
ATOM 2905 O O . TYR B 1 150 ? 0.46 4.488 -14.391 1 94.69 150 TYR B O 1
ATOM 2913 N N . LYS B 1 151 ? 1.717 4.098 -16.203 1 91.81 151 LYS B N 1
ATOM 2914 C CA . LYS B 1 151 ? 1.69 5.48 -16.672 1 91.81 151 LYS B CA 1
ATOM 2915 C C . LYS B 1 151 ? 0.52 5.719 -17.609 1 91.81 151 LYS B C 1
ATOM 2917 O O . LYS B 1 151 ? -0.034 6.82 -17.672 1 91.81 151 LYS B O 1
ATOM 2922 N N . GLN B 1 152 ? 0.198 4.73 -18.438 1 93.12 152 GLN B N 1
ATOM 2923 C CA . GLN B 1 152 ? -0.946 4.773 -19.344 1 93.12 152 GLN B CA 1
ATOM 2924 C C . GLN B 1 152 ? -2.066 3.859 -18.859 1 93.12 152 GLN B C 1
ATOM 2926 O O . GLN B 1 152 ? -2.332 2.818 -19.469 1 93.12 152 GLN B O 1
ATOM 2931 N N . LYS B 1 153 ? -2.832 4.258 -17.906 1 91.19 153 LYS B N 1
ATOM 2932 C CA . LYS B 1 153 ? -3.729 3.408 -17.125 1 91.19 153 LYS B CA 1
ATOM 2933 C C . LYS B 1 153 ? -4.887 2.898 -17.984 1 91.19 153 LYS B C 1
ATOM 2935 O O . LYS B 1 153 ? -5.574 1.947 -17.594 1 91.19 153 LYS B O 1
ATOM 2940 N N . ASN B 1 154 ? -5.062 3.438 -19.141 1 92.62 154 ASN B N 1
ATOM 2941 C CA . ASN B 1 154 ? -6.117 2.975 -20.031 1 92.62 154 ASN B CA 1
ATOM 2942 C C . ASN B 1 154 ? -5.695 1.72 -20.797 1 92.62 154 ASN B C 1
ATOM 2944 O O . ASN B 1 154 ? -6.531 1.053 -21.406 1 92.62 154 ASN B O 1
ATOM 2948 N N . VAL B 1 155 ? -4.441 1.473 -20.875 1 96.62 155 VAL B N 1
ATOM 2949 C CA . VAL B 1 155 ? -3.951 0.242 -21.484 1 96.62 155 VAL B CA 1
ATOM 2950 C C . VAL B 1 155 ? -4.047 -0.908 -20.484 1 96.62 155 VAL B C 1
ATOM 2952 O O . VAL B 1 155 ? -3.285 -0.961 -19.516 1 96.62 155 VAL B O 1
ATOM 2955 N N . LYS B 1 156 ? -4.957 -1.832 -20.734 1 97.88 156 LYS B N 1
ATOM 2956 C CA . LYS B 1 156 ? -5.273 -2.898 -19.797 1 97.88 156 LYS B CA 1
ATOM 2957 C C . LYS B 1 156 ? -5.219 -4.266 -20.469 1 97.88 156 LYS B C 1
ATOM 2959 O O . LYS B 1 156 ? -5.449 -4.379 -21.672 1 97.88 156 LYS B O 1
ATOM 2964 N N . VAL B 1 157 ? -4.852 -5.246 -19.75 1 98.38 157 VAL B N 1
ATOM 2965 C CA . VAL B 1 157 ? -4.855 -6.652 -20.141 1 98.38 157 VAL B CA 1
ATOM 2966 C C . VAL B 1 157 ? -5.465 -7.5 -19.031 1 98.38 157 VAL B C 1
ATOM 2968 O O . VAL B 1 157 ? -5.059 -7.402 -17.875 1 98.38 157 VAL B O 1
ATOM 2971 N N . ASN B 1 158 ? -6.41 -8.258 -19.359 1 98.25 158 ASN B N 1
ATOM 2972 C CA . ASN B 1 158 ? -7.039 -9.164 -18.406 1 98.25 158 ASN B CA 1
ATOM 2973 C C . ASN B 1 158 ? -6.809 -10.625 -18.781 1 98.25 158 ASN B C 1
ATOM 2975 O O . ASN B 1 158 ? -6.816 -10.977 -19.953 1 98.25 158 ASN B O 1
ATOM 2979 N N . VAL B 1 159 ? -6.605 -11.438 -17.797 1 98 159 VAL B N 1
ATOM 2980 C CA . VAL B 1 159 ? -6.418 -12.875 -17.969 1 98 159 VAL B CA 1
ATOM 2981 C C . VAL B 1 159 ? -7.289 -13.625 -16.969 1 98 159 VAL B C 1
ATOM 2983 O O . VAL B 1 159 ? -7.379 -13.242 -15.797 1 98 159 VAL B O 1
ATOM 2986 N N . HIS B 1 160 ? -7.945 -14.641 -17.453 1 97.88 160 HIS B N 1
ATOM 2987 C CA . HIS B 1 160 ? -8.656 -15.539 -16.547 1 97.88 160 HIS B CA 1
ATOM 2988 C C . HIS B 1 160 ? -7.758 -16.688 -16.109 1 97.88 160 HIS B C 1
ATOM 2990 O O . HIS B 1 160 ? -7.43 -17.578 -16.906 1 97.88 160 HIS B O 1
ATOM 2996 N N . LEU B 1 161 ? -7.387 -16.672 -14.852 1 97 161 LEU B N 1
ATOM 2997 C CA . LEU B 1 161 ? -6.465 -17.672 -14.312 1 97 161 LEU B CA 1
ATOM 2998 C C . LEU B 1 161 ? -7.207 -18.953 -13.961 1 97 161 LEU B C 1
ATOM 3000 O O . LEU B 1 161 ? -7.91 -19.016 -12.945 1 97 161 LEU B O 1
ATOM 3004 N N . LYS B 1 162 ? -6.969 -20 -14.688 1 95.31 162 LYS B N 1
ATOM 3005 C CA . LYS B 1 162 ? -7.66 -21.281 -14.508 1 95.31 162 LYS B CA 1
ATOM 3006 C C . LYS B 1 162 ? -6.98 -22.125 -13.438 1 95.31 162 LYS B C 1
ATOM 3008 O O . LYS B 1 162 ? -5.832 -21.875 -13.078 1 95.31 162 LYS B O 1
ATOM 3013 N N . ASP B 1 163 ? -7.773 -23.062 -12.969 1 95.81 163 ASP B N 1
ATOM 3014 C CA . ASP B 1 163 ? -7.199 -24.062 -12.07 1 95.81 163 ASP B CA 1
ATOM 3015 C C . ASP B 1 163 ? -6.004 -24.766 -12.719 1 95.81 163 ASP B C 1
ATOM 3017 O O . ASP B 1 163 ? -6.105 -25.266 -13.844 1 95.81 163 ASP B O 1
ATOM 3021 N N . GLY B 1 164 ? -4.855 -24.703 -12.031 1 95.81 164 GLY B N 1
ATOM 3022 C CA . GLY B 1 164 ? -3.674 -25.391 -12.531 1 95.81 164 GLY B CA 1
ATOM 3023 C C . GLY B 1 164 ? -2.877 -24.562 -13.523 1 95.81 164 GLY B C 1
ATOM 3024 O O . GLY B 1 164 ? -2.004 -25.094 -14.211 1 95.81 164 GLY B O 1
ATOM 3025 N N . SER B 1 165 ? -3.141 -23.266 -13.578 1 95.88 165 SER B N 1
ATOM 3026 C CA . SER B 1 165 ? -2.465 -22.422 -14.555 1 95.88 165 SER B CA 1
ATOM 3027 C C . SER B 1 165 ? -1.213 -21.781 -13.961 1 95.88 165 SER B C 1
ATOM 3029 O O . SER B 1 165 ? -1.033 -21.766 -12.742 1 95.88 165 SER B O 1
ATOM 3031 N N . LEU B 1 166 ? -0.322 -21.297 -14.852 1 97.56 166 LEU B N 1
ATOM 3032 C CA . LEU B 1 166 ? 0.891 -20.562 -14.523 1 97.56 166 LEU B CA 1
ATOM 3033 C C . LEU B 1 166 ? 0.943 -19.234 -15.289 1 97.56 166 LEU B C 1
ATOM 3035 O O . LEU B 1 166 ? 0.706 -19.203 -16.5 1 97.56 166 LEU B O 1
ATOM 3039 N N . LEU B 1 167 ? 1.112 -18.203 -14.602 1 98.31 167 LEU B N 1
ATOM 3040 C CA . LEU B 1 167 ? 1.39 -16.891 -15.172 1 98.31 167 LEU B CA 1
ATOM 3041 C C . LEU B 1 167 ? 2.812 -16.438 -14.852 1 98.31 167 LEU B C 1
ATOM 3043 O O . LEU B 1 167 ? 3.193 -16.359 -13.68 1 98.31 167 LEU B O 1
ATOM 3047 N N . LEU B 1 168 ? 3.586 -16.219 -15.891 1 98.5 168 LEU B N 1
ATOM 3048 C CA . LEU B 1 168 ? 4.938 -15.695 -15.727 1 98.5 168 LEU B CA 1
ATOM 3049 C C . LEU B 1 168 ? 5 -14.219 -16.094 1 98.5 168 LEU B C 1
ATOM 3051 O O . LEU B 1 168 ? 4.691 -13.844 -17.234 1 98.5 168 LEU B O 1
ATOM 3055 N N . MET B 1 169 ? 5.383 -13.445 -15.148 1 98.44 169 MET B N 1
ATOM 3056 C CA . MET B 1 169 ? 5.629 -12.023 -15.375 1 98.44 169 MET B CA 1
ATOM 3057 C C . MET B 1 169 ? 7.125 -11.719 -15.32 1 98.44 169 MET B C 1
ATOM 3059 O O . MET B 1 169 ? 7.781 -11.992 -14.32 1 98.44 169 MET B O 1
ATOM 3063 N N . GLN B 1 170 ? 7.629 -11.156 -16.391 1 97.56 170 GLN B N 1
ATOM 3064 C CA . GLN B 1 170 ? 9.078 -11.016 -16.438 1 97.56 170 GLN B CA 1
ATOM 3065 C C . GLN B 1 170 ? 9.484 -9.766 -17.219 1 97.56 170 GLN B C 1
ATOM 3067 O O . GLN B 1 170 ? 8.633 -8.961 -17.594 1 97.56 170 GLN B O 1
ATOM 3072 N N . GLY B 1 171 ? 10.789 -9.617 -17.328 1 97.56 171 GLY B N 1
ATOM 3073 C CA . GLY B 1 171 ? 11.273 -8.383 -17.922 1 97.56 171 GLY B CA 1
ATOM 3074 C C . GLY B 1 171 ? 10.922 -7.148 -17.125 1 97.56 171 GLY B C 1
ATOM 3075 O O . GLY B 1 171 ? 11.062 -7.133 -15.898 1 97.56 171 GLY B O 1
ATOM 3076 N N . SER B 1 172 ? 10.445 -6.078 -17.875 1 98.19 172 SER B N 1
ATOM 3077 C CA . SER B 1 172 ? 10.203 -4.805 -17.203 1 98.19 172 SER B CA 1
ATOM 3078 C C . SER B 1 172 ? 8.75 -4.695 -16.734 1 98.19 172 SER B C 1
ATOM 3080 O O . SER B 1 172 ? 8.281 -3.607 -16.391 1 98.19 172 SER B O 1
ATOM 3082 N N . SER B 1 173 ? 8.023 -5.828 -16.672 1 98.31 173 SER B N 1
ATOM 3083 C CA . SER B 1 173 ? 6.598 -5.801 -16.375 1 98.31 173 SER B CA 1
ATOM 3084 C C . SER B 1 173 ? 6.336 -5.18 -15.008 1 98.31 173 SER B C 1
ATOM 3086 O O . SER B 1 173 ? 5.434 -4.352 -14.859 1 98.31 173 SER B O 1
ATOM 3088 N N . GLN B 1 174 ? 7.184 -5.551 -14.008 1 97.81 174 GLN B N 1
ATOM 3089 C CA . GLN B 1 174 ? 6.922 -5.062 -12.656 1 97.81 174 GLN B CA 1
ATOM 3090 C C . GLN B 1 174 ? 7.332 -3.6 -12.516 1 97.81 174 GLN B C 1
ATOM 3092 O O . GLN B 1 174 ? 6.98 -2.943 -11.531 1 97.81 174 GLN B O 1
ATOM 3097 N N . HIS B 1 175 ? 8.055 -3.076 -13.523 1 97.12 175 HIS B N 1
ATOM 3098 C CA . HIS B 1 175 ? 8.422 -1.667 -13.516 1 97.12 175 HIS B CA 1
ATOM 3099 C C . HIS B 1 175 ? 7.316 -0.803 -14.109 1 97.12 175 HIS B C 1
ATOM 3101 O O . HIS B 1 175 ? 7.156 0.358 -13.727 1 97.12 175 HIS B O 1
ATOM 3107 N N . HIS B 1 176 ? 6.551 -1.424 -15.016 1 97.69 176 HIS B N 1
ATOM 3108 C CA . HIS B 1 176 ? 5.715 -0.55 -15.828 1 97.69 176 HIS B CA 1
ATOM 3109 C C . HIS B 1 176 ? 4.246 -0.963 -15.758 1 97.69 176 HIS B C 1
ATOM 3111 O O . HIS B 1 176 ? 3.369 -0.238 -16.219 1 97.69 176 HIS B O 1
ATOM 3117 N N . TRP B 1 177 ? 3.98 -2.111 -15.188 1 98.25 177 TRP B N 1
ATOM 3118 C CA . TRP B 1 177 ? 2.609 -2.602 -15.109 1 98.25 177 TRP B CA 1
ATOM 3119 C C . TRP B 1 177 ? 2.217 -2.906 -13.672 1 98.25 177 TRP B C 1
ATOM 3121 O O . TRP B 1 177 ? 3.023 -3.432 -12.898 1 98.25 177 TRP B O 1
ATOM 3131 N N . GLU B 1 178 ? 1.042 -2.537 -13.289 1 97.81 178 GLU B N 1
ATOM 3132 C CA . GLU B 1 178 ? 0.456 -2.986 -12.031 1 97.81 178 GLU B CA 1
ATOM 3133 C C . GLU B 1 178 ? -0.636 -4.023 -12.273 1 97.81 178 GLU B C 1
ATOM 3135 O O . GLU B 1 178 ? -1.086 -4.211 -13.406 1 97.81 178 GLU B O 1
ATOM 3140 N N . HIS B 1 179 ? -0.97 -4.762 -11.219 1 98.56 179 HIS B N 1
ATOM 3141 C CA . HIS B 1 179 ? -1.95 -5.832 -11.359 1 98.56 179 HIS B CA 1
ATOM 3142 C C 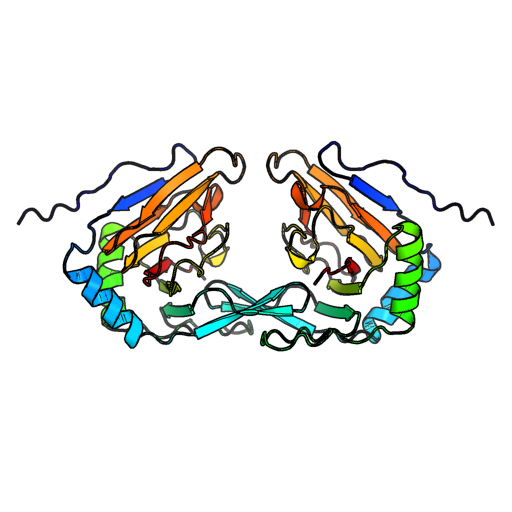. HIS B 1 179 ? -2.809 -5.957 -10.102 1 98.56 179 HIS B C 1
ATOM 3144 O O . HIS B 1 179 ? -2.453 -5.426 -9.047 1 98.56 179 HIS B O 1
ATOM 3150 N N . GLN B 1 180 ? -3.943 -6.57 -10.242 1 98.25 180 GLN B N 1
ATOM 3151 C CA . GLN B 1 180 ? -4.844 -6.797 -9.117 1 98.25 180 GLN B CA 1
ATOM 3152 C C . GLN B 1 180 ? -5.684 -8.055 -9.328 1 98.25 180 GLN B C 1
ATOM 3154 O O . GLN B 1 180 ? -5.73 -8.602 -10.43 1 98.25 180 GLN B O 1
ATOM 3159 N N . LEU B 1 181 ? -6.199 -8.57 -8.273 1 98.62 181 LEU B N 1
ATOM 3160 C CA . LEU B 1 181 ? -7.281 -9.539 -8.211 1 98.62 181 LEU B CA 1
ATOM 3161 C C . LEU B 1 181 ? -8.531 -8.922 -7.598 1 98.62 181 LEU B C 1
ATOM 3163 O O . LEU B 1 181 ? -8.688 -8.891 -6.375 1 98.62 181 LEU B O 1
ATOM 3167 N N . PRO B 1 182 ? -9.469 -8.461 -8.461 1 98.06 182 PRO B N 1
ATOM 3168 C CA . PRO B 1 182 ? -10.617 -7.715 -7.938 1 98.06 182 PRO B CA 1
ATOM 3169 C C . PRO B 1 182 ? -11.656 -8.617 -7.27 1 98.06 182 PRO B C 1
ATOM 3171 O O . PRO B 1 182 ? -11.648 -9.836 -7.488 1 98.06 182 PRO B O 1
ATOM 3174 N N . LYS B 1 183 ? -12.5 -8.055 -6.449 1 97.69 183 LYS B N 1
ATOM 3175 C CA . LYS B 1 183 ? -13.656 -8.766 -5.906 1 97.69 183 LYS B CA 1
ATOM 3176 C C . LYS B 1 183 ? -14.594 -9.227 -7.02 1 97.69 183 LYS B C 1
ATOM 3178 O O . LYS B 1 183 ? -14.727 -8.547 -8.039 1 97.69 183 LYS B O 1
ATOM 3183 N N . ARG B 1 184 ? -15.039 -10.359 -6.848 1 97.62 184 ARG B N 1
ATOM 3184 C CA . ARG B 1 184 ? -16.047 -10.93 -7.734 1 97.62 184 ARG B CA 1
ATOM 3185 C C . ARG B 1 184 ? -17.156 -11.617 -6.941 1 97.62 184 ARG B C 1
ATOM 3187 O O . ARG B 1 184 ? -17.031 -12.797 -6.594 1 97.62 184 ARG B O 1
ATOM 3194 N N . LYS B 1 185 ? -18.25 -10.961 -6.801 1 95.31 185 LYS B N 1
ATOM 3195 C CA . LYS B 1 185 ? -19.312 -11.391 -5.883 1 95.31 185 LYS B CA 1
ATOM 3196 C C . LYS B 1 185 ? -19.891 -12.742 -6.293 1 95.31 185 LYS B C 1
ATOM 3198 O O . LYS B 1 185 ? -20.375 -13.5 -5.449 1 95.31 185 LYS B O 1
ATOM 3203 N N . LYS B 1 186 ? -19.75 -13.094 -7.453 1 96.38 186 LYS B N 1
ATOM 3204 C CA . LYS B 1 186 ? -20.406 -14.297 -7.957 1 96.38 186 LYS B CA 1
ATOM 3205 C C . LYS B 1 186 ? -19.562 -15.539 -7.711 1 96.38 186 LYS B C 1
ATOM 3207 O O . LYS B 1 186 ? -20.031 -16.672 -7.879 1 96.38 186 LYS B O 1
ATOM 3212 N N . ILE B 1 187 ? -18.375 -15.398 -7.312 1 97.38 187 ILE B N 1
ATOM 3213 C CA . ILE B 1 187 ? -17.484 -16.531 -7.078 1 97.38 187 ILE B CA 1
ATOM 3214 C C . ILE B 1 187 ? -17.594 -16.984 -5.625 1 97.38 187 ILE B C 1
ATOM 3216 O O . ILE B 1 187 ? -17.344 -16.203 -4.703 1 97.38 187 ILE B O 1
ATOM 3220 N N . SER B 1 188 ? -17.891 -18.203 -5.395 1 97.25 188 SER B N 1
ATOM 3221 C CA . SER B 1 188 ? -18.141 -18.703 -4.043 1 97.25 188 SER B CA 1
ATOM 3222 C C . SER B 1 188 ? -17.094 -19.719 -3.621 1 97.25 188 SER B C 1
ATOM 3224 O O . SER B 1 188 ? -17.016 -20.094 -2.449 1 97.25 188 SER B O 1
ATOM 3226 N N . SER B 1 189 ? -16.297 -20.188 -4.559 1 96.88 189 SER B N 1
ATOM 3227 C CA . SER B 1 189 ? -15.281 -21.172 -4.254 1 96.88 189 SER B CA 1
ATOM 3228 C C . SER B 1 189 ? -13.914 -20.516 -4.066 1 96.88 189 SER B C 1
ATOM 3230 O O . SER B 1 189 ? -13.703 -19.375 -4.477 1 96.88 189 SER B O 1
ATOM 3232 N N . GLY B 1 190 ? -13.031 -21.281 -3.496 1 97.88 190 GLY B N 1
ATOM 3233 C CA . GLY B 1 190 ? -11.742 -20.734 -3.104 1 97.88 190 GLY B CA 1
ATOM 3234 C C . GLY B 1 190 ? -10.688 -20.844 -4.188 1 97.88 190 GLY B C 1
ATOM 3235 O O . GLY B 1 190 ? -10.781 -21.703 -5.062 1 97.88 190 GLY B O 1
ATOM 3236 N N . ARG B 1 191 ? -9.695 -19.969 -4.141 1 97.94 191 ARG B N 1
ATOM 3237 C CA . ARG B 1 191 ? -8.5 -19.969 -4.973 1 97.94 191 ARG B CA 1
ATOM 3238 C C . ARG B 1 191 ? -7.238 -19.859 -4.121 1 97.94 191 ARG B C 1
ATOM 3240 O O . ARG B 1 191 ? -7.176 -19.062 -3.191 1 97.94 191 ARG B O 1
ATOM 3247 N N . ILE B 1 192 ? -6.312 -20.703 -4.395 1 98.44 192 ILE B N 1
ATOM 3248 C CA . ILE B 1 192 ? -4.988 -20.578 -3.789 1 98.44 192 ILE B CA 1
ATOM 3249 C C . ILE B 1 192 ? -3.963 -20.219 -4.863 1 98.44 192 ILE B C 1
ATOM 3251 O O . ILE B 1 192 ? -3.896 -20.875 -5.91 1 98.44 192 ILE B O 1
ATOM 3255 N N . ASN B 1 193 ? -3.307 -19.203 -4.582 1 98 193 ASN B N 1
ATOM 3256 C CA . ASN B 1 193 ? -2.246 -18.719 -5.465 1 98 193 ASN B CA 1
ATOM 3257 C C . ASN B 1 193 ? -0.87 -18.875 -4.824 1 98 193 ASN B C 1
ATOM 3259 O O . ASN B 1 193 ? -0.702 -18.641 -3.631 1 98 193 ASN B O 1
ATOM 3263 N N . LEU B 1 194 ? 0.075 -19.375 -5.562 1 98.31 194 LEU B N 1
ATOM 3264 C CA . LEU B 1 194 ? 1.484 -19.406 -5.184 1 98.31 194 LEU B CA 1
ATOM 3265 C C . LEU B 1 194 ? 2.283 -18.406 -6.02 1 98.31 194 LEU B C 1
ATOM 3267 O O . LEU B 1 194 ? 2.426 -18.578 -7.23 1 98.31 194 LEU B O 1
ATOM 3271 N N . THR B 1 195 ? 2.787 -17.391 -5.383 1 97.81 195 THR B N 1
ATOM 3272 C CA . THR B 1 195 ? 3.621 -16.406 -6.066 1 97.81 195 THR B CA 1
ATOM 3273 C C . THR B 1 195 ? 5.094 -16.609 -5.723 1 97.81 195 THR B C 1
ATOM 3275 O O . THR B 1 195 ? 5.531 -16.266 -4.625 1 97.81 195 THR B O 1
ATOM 3278 N N . PHE B 1 196 ? 5.785 -17.094 -6.684 1 97.56 196 PHE B N 1
ATOM 3279 C CA . PHE B 1 196 ? 7.199 -17.406 -6.508 1 97.56 196 PHE B CA 1
ATOM 3280 C C . PHE B 1 196 ? 8.055 -16.188 -6.852 1 97.56 196 PHE B C 1
ATOM 3282 O O . PHE B 1 196 ? 7.816 -15.516 -7.859 1 97.56 19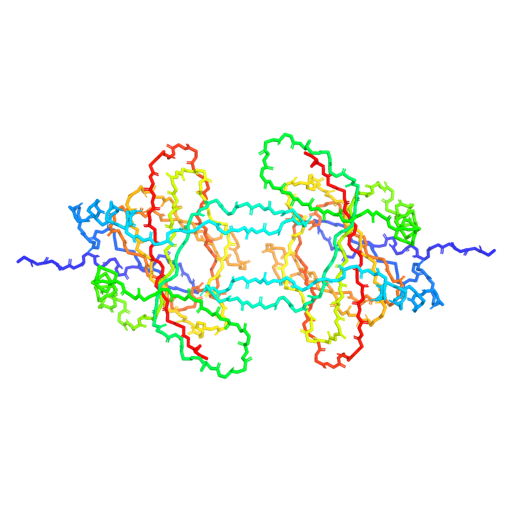6 PHE B O 1
ATOM 3289 N N . ARG B 1 197 ? 9.039 -15.953 -5.988 1 95.38 197 ARG B N 1
ATOM 3290 C CA . ARG B 1 197 ? 9.977 -14.859 -6.184 1 95.38 197 ARG B CA 1
ATOM 3291 C C . ARG B 1 197 ? 11.398 -15.289 -5.836 1 95.38 197 ARG B C 1
ATOM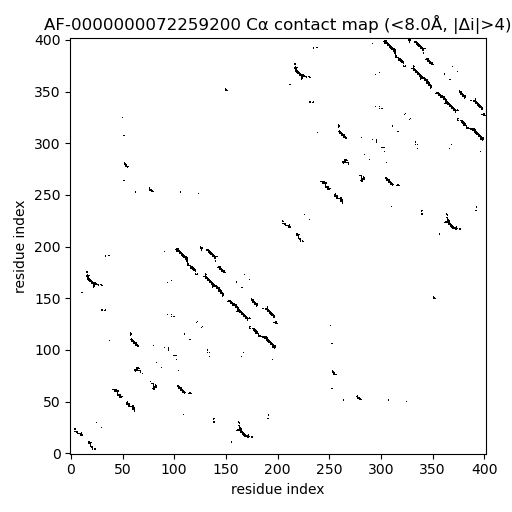 3293 O O . ARG B 1 197 ? 11.594 -16.203 -5.027 1 95.38 197 ARG B O 1
ATOM 3300 N N . ARG B 1 198 ? 12.289 -14.633 -6.535 1 94.19 198 ARG B N 1
ATOM 3301 C CA . ARG B 1 198 ? 13.688 -14.695 -6.121 1 94.19 198 ARG B CA 1
ATOM 3302 C C . ARG B 1 198 ? 14.094 -13.438 -5.371 1 94.19 198 ARG B C 1
ATOM 3304 O O . ARG B 1 198 ? 14.156 -12.352 -5.953 1 94.19 198 ARG B O 1
ATOM 3311 N N . ILE B 1 199 ? 14.297 -13.539 -4.074 1 87.62 199 ILE B N 1
ATOM 3312 C CA . ILE B 1 199 ? 14.727 -12.406 -3.264 1 87.62 199 ILE B CA 1
ATOM 3313 C C . ILE B 1 199 ? 16.25 -12.305 -3.279 1 87.62 199 ILE B C 1
ATOM 3315 O O . ILE B 1 199 ? 16.938 -13.289 -3 1 87.62 199 ILE B O 1
ATOM 3319 N N . ILE B 1 200 ? 16.688 -11.102 -3.758 1 83.44 200 ILE B N 1
ATOM 3320 C CA . ILE B 1 200 ? 18.125 -10.93 -3.902 1 83.44 200 ILE B CA 1
ATOM 3321 C C . ILE B 1 200 ? 18.672 -10.125 -2.725 1 83.44 200 ILE B C 1
ATOM 3323 O O . ILE B 1 200 ? 17.969 -9.25 -2.191 1 83.44 200 ILE B O 1
ATOM 3327 N N . GLY B 1 201 ? 19.234 -10.414 -1.625 1 65.75 201 GLY B N 1
ATOM 3328 C CA . GLY B 1 201 ? 19.859 -9.797 -0.467 1 65.75 201 GLY B CA 1
ATOM 3329 C C . GLY B 1 201 ? 20.344 -8.383 -0.729 1 65.75 201 GLY B C 1
ATOM 3330 O O . GLY B 1 201 ? 20.547 -8 -1.881 1 65.75 201 GLY B O 1
#

Solvent-accessible surface area (backbone atoms only — not comparable to full-atom values): 21152 Å² total; per-residue (Å²): 132,85,76,62,72,73,66,44,85,52,60,69,42,95,64,66,32,36,30,33,54,23,61,62,65,52,36,83,72,50,14,60,56,49,34,56,48,49,71,70,66,52,76,69,41,68,53,71,44,72,58,93,58,25,38,40,71,45,49,40,31,36,37,43,30,22,59,81,72,70,77,61,87,76,67,87,46,65,51,77,50,40,69,71,46,74,67,56,46,54,52,48,54,57,49,26,65,75,68,70,50,79,65,44,33,34,45,35,37,41,26,63,26,15,75,24,46,43,70,78,44,56,80,62,53,77,47,39,56,82,52,42,60,38,38,39,36,31,19,42,44,69,43,62,36,40,34,28,30,56,61,50,57,83,49,66,47,75,44,75,44,31,42,13,13,36,37,40,37,22,49,42,21,46,78,38,32,29,34,30,33,65,65,36,84,86,40,73,54,38,28,41,34,41,39,33,31,39,71,49,133,130,86,77,62,72,74,65,43,84,53,60,69,42,94,63,66,32,35,31,32,53,23,60,63,65,53,36,84,73,50,15,57,55,49,34,56,50,48,71,69,68,53,76,70,41,70,53,70,44,73,57,95,58,23,43,39,72,47,49,38,30,36,37,44,29,23,61,80,73,70,78,60,87,78,68,87,44,69,40,80,52,39,70,70,47,75,67,57,46,54,52,48,54,58,49,26,65,76,68,71,48,77,66,46,33,33,43,34,37,40,26,64,26,15,77,25,47,42,69,79,43,57,81,62,54,76,46,39,56,82,51,41,59,39,38,36,34,32,19,42,44,67,45,61,36,40,33,26,29,56,61,51,58,84,49,67,46,74,45,74,45,31,43,14,12,38,37,39,38,23,49,43,20,44,78,37,31,30,34,29,33,64,65,36,85,85,40,73,54,38,27,41,35,40,39,32,31,40,70,50,133

Radius of gyration: 23.77 Å; Cα contacts (8 Å, |Δi|>4): 887; chains: 2; bounding box: 44×82×52 Å